Protein AF-A0A267DBQ9-F1 (afdb_monomer_lite)

pLDDT: mean 76.51, std 19.74, range [28.61, 97.06]

Radius of gyration: 118.8 Å; chains: 1; bounding box: 242×92×389 Å

Structure (mmCIF, N/CA/C/O backbone):
data_AF-A0A267DBQ9-F1
#
_entry.id   AF-A0A267DBQ9-F1
#
loop_
_atom_site.group_PDB
_atom_site.id
_atom_site.type_symbol
_atom_site.label_atom_id
_atom_site.label_alt_id
_atom_site.label_comp_id
_atom_site.label_asym_id
_atom_site.label_entity_id
_atom_site.label_seq_id
_atom_site.pdbx_PDB_ins_code
_atom_site.Cartn_x
_atom_site.Cartn_y
_atom_site.Cartn_z
_atom_site.occupancy
_atom_site.B_iso_or_equiv
_atom_site.auth_seq_id
_atom_site.auth_comp_id
_atom_site.auth_asym_id
_atom_site.auth_atom_id
_atom_site.pdbx_PDB_model_num
ATOM 1 N N . MET A 1 1 ? -141.528 5.797 236.709 1.00 57.53 1 MET A N 1
ATOM 2 C CA . MET A 1 1 ? -142.039 4.499 236.206 1.00 57.53 1 MET A CA 1
ATOM 3 C C . MET A 1 1 ? -142.588 4.536 234.776 1.00 57.53 1 MET A C 1
ATOM 5 O O . MET A 1 1 ? -142.511 3.507 234.133 1.00 57.53 1 MET A O 1
ATOM 9 N N . LYS A 1 2 ? -143.104 5.645 234.220 1.00 54.97 2 LYS A N 1
ATOM 10 C CA . LYS A 1 2 ? -143.681 5.618 232.854 1.00 54.97 2 LYS A CA 1
ATOM 11 C C . LYS A 1 2 ? -142.693 5.655 231.678 1.00 54.97 2 LYS A C 1
ATOM 13 O O . LYS A 1 2 ? -143.078 5.277 230.583 1.00 54.97 2 LYS A O 1
ATOM 18 N N . GLU A 1 3 ? -141.443 6.057 231.870 1.00 59.28 3 GLU A N 1
ATOM 19 C CA . GLU A 1 3 ? -140.505 6.233 230.744 1.00 59.28 3 GLU A CA 1
ATOM 20 C C . GLU A 1 3 ? -140.078 4.927 230.056 1.00 59.28 3 GLU A C 1
ATOM 22 O O . GLU A 1 3 ? -139.636 4.956 228.915 1.00 59.28 3 GLU A O 1
ATOM 27 N N . LEU A 1 4 ? -140.246 3.772 230.702 1.00 57.62 4 LEU A N 1
ATOM 28 C CA . LEU A 1 4 ? -139.711 2.512 230.180 1.00 57.62 4 LEU A CA 1
ATOM 29 C C . LEU A 1 4 ? -140.568 1.863 229.083 1.00 57.62 4 LEU A C 1
ATOM 31 O O . LEU A 1 4 ? -140.014 1.186 228.228 1.00 57.62 4 LEU A O 1
ATOM 35 N N . GLN A 1 5 ? -141.884 2.097 229.045 1.00 57.41 5 GLN A N 1
ATOM 36 C CA . GLN A 1 5 ? -142.749 1.442 228.050 1.00 57.41 5 GLN A CA 1
ATOM 37 C C . GLN A 1 5 ? -142.647 2.046 226.644 1.00 57.41 5 GLN A C 1
ATOM 39 O O . GLN A 1 5 ? -142.834 1.339 225.662 1.00 57.41 5 GLN A O 1
ATOM 44 N N . VAL A 1 6 ? -142.331 3.335 226.516 1.00 58.56 6 VAL A N 1
ATOM 45 C CA . VAL A 1 6 ? -142.331 3.993 225.196 1.00 58.56 6 VAL A CA 1
ATOM 46 C C . VAL A 1 6 ? -141.109 3.602 224.356 1.00 58.56 6 VAL A C 1
ATOM 48 O O . VAL A 1 6 ? -141.208 3.479 223.138 1.00 58.56 6 VAL A O 1
ATOM 51 N N . ALA A 1 7 ? -139.959 3.354 224.984 1.00 59.91 7 ALA A N 1
ATOM 52 C CA . ALA A 1 7 ? -138.754 2.932 224.268 1.00 59.91 7 ALA A CA 1
ATOM 53 C C . ALA A 1 7 ? -138.913 1.551 223.600 1.00 59.91 7 ALA A C 1
ATOM 55 O O . ALA A 1 7 ? -138.268 1.262 222.592 1.00 59.91 7 ALA A O 1
ATOM 56 N N . GLU A 1 8 ? -139.788 0.705 224.144 1.00 60.53 8 GLU A N 1
ATOM 57 C CA . GLU A 1 8 ? -139.985 -0.662 223.668 1.00 60.53 8 GLU A CA 1
ATOM 58 C C . GLU A 1 8 ? -140.754 -0.699 222.337 1.00 60.53 8 GLU A C 1
ATOM 60 O O . GLU A 1 8 ? -140.392 -1.442 221.423 1.00 60.53 8 GLU A O 1
ATOM 65 N N . GLU A 1 9 ? -141.732 0.193 222.168 1.00 58.56 9 GLU A N 1
ATOM 66 C CA . GLU A 1 9 ? -142.486 0.333 220.916 1.00 58.56 9 GLU A CA 1
ATOM 67 C C . GLU A 1 9 ? -141.600 0.806 219.751 1.00 58.56 9 GLU A C 1
ATOM 69 O O . GLU A 1 9 ? -141.704 0.298 218.629 1.00 58.56 9 GLU A O 1
ATOM 74 N N . GLN A 1 10 ? -140.673 1.733 220.018 1.00 70.50 10 GLN A N 1
ATOM 75 C CA . GLN A 1 10 ? -139.721 2.216 219.011 1.00 70.50 10 GLN A CA 1
ATOM 76 C C . GLN A 1 10 ? -138.743 1.119 218.573 1.00 70.50 10 GLN A C 1
ATOM 78 O O . GLN A 1 10 ? -138.445 0.981 217.386 1.00 70.50 10 GLN A O 1
ATOM 83 N N . ALA A 1 11 ? -138.271 0.287 219.505 1.00 64.81 11 ALA A N 1
ATOM 84 C CA . ALA A 1 11 ? -137.364 -0.809 219.175 1.00 64.81 11 ALA A CA 1
ATOM 85 C C . ALA A 1 11 ? -138.026 -1.842 218.246 1.00 64.81 11 ALA A C 1
ATOM 87 O O . ALA A 1 11 ? -137.381 -2.354 217.328 1.00 64.81 11 ALA A O 1
ATOM 88 N N . GLN A 1 12 ? -139.319 -2.119 218.439 1.00 64.25 12 GLN A N 1
ATOM 89 C CA . GLN A 1 12 ? -140.065 -3.045 217.584 1.00 64.25 12 GLN A CA 1
ATOM 90 C C . GLN A 1 12 ? -140.290 -2.503 216.173 1.00 64.25 12 GLN A C 1
ATOM 92 O O . GLN A 1 12 ? -140.106 -3.237 215.199 1.00 64.25 12 GLN A O 1
ATOM 97 N N . THR A 1 13 ? -140.617 -1.217 216.038 1.00 59.56 13 THR A N 1
ATOM 98 C CA . THR A 1 13 ? -140.774 -0.598 214.713 1.00 59.56 13 THR A CA 1
ATOM 99 C C . THR A 1 13 ? -139.458 -0.593 213.944 1.00 59.56 13 THR A C 1
ATOM 101 O O . THR A 1 13 ? -139.423 -1.028 212.792 1.00 59.56 13 THR A O 1
ATOM 104 N N . HIS A 1 14 ? -138.357 -0.205 214.592 1.00 74.69 14 HIS A N 1
ATOM 105 C CA . HIS A 1 14 ? -137.032 -0.219 213.970 1.00 74.69 14 HIS A CA 1
ATOM 106 C C . HIS A 1 14 ? -136.618 -1.625 213.528 1.00 74.69 14 HIS A C 1
ATOM 108 O O . HIS A 1 14 ? -136.044 -1.788 212.454 1.00 74.69 14 HIS A O 1
ATOM 114 N N . LYS A 1 15 ? -136.958 -2.653 214.311 1.00 77.94 15 LYS A N 1
ATOM 115 C CA . LYS A 1 15 ? -136.643 -4.039 213.958 1.00 77.94 15 LYS A CA 1
ATOM 116 C C . LYS A 1 15 ? -137.366 -4.487 212.688 1.00 77.94 15 LYS A C 1
ATOM 118 O O . LYS A 1 15 ? -136.727 -5.014 211.787 1.00 77.94 15 LYS A O 1
ATOM 123 N N . SER A 1 16 ? -138.657 -4.173 212.569 1.00 68.44 16 SER A N 1
ATOM 124 C CA . SER A 1 16 ? -139.424 -4.496 211.358 1.00 68.44 16 SER A CA 1
ATOM 125 C C . SER A 1 16 ? -138.904 -3.784 210.100 1.00 68.44 16 SER A C 1
ATOM 127 O O . SER A 1 16 ? -138.890 -4.366 209.017 1.00 68.44 16 SER A O 1
ATOM 129 N N . GLN A 1 17 ? -138.430 -2.539 210.227 1.00 69.44 17 GLN A N 1
ATOM 130 C CA . GLN A 1 17 ? -137.853 -1.808 209.096 1.00 69.44 17 GLN A CA 1
ATOM 131 C C . GLN A 1 17 ? -136.492 -2.363 208.675 1.00 69.44 17 GLN A C 1
ATOM 133 O O . GLN A 1 17 ? -136.206 -2.414 207.480 1.00 69.44 17 GLN A O 1
ATOM 138 N N . ILE A 1 18 ? -135.668 -2.801 209.632 1.00 79.56 18 ILE A N 1
ATOM 139 C CA . ILE A 1 18 ? -134.393 -3.459 209.334 1.00 79.56 18 ILE A CA 1
ATOM 140 C C . ILE A 1 18 ? -134.651 -4.739 208.543 1.00 79.56 18 ILE A C 1
ATOM 142 O O . ILE A 1 18 ? -134.034 -4.920 207.497 1.00 79.56 18 ILE A O 1
ATOM 146 N N . ASP A 1 19 ? -135.604 -5.570 208.964 1.00 76.19 19 ASP A N 1
ATOM 147 C CA . ASP A 1 19 ? -135.928 -6.812 208.254 1.00 76.19 19 ASP A CA 1
ATOM 148 C C . ASP A 1 19 ? -136.371 -6.526 206.804 1.00 76.19 19 ASP A C 1
ATOM 150 O O . ASP A 1 19 ? -135.860 -7.140 205.866 1.00 76.19 19 ASP A O 1
ATOM 154 N N . SER A 1 20 ? -137.209 -5.501 206.592 1.00 71.56 20 SER A N 1
ATOM 155 C CA . SER A 1 20 ? -137.623 -5.069 205.246 1.00 71.56 20 SER A CA 1
ATOM 156 C C . SER A 1 20 ? -136.460 -4.583 204.371 1.00 71.56 20 SER A C 1
ATOM 158 O O . SER A 1 20 ? -136.419 -4.901 203.181 1.00 71.56 20 SER A O 1
ATOM 160 N N . LEU A 1 21 ? -135.524 -3.807 204.924 1.00 74.69 21 LEU A N 1
ATOM 161 C CA . LEU A 1 21 ? -134.349 -3.341 204.181 1.00 74.69 21 LEU A CA 1
ATOM 162 C C . LEU A 1 21 ? -133.388 -4.489 203.868 1.00 74.69 21 LEU A C 1
ATOM 164 O O . LEU A 1 21 ? -132.766 -4.492 202.809 1.00 74.69 21 LEU A O 1
ATOM 168 N N . THR A 1 22 ? -133.301 -5.472 204.762 1.00 75.44 22 THR A N 1
ATOM 169 C CA . THR A 1 22 ? -132.439 -6.645 204.588 1.00 75.44 22 THR A CA 1
ATOM 170 C C . THR A 1 22 ? -132.928 -7.506 203.421 1.00 75.44 22 THR A C 1
ATOM 172 O O . THR A 1 22 ? -132.127 -7.945 202.599 1.00 75.44 22 THR A O 1
ATOM 175 N N . GLU A 1 23 ? -134.245 -7.680 203.283 1.00 75.38 23 GLU A N 1
ATOM 176 C CA . GLU A 1 23 ? -134.836 -8.443 202.178 1.00 75.38 23 GLU A CA 1
ATOM 177 C C . GLU A 1 23 ? -134.691 -7.726 200.820 1.00 75.38 23 GLU A C 1
ATOM 179 O O . GLU A 1 23 ? -134.378 -8.357 199.809 1.00 75.38 23 GLU A O 1
ATOM 184 N N . GLN A 1 24 ? -134.815 -6.392 200.783 1.00 69.12 24 GLN A N 1
ATOM 185 C CA . GLN A 1 24 ? -134.558 -5.609 199.564 1.00 69.12 24 GLN A CA 1
ATOM 186 C C . GLN A 1 24 ? -133.078 -5.603 199.154 1.00 69.12 24 GLN A C 1
ATOM 188 O O . GLN A 1 24 ? -132.777 -5.638 197.958 1.00 69.12 24 GLN A O 1
ATOM 193 N N . LEU A 1 25 ? -132.157 -5.586 200.124 1.00 74.62 25 LEU A N 1
ATOM 194 C CA . LEU A 1 25 ? -130.719 -5.726 199.878 1.00 74.62 25 LEU A CA 1
ATOM 195 C C . LEU A 1 25 ? -130.398 -7.090 199.270 1.00 74.62 25 LEU A C 1
ATOM 197 O O . LEU A 1 25 ? -129.724 -7.137 198.246 1.00 74.62 25 LEU A O 1
ATOM 201 N N . ALA A 1 26 ? -130.968 -8.168 199.811 1.00 74.31 26 ALA A N 1
ATOM 202 C CA . ALA A 1 26 ? -130.782 -9.513 199.271 1.00 74.31 26 ALA A CA 1
ATOM 203 C C . ALA A 1 26 ? -131.295 -9.637 197.821 1.00 74.31 26 ALA A C 1
ATOM 205 O O . ALA A 1 26 ? -130.625 -10.224 196.970 1.00 74.31 26 ALA A O 1
ATOM 206 N N . GLY A 1 27 ? -132.447 -9.031 197.502 1.00 69.75 27 GLY A N 1
ATOM 207 C CA . GLY A 1 27 ? -132.967 -8.983 196.130 1.00 69.75 27 GLY A CA 1
ATOM 208 C C . GLY A 1 27 ? -132.071 -8.193 195.164 1.00 69.75 27 GLY A C 1
ATOM 209 O O . GLY A 1 27 ? -131.842 -8.622 194.033 1.00 69.75 27 GLY A O 1
ATOM 210 N N . LYS A 1 28 ? -131.508 -7.063 195.612 1.00 72.25 28 LYS A N 1
ATOM 211 C CA . LYS A 1 28 ? -130.581 -6.241 194.814 1.00 72.25 28 LYS A CA 1
ATOM 212 C C . LYS A 1 28 ? -129.201 -6.876 194.653 1.00 72.25 28 LYS A C 1
ATOM 214 O O . LYS A 1 28 ? -128.594 -6.725 193.596 1.00 72.25 28 LYS A O 1
ATOM 219 N N . GLU A 1 29 ? -128.722 -7.607 195.653 1.00 75.38 29 GLU A N 1
ATOM 220 C CA . GLU A 1 29 ? -127.486 -8.394 195.580 1.00 75.38 29 GLU A CA 1
ATOM 221 C C . GLU A 1 29 ? -127.619 -9.559 194.587 1.00 75.38 29 GLU A C 1
ATOM 223 O O . GLU A 1 29 ? -126.695 -9.816 193.810 1.00 75.38 29 GLU A O 1
ATOM 228 N N . ALA A 1 30 ? -128.785 -10.211 194.526 1.00 72.38 30 ALA A N 1
ATOM 229 C CA . ALA A 1 30 ? -129.071 -11.245 193.530 1.00 72.38 30 ALA A CA 1
ATOM 230 C C . ALA A 1 30 ? -129.107 -10.691 192.085 1.00 72.38 30 ALA A C 1
ATOM 232 O O . ALA A 1 30 ? -128.537 -11.298 191.180 1.00 72.38 30 ALA A O 1
ATOM 233 N N . GLU A 1 31 ? -129.700 -9.511 191.852 1.00 71.06 31 GLU A N 1
ATOM 234 C CA . GLU A 1 31 ? -129.639 -8.841 190.536 1.00 71.06 31 GLU A CA 1
ATOM 235 C C . GLU A 1 31 ? -128.207 -8.404 190.166 1.00 71.06 31 GLU A C 1
ATOM 237 O O . GLU A 1 31 ? -127.789 -8.570 189.019 1.00 71.06 31 GLU A O 1
ATOM 242 N N . MET A 1 32 ? -127.433 -7.881 191.127 1.00 75.62 32 MET A N 1
ATOM 243 C CA . MET A 1 32 ? -126.033 -7.475 190.920 1.00 75.62 32 MET A CA 1
ATOM 244 C C . MET A 1 32 ? -125.135 -8.655 190.544 1.00 75.62 32 MET A C 1
ATOM 246 O O . MET A 1 32 ? -124.289 -8.530 189.662 1.00 75.62 32 MET A O 1
ATOM 250 N N . THR A 1 33 ? -125.325 -9.804 191.190 1.00 76.06 33 THR A N 1
ATOM 251 C CA . THR A 1 33 ? -124.516 -11.001 190.923 1.00 76.06 33 THR A CA 1
ATOM 252 C C . THR A 1 33 ? -124.822 -11.613 189.554 1.00 76.06 33 THR A C 1
ATOM 254 O O . THR A 1 33 ? -123.889 -12.008 188.855 1.00 76.06 33 THR A O 1
ATOM 257 N N . ALA A 1 34 ? -126.085 -11.618 189.114 1.00 71.94 34 ALA A N 1
ATOM 258 C CA . ALA A 1 34 ? -126.455 -12.081 187.773 1.00 71.94 34 ALA A CA 1
ATOM 259 C C . ALA A 1 34 ? -125.890 -11.181 186.652 1.00 71.94 34 ALA A C 1
ATOM 261 O O . ALA A 1 34 ? -125.377 -11.682 185.651 1.00 71.94 34 ALA A O 1
ATOM 262 N N . LEU A 1 35 ? -125.920 -9.854 186.834 1.00 73.75 35 LEU A N 1
ATOM 263 C CA . LEU A 1 35 ? -125.319 -8.897 185.895 1.00 73.75 35 LEU A CA 1
ATOM 264 C C . LEU A 1 35 ? -123.788 -9.008 185.850 1.00 73.75 35 LEU A C 1
ATOM 266 O O . LEU A 1 35 ? -123.208 -9.004 184.767 1.00 73.75 35 LEU A O 1
ATOM 270 N N . GLN A 1 36 ? -123.134 -9.199 186.999 1.00 75.06 36 GLN A N 1
ATOM 271 C CA . GLN A 1 36 ? -121.682 -9.399 187.052 1.00 75.06 36 GLN A CA 1
ATOM 272 C C . GLN A 1 36 ? -121.231 -10.669 186.320 1.00 75.06 36 GLN A C 1
ATOM 274 O O . GLN A 1 36 ? -120.185 -10.650 185.671 1.00 75.06 36 GLN A O 1
ATOM 279 N N . GLN A 1 37 ? -122.006 -11.758 186.395 1.00 73.94 37 GLN A N 1
ATOM 280 C CA . GLN A 1 37 ? -121.713 -12.997 185.663 1.00 73.94 37 GLN A CA 1
ATOM 281 C C . GLN A 1 37 ? -121.872 -12.821 184.145 1.00 73.94 37 GLN A C 1
ATOM 283 O O . GLN A 1 37 ? -120.991 -13.221 183.388 1.00 73.94 37 GLN A O 1
ATOM 288 N N . SER A 1 38 ? -122.934 -12.144 183.694 1.00 76.62 38 SER A N 1
ATOM 289 C CA . SER A 1 38 ? -123.132 -11.836 182.269 1.00 76.62 38 SER A CA 1
ATOM 290 C C . SER A 1 38 ? -122.019 -10.942 181.698 1.00 76.62 38 SER A C 1
ATOM 292 O O . SER A 1 38 ? -121.533 -11.187 180.593 1.00 76.62 38 SER A O 1
ATOM 294 N N . ASP A 1 39 ? -121.589 -9.917 182.439 1.00 75.94 39 ASP A N 1
ATOM 295 C CA . ASP A 1 39 ? -120.528 -9.007 181.987 1.00 75.94 39 ASP A CA 1
ATOM 296 C C . ASP A 1 39 ? -119.152 -9.690 181.962 1.00 75.94 39 ASP A C 1
ATOM 298 O O . ASP A 1 39 ? -118.354 -9.447 181.054 1.00 75.94 39 ASP A O 1
ATOM 302 N N . THR A 1 40 ? -118.869 -10.592 182.908 1.00 77.94 40 THR A N 1
ATOM 303 C CA . THR A 1 40 ? -117.599 -11.341 182.914 1.00 77.94 40 THR A CA 1
ATOM 304 C C . THR A 1 40 ? -117.488 -12.324 181.747 1.00 77.94 40 THR A C 1
ATOM 306 O O . THR A 1 40 ? -116.413 -12.434 181.152 1.00 77.94 40 THR A O 1
ATOM 309 N N . GLU A 1 41 ? -118.580 -12.982 181.349 1.00 77.19 41 GLU A N 1
ATOM 310 C CA . GLU A 1 41 ? -118.588 -13.850 180.163 1.00 77.19 41 GLU A CA 1
ATOM 311 C C . GLU A 1 41 ? -118.384 -13.061 178.856 1.00 77.19 41 GLU A C 1
ATOM 313 O O . GLU A 1 41 ? -117.602 -13.482 177.996 1.00 77.19 41 GLU A O 1
ATOM 318 N N . ALA A 1 42 ? -119.011 -11.887 178.714 1.00 77.25 42 ALA A N 1
ATOM 319 C CA . ALA A 1 42 ? -118.839 -11.026 177.539 1.00 77.25 42 ALA A CA 1
ATOM 320 C C . ALA A 1 42 ? -117.405 -10.474 177.415 1.00 77.25 42 ALA A C 1
ATOM 322 O O . ALA A 1 42 ? -116.839 -10.446 176.317 1.00 77.25 42 ALA A O 1
ATOM 323 N N . VAL A 1 43 ? -116.788 -10.080 178.536 1.00 78.31 43 VAL A N 1
ATOM 324 C CA . VAL A 1 43 ? -115.390 -9.619 178.565 1.00 78.31 43 VAL A CA 1
ATOM 325 C C . VAL A 1 43 ? -114.436 -10.742 178.161 1.00 78.31 43 VAL A C 1
ATOM 327 O O . VAL A 1 43 ? -113.559 -10.517 177.328 1.00 78.31 43 VAL A O 1
ATOM 330 N N . SER A 1 44 ? -114.645 -11.965 178.655 1.00 78.81 44 SER A N 1
ATOM 331 C CA . SER A 1 44 ? -113.797 -13.110 178.304 1.00 78.81 44 SER A CA 1
ATOM 332 C C . SER A 1 44 ? -113.812 -13.419 176.799 1.00 78.81 44 SER A C 1
ATOM 334 O O . SER A 1 44 ? -112.756 -13.630 176.198 1.00 78.81 44 SER A O 1
ATOM 336 N N . GLN A 1 45 ? -114.985 -13.375 176.156 1.00 79.88 45 GLN A N 1
ATOM 337 C CA . GLN A 1 45 ? -115.096 -13.595 174.708 1.00 79.88 45 GLN A CA 1
ATOM 338 C C . GLN A 1 45 ? -114.410 -12.485 173.896 1.00 79.88 45 GLN A C 1
ATOM 340 O O . GLN A 1 45 ? -113.740 -12.767 172.897 1.00 79.88 45 GLN A O 1
ATOM 345 N N . LEU A 1 46 ? -114.527 -11.224 174.328 1.00 79.38 46 LEU A N 1
ATOM 346 C CA . LEU A 1 46 ? -113.843 -10.099 173.686 1.00 79.38 46 LEU A CA 1
ATOM 347 C C . LEU A 1 46 ? -112.322 -10.185 173.846 1.00 79.38 46 LEU A C 1
ATOM 349 O O . LEU A 1 46 ? -111.600 -9.963 172.875 1.00 79.38 46 LEU A O 1
ATOM 353 N N . GLU A 1 47 ? -111.820 -10.559 175.022 1.00 80.44 47 GLU A N 1
ATOM 354 C CA . GLU A 1 47 ? -110.386 -10.757 175.252 1.00 80.44 47 GLU A CA 1
ATOM 355 C C . GLU A 1 47 ? -109.819 -11.887 174.387 1.00 80.44 47 GLU A C 1
ATOM 357 O O . GLU A 1 47 ? -108.757 -11.730 173.775 1.00 80.44 47 GLU A O 1
ATOM 362 N N . GLN A 1 48 ? -110.547 -13.000 174.260 1.00 80.25 48 GLN A N 1
ATOM 363 C CA . GLN A 1 48 ? -110.147 -14.106 173.394 1.00 80.25 48 GLN A CA 1
ATOM 364 C C . GLN A 1 48 ? -110.097 -13.663 171.923 1.00 80.25 48 GLN A C 1
ATOM 366 O O . GLN A 1 48 ? -109.112 -13.930 171.226 1.00 80.25 48 GLN A O 1
ATOM 371 N N . ARG A 1 49 ? -111.090 -12.882 171.473 1.00 82.81 49 ARG A N 1
ATOM 372 C CA . ARG A 1 49 ? -111.134 -12.333 170.111 1.00 82.81 49 ARG A CA 1
ATOM 373 C C . ARG A 1 49 ? -110.023 -11.314 169.836 1.00 82.81 49 ARG A C 1
ATOM 375 O O . ARG A 1 49 ? -109.429 -11.332 168.758 1.00 82.81 49 ARG A O 1
ATOM 382 N N . ILE A 1 50 ? -109.698 -10.458 170.805 1.00 81.62 50 ILE A N 1
ATOM 383 C CA . ILE A 1 50 ? -108.566 -9.519 170.730 1.00 81.62 50 ILE A CA 1
ATOM 384 C C . ILE A 1 50 ? -107.234 -10.284 170.670 1.00 81.62 50 ILE A C 1
ATOM 386 O O . ILE A 1 50 ? -106.319 -9.885 169.946 1.00 81.62 50 ILE A O 1
ATOM 390 N N . GLY A 1 51 ? -107.118 -11.397 171.399 1.00 79.38 51 GLY A N 1
ATOM 391 C CA . GLY A 1 51 ? -105.948 -12.273 171.368 1.00 79.38 51 GLY A CA 1
ATOM 392 C C . GLY A 1 51 ? -105.722 -12.933 170.004 1.00 79.38 51 GLY A C 1
ATOM 393 O O . GLY A 1 51 ? -104.587 -12.971 169.525 1.00 79.38 51 GLY A O 1
ATOM 394 N N . GLU A 1 52 ? -106.786 -13.417 169.361 1.00 81.12 52 GLU A N 1
ATOM 395 C CA . GLU A 1 52 ? -106.737 -13.982 168.004 1.00 81.12 52 GLU A CA 1
ATOM 396 C C . GLU A 1 52 ? -106.346 -12.930 166.961 1.00 81.12 52 GLU A C 1
ATOM 398 O O . GLU A 1 52 ? -105.375 -13.126 166.227 1.00 81.12 52 GLU A O 1
ATOM 403 N N . LEU A 1 53 ? -107.016 -11.773 166.961 1.00 80.50 53 LEU A N 1
ATOM 404 C CA . LEU A 1 53 ? -106.723 -10.686 166.021 1.00 80.50 53 LEU A CA 1
ATOM 405 C C . LEU A 1 53 ? -105.287 -10.162 166.167 1.00 80.50 53 LEU A C 1
ATOM 407 O O . LEU A 1 53 ? -104.629 -9.878 165.169 1.00 80.50 53 LEU A O 1
ATOM 411 N N . ASN A 1 54 ? -104.748 -10.090 167.387 1.00 79.12 54 ASN A N 1
ATOM 412 C CA . ASN A 1 54 ? -103.350 -9.703 167.596 1.00 79.12 54 ASN A CA 1
ATOM 413 C C . ASN A 1 54 ? -102.349 -10.734 167.056 1.00 79.12 54 ASN A C 1
ATOM 415 O O . ASN A 1 54 ? -101.263 -10.355 166.611 1.00 79.12 54 ASN A O 1
ATOM 419 N N . LYS A 1 55 ? -102.673 -12.032 167.099 1.00 82.19 55 LYS A N 1
ATOM 420 C CA . LYS A 1 55 ? -101.822 -13.070 166.495 1.00 82.19 55 LYS A CA 1
ATOM 421 C C . LYS A 1 55 ? -101.831 -12.962 164.973 1.00 82.19 55 LYS A C 1
ATOM 423 O O . LYS A 1 55 ? -100.761 -13.005 164.367 1.00 82.19 55 LYS A O 1
ATOM 428 N N . GLU A 1 56 ? -103.001 -12.761 164.373 1.00 84.31 56 GLU A N 1
ATOM 429 C CA . GLU A 1 56 ? -103.126 -12.548 162.928 1.00 84.31 56 GLU A CA 1
ATOM 430 C C . GLU A 1 56 ? -102.364 -11.295 162.484 1.00 84.31 56 GLU A C 1
ATOM 432 O O . GLU A 1 56 ? -101.556 -11.371 161.559 1.00 84.31 56 GLU A O 1
ATOM 437 N N . LEU A 1 57 ? -102.525 -10.176 163.197 1.00 83.06 57 LEU A N 1
ATOM 438 C CA . LEU A 1 57 ? -101.873 -8.904 162.875 1.00 83.06 57 LEU A CA 1
ATOM 439 C C . LEU A 1 57 ? -100.342 -8.984 162.979 1.00 83.06 57 LEU A C 1
ATOM 441 O O . LEU A 1 57 ? -99.645 -8.454 162.116 1.00 83.06 57 LEU A O 1
ATOM 445 N N . LYS A 1 58 ? -99.807 -9.717 163.966 1.00 81.12 58 LYS A N 1
ATOM 446 C CA . LYS A 1 58 ? -98.366 -10.018 164.049 1.00 81.12 58 LYS A CA 1
ATOM 447 C C . LYS A 1 58 ? -97.883 -10.901 162.899 1.00 81.12 58 LYS A C 1
ATOM 449 O O . LYS A 1 58 ? -96.782 -10.689 162.401 1.00 81.12 58 LYS A O 1
ATOM 454 N N . SER A 1 59 ? -98.686 -11.873 162.461 1.00 84.62 59 SER A N 1
ATOM 455 C CA . SER A 1 59 ? -98.320 -12.708 161.309 1.00 84.62 59 SER A CA 1
ATOM 456 C C . SER A 1 59 ? -98.299 -11.898 160.007 1.00 84.62 59 SER A C 1
ATOM 458 O O . SER A 1 59 ? -97.349 -12.010 159.233 1.00 84.62 59 SER A O 1
ATOM 460 N N . TYR A 1 60 ? -99.279 -11.007 159.811 1.00 83.94 60 TYR A N 1
ATOM 461 C CA . TYR A 1 60 ? -99.345 -10.130 158.644 1.00 83.94 60 TYR A CA 1
ATOM 462 C C . TYR A 1 60 ? -98.239 -9.072 158.650 1.00 83.94 60 TYR A C 1
ATOM 464 O O . TYR A 1 60 ? -97.674 -8.799 157.592 1.00 83.94 60 TYR A O 1
ATOM 472 N N . SER A 1 61 ? -97.869 -8.510 159.810 1.00 85.06 61 SER A N 1
ATOM 473 C CA . SER A 1 61 ? -96.742 -7.567 159.874 1.00 85.06 61 SER A CA 1
ATOM 474 C C . SER A 1 61 ? -95.424 -8.260 159.518 1.00 85.06 61 SER A C 1
ATOM 476 O O . SER A 1 61 ? -94.681 -7.748 158.683 1.00 85.06 61 SER A O 1
ATOM 478 N N . ALA A 1 62 ? -95.181 -9.467 160.042 1.00 82.75 62 ALA A N 1
ATOM 479 C CA . ALA A 1 62 ? -93.998 -10.256 159.701 1.00 82.75 62 ALA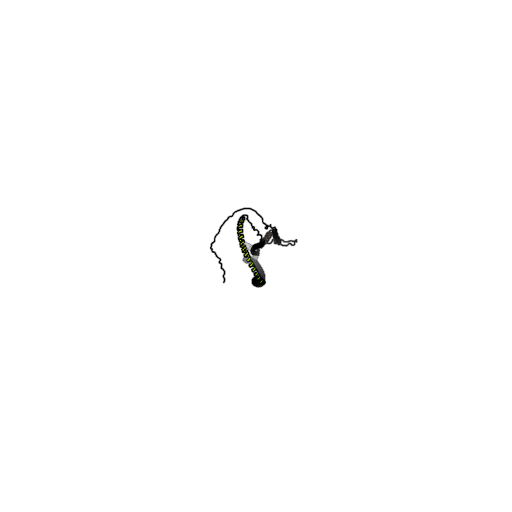 A CA 1
ATOM 480 C C . ALA A 1 62 ? -93.960 -10.635 158.207 1.00 82.75 62 ALA A C 1
ATOM 482 O O . ALA A 1 62 ? -92.906 -10.585 157.569 1.00 82.75 62 ALA A O 1
ATOM 483 N N . GLN A 1 63 ? -95.111 -10.968 157.613 1.00 88.06 63 GLN A N 1
ATOM 484 C CA . GLN A 1 63 ? -95.206 -11.246 156.178 1.00 88.06 63 GLN A CA 1
ATOM 485 C C . GLN A 1 63 ? -94.944 -9.992 155.329 1.00 88.06 63 GLN A C 1
ATOM 487 O O . GLN A 1 63 ? -94.241 -10.072 154.321 1.00 88.06 63 GLN A O 1
ATOM 492 N N . SER A 1 64 ? -95.454 -8.829 155.743 1.00 82.56 64 SER A N 1
ATOM 493 C CA . SER A 1 64 ? -95.205 -7.550 155.069 1.00 82.56 64 SER A CA 1
ATOM 494 C C . SER A 1 64 ? -93.728 -7.156 155.127 1.00 82.56 64 SER A C 1
ATOM 496 O O . SER A 1 64 ? -93.166 -6.723 154.121 1.00 82.56 64 SER A O 1
ATOM 498 N N . GLU A 1 65 ? -93.063 -7.351 156.266 1.00 84.62 65 GLU A N 1
ATOM 499 C CA . GLU A 1 65 ? -91.619 -7.123 156.410 1.00 84.62 65 GLU A CA 1
ATOM 500 C C . GLU A 1 65 ? -90.803 -8.092 155.538 1.00 84.62 65 GLU A C 1
ATOM 502 O O . GLU A 1 65 ? -89.870 -7.678 154.842 1.00 84.62 65 GLU A O 1
ATOM 507 N N . SER A 1 66 ? -91.200 -9.369 155.476 1.00 87.19 66 SER A N 1
ATOM 508 C CA . SER A 1 66 ? -90.575 -10.351 154.582 1.00 87.19 66 SER A CA 1
ATOM 509 C C . SER A 1 66 ? -90.731 -9.970 153.108 1.00 87.19 66 SER A C 1
ATOM 511 O O . SER A 1 66 ? -89.767 -10.066 152.353 1.00 87.19 66 SER A O 1
ATOM 513 N N . LEU A 1 67 ? -91.912 -9.527 152.673 1.00 86.38 67 LEU A N 1
ATOM 514 C CA . LEU A 1 67 ? -92.127 -9.092 151.288 1.00 86.38 67 LEU A CA 1
ATOM 515 C C . LEU A 1 67 ? -91.351 -7.810 150.970 1.00 86.38 67 LEU A C 1
ATOM 517 O O . LEU A 1 67 ? -90.772 -7.695 149.893 1.00 86.38 67 LEU A O 1
ATOM 521 N N . THR A 1 68 ? -91.272 -6.881 151.922 1.00 87.19 68 THR A N 1
ATOM 522 C CA . THR A 1 68 ? -90.513 -5.633 151.760 1.00 87.19 68 THR A CA 1
ATOM 523 C C . THR A 1 68 ? -89.013 -5.909 151.620 1.00 87.19 68 THR A C 1
ATOM 525 O O . THR A 1 68 ? -88.361 -5.332 150.752 1.00 87.19 68 THR A O 1
ATOM 528 N N . SER A 1 69 ? -88.460 -6.841 152.405 1.00 86.25 69 SER A N 1
ATOM 529 C CA . SER A 1 69 ? -87.053 -7.246 152.261 1.00 86.25 69 SER A CA 1
ATOM 530 C C . SER A 1 69 ? -86.777 -7.972 150.938 1.00 86.25 69 SER A C 1
ATOM 532 O O . SER A 1 69 ? -85.755 -7.714 150.303 1.00 86.25 69 SER A O 1
ATOM 534 N N . GLN A 1 70 ? -87.702 -8.817 150.464 1.00 88.00 70 GLN A N 1
ATOM 535 C CA . GLN A 1 70 ? -87.587 -9.465 149.153 1.00 88.00 70 GLN A CA 1
ATOM 536 C C . GLN A 1 70 ? -87.650 -8.461 147.996 1.00 88.00 70 GLN A C 1
ATOM 538 O O . GLN A 1 70 ? -86.871 -8.587 147.052 1.00 88.00 70 GLN A O 1
ATOM 543 N N . LEU A 1 71 ? -88.525 -7.452 148.071 1.00 87.00 71 LEU A N 1
ATOM 544 C CA . LEU A 1 71 ? -88.582 -6.376 147.078 1.00 87.00 71 LEU A CA 1
ATOM 545 C C . LEU A 1 71 ? -87.287 -5.567 147.062 1.00 87.00 71 LEU A C 1
ATOM 547 O O . LEU A 1 71 ? -86.728 -5.371 145.992 1.00 87.00 71 LEU A O 1
ATOM 551 N N . ALA A 1 72 ? -86.739 -5.209 148.225 1.00 88.88 72 ALA A N 1
ATOM 552 C CA . ALA A 1 72 ? -85.460 -4.501 148.296 1.00 88.88 72 ALA A CA 1
ATOM 553 C C . ALA A 1 72 ? -84.304 -5.306 147.670 1.00 88.88 72 ALA A C 1
ATOM 555 O O . ALA A 1 72 ? -83.471 -4.748 146.956 1.00 88.88 72 ALA A O 1
ATOM 556 N N . VAL A 1 73 ? -84.265 -6.627 147.888 1.00 89.56 73 VAL A N 1
ATOM 557 C CA . VAL A 1 73 ? -83.274 -7.516 147.254 1.00 89.56 73 VAL A CA 1
ATOM 558 C C . VAL A 1 73 ? -83.479 -7.570 145.737 1.00 89.56 73 VAL A C 1
ATOM 560 O O . VAL A 1 73 ? -82.507 -7.493 144.987 1.00 89.56 73 VAL A O 1
ATOM 563 N N . LYS A 1 74 ? -84.728 -7.669 145.267 1.00 88.75 74 LYS A N 1
ATOM 564 C CA . LYS A 1 74 ? -85.047 -7.693 143.832 1.00 88.75 74 LYS A CA 1
ATOM 565 C C . LYS A 1 74 ? -84.767 -6.359 143.146 1.00 88.75 74 LYS A C 1
ATOM 567 O O . LYS A 1 74 ? -84.265 -6.363 142.028 1.00 88.75 74 LYS A O 1
ATOM 572 N N . ASP A 1 75 ? -85.006 -5.238 143.812 1.00 90.50 75 ASP A N 1
ATOM 573 C CA . ASP A 1 75 ? -84.667 -3.911 143.302 1.00 90.50 75 ASP A CA 1
ATOM 574 C C . ASP A 1 75 ? -83.150 -3.723 143.208 1.00 90.50 75 ASP A C 1
ATOM 576 O O . ASP A 1 75 ? -82.655 -3.200 142.207 1.00 90.50 75 ASP A O 1
ATOM 580 N N . ALA A 1 76 ? -82.392 -4.223 144.190 1.00 88.00 76 ALA A N 1
ATOM 581 C CA . ALA A 1 76 ? -80.932 -4.252 144.122 1.00 88.00 76 ALA A CA 1
ATOM 582 C C . ALA A 1 76 ? -80.421 -5.147 142.974 1.00 88.00 76 ALA A C 1
ATOM 584 O O . ALA A 1 76 ? -79.473 -4.778 142.281 1.00 88.00 76 ALA A O 1
ATOM 585 N N . GLU A 1 77 ? -81.065 -6.292 142.727 1.00 90.50 77 GLU A N 1
ATOM 586 C CA . GLU A 1 77 ? -80.751 -7.191 141.606 1.00 90.50 77 GLU A CA 1
ATOM 587 C C . GLU A 1 77 ? -81.094 -6.561 140.242 1.00 90.50 77 GLU A C 1
ATOM 589 O O . GLU A 1 77 ? -80.309 -6.633 139.300 1.00 90.50 77 GLU A O 1
ATOM 594 N N . ILE A 1 78 ? -82.229 -5.869 140.121 1.00 87.94 78 ILE A N 1
ATOM 595 C CA . ILE A 1 78 ? -82.596 -5.133 138.901 1.00 87.94 78 ILE A CA 1
ATOM 596 C C . ILE A 1 78 ? -81.623 -3.975 138.660 1.00 87.94 78 ILE A C 1
ATOM 598 O O . ILE A 1 78 ? -81.230 -3.735 137.516 1.00 87.94 78 ILE A O 1
ATOM 602 N N . ALA A 1 79 ? -81.220 -3.260 139.713 1.00 87.81 79 ALA A N 1
ATOM 603 C CA . ALA A 1 79 ? -80.240 -2.187 139.613 1.00 87.81 79 ALA A CA 1
ATOM 604 C C . ALA A 1 79 ? -78.875 -2.713 139.144 1.00 87.81 79 ALA A C 1
ATOM 606 O O . ALA A 1 79 ? -78.297 -2.138 138.220 1.00 87.81 79 ALA A O 1
ATOM 607 N N . SER A 1 80 ? -78.397 -3.832 139.699 1.00 87.56 80 SER A N 1
ATOM 608 C CA . SER A 1 80 ? -77.126 -4.440 139.286 1.00 87.56 80 SER A CA 1
ATOM 609 C C . SER A 1 80 ? -77.182 -4.984 137.855 1.00 87.56 80 SER A C 1
ATOM 611 O O . SER A 1 80 ? -76.255 -4.757 137.078 1.00 87.56 80 SER A O 1
ATOM 613 N N . LEU A 1 81 ? -78.291 -5.612 137.450 1.00 87.31 81 LEU A N 1
ATOM 614 C CA . LEU A 1 81 ? -78.487 -6.075 136.076 1.00 87.31 81 LEU A CA 1
ATOM 615 C C . LEU A 1 81 ? -78.529 -4.908 135.091 1.00 87.31 81 LEU A C 1
ATOM 617 O O . LEU A 1 81 ? -77.861 -4.970 134.063 1.00 87.31 81 LEU A O 1
ATOM 621 N N . ARG A 1 82 ? -79.245 -3.822 135.407 1.00 87.06 82 ARG A N 1
ATOM 622 C CA . ARG A 1 82 ? -79.261 -2.603 134.581 1.00 87.06 82 ARG A CA 1
ATOM 623 C C . ARG A 1 82 ? -77.882 -1.971 134.471 1.00 87.06 82 ARG A C 1
ATOM 625 O O . ARG A 1 82 ? -77.508 -1.562 133.377 1.00 87.06 82 ARG A O 1
ATOM 632 N N . GLN A 1 83 ? -77.133 -1.924 135.570 1.00 85.69 83 GLN A N 1
ATOM 633 C CA . GLN A 1 83 ? -75.759 -1.439 135.562 1.00 85.69 83 GLN A CA 1
ATOM 634 C C . GLN A 1 83 ? -74.877 -2.323 134.673 1.00 85.69 83 GLN A C 1
ATOM 636 O O . GLN A 1 83 ? -74.241 -1.801 133.770 1.00 85.69 83 GLN A O 1
ATOM 641 N N . SER A 1 84 ? -74.943 -3.651 134.809 1.00 84.06 84 SER A N 1
ATOM 642 C CA . SER A 1 84 ? -74.194 -4.578 133.947 1.00 84.06 84 SER A CA 1
ATOM 643 C C . SER A 1 84 ? -74.585 -4.477 132.465 1.00 84.06 84 SER A C 1
ATOM 645 O O . SER A 1 84 ? -73.736 -4.591 131.584 1.00 84.06 84 SER A O 1
ATOM 647 N N . LEU A 1 85 ? -75.862 -4.223 132.165 1.00 81.38 85 LEU A N 1
ATOM 648 C CA . LEU A 1 85 ? -76.353 -3.999 130.805 1.00 81.38 85 LEU A CA 1
ATOM 649 C C . LEU A 1 85 ? -75.821 -2.688 130.238 1.00 81.38 85 LEU A C 1
ATOM 651 O O . LEU A 1 85 ? -75.421 -2.654 129.081 1.00 81.38 85 LEU A O 1
ATOM 655 N N . ASN A 1 86 ? -75.790 -1.628 131.042 1.00 82.62 86 ASN A N 1
ATOM 656 C CA . ASN A 1 86 ? -75.269 -0.332 130.632 1.00 82.62 86 ASN A CA 1
ATOM 657 C C . ASN A 1 86 ? -73.743 -0.368 130.440 1.00 82.62 86 ASN A C 1
ATOM 659 O O . ASN A 1 86 ? -73.239 0.108 129.422 1.00 82.62 86 ASN A O 1
ATOM 663 N N . ASP A 1 87 ? -73.032 -1.016 131.365 1.00 81.25 87 ASP A N 1
ATOM 664 C CA . ASP A 1 87 ? -71.583 -1.221 131.316 1.00 81.25 87 ASP A CA 1
ATOM 665 C C . ASP A 1 87 ? -71.172 -2.098 130.123 1.00 81.25 87 ASP A C 1
ATOM 667 O O . ASP A 1 87 ? -70.089 -1.905 129.582 1.00 81.25 87 ASP A O 1
ATOM 671 N N . ASN A 1 88 ? -72.041 -3.006 129.656 1.00 80.44 88 ASN A N 1
ATOM 672 C CA . ASN A 1 88 ? -71.819 -3.811 128.448 1.00 80.44 88 ASN A CA 1
ATOM 673 C C . ASN A 1 88 ? -72.340 -3.150 127.155 1.00 80.44 88 ASN A C 1
ATOM 675 O O . ASN A 1 88 ? -71.793 -3.3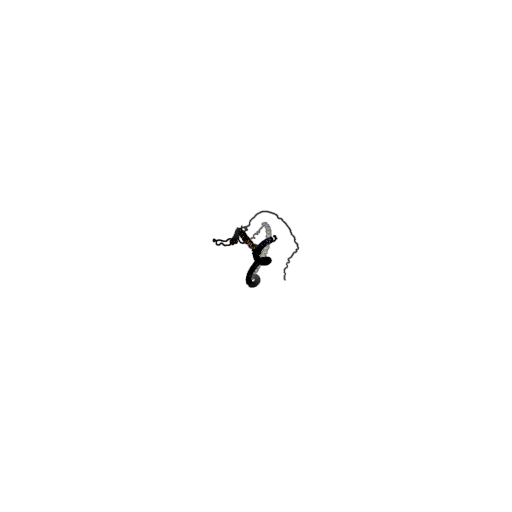92 126.079 1.00 80.44 88 ASN A O 1
ATOM 679 N N . ALA A 1 89 ? -73.367 -2.297 127.223 1.00 81.12 89 ALA A N 1
ATOM 680 C CA . ALA A 1 89 ? -73.941 -1.625 126.054 1.00 81.12 89 ALA A CA 1
ATOM 681 C C . ALA A 1 89 ? -72.987 -0.582 125.459 1.00 81.12 89 ALA A C 1
ATOM 683 O O . ALA A 1 89 ? -72.861 -0.494 124.238 1.00 81.12 89 ALA A O 1
ATOM 684 N N . ALA A 1 90 ? -72.280 0.175 126.303 1.00 78.31 90 ALA A N 1
ATOM 685 C CA . ALA A 1 90 ? -71.295 1.157 125.855 1.00 78.31 90 ALA A CA 1
ATOM 686 C C . ALA A 1 90 ? -70.118 0.533 125.063 1.00 78.31 90 ALA A C 1
ATOM 688 O O . ALA A 1 90 ? -69.873 0.979 123.937 1.00 78.31 90 ALA A O 1
ATOM 689 N N . PRO A 1 91 ? -69.414 -0.511 125.553 1.00 80.88 91 PRO A N 1
ATOM 690 C CA . PRO A 1 91 ? -68.357 -1.169 124.789 1.00 80.88 91 PRO A CA 1
ATOM 691 C C . PRO A 1 91 ? -68.897 -1.947 123.583 1.00 80.88 91 PRO A C 1
ATOM 693 O O . PRO A 1 91 ? -68.232 -1.967 122.552 1.00 80.88 91 PRO A O 1
ATOM 696 N N . ALA A 1 92 ? -70.103 -2.527 123.646 1.00 81.44 92 ALA A N 1
ATOM 697 C CA . ALA A 1 92 ? -70.715 -3.181 122.486 1.00 81.44 92 ALA A CA 1
ATOM 698 C C . ALA A 1 92 ? -71.044 -2.183 121.358 1.00 81.44 92 ALA A C 1
ATOM 700 O O . ALA A 1 92 ? -70.767 -2.456 120.190 1.00 81.44 92 ALA A O 1
ATOM 701 N N . ALA A 1 93 ? -71.576 -1.003 121.694 1.00 81.50 93 ALA A N 1
ATOM 702 C CA . ALA A 1 93 ? -71.829 0.065 120.728 1.00 81.50 93 ALA A CA 1
ATOM 703 C C . ALA A 1 93 ? -70.524 0.642 120.154 1.00 81.50 93 ALA A C 1
ATOM 705 O O . ALA A 1 93 ? -70.436 0.888 118.950 1.00 81.50 93 ALA A O 1
ATOM 706 N N . ALA A 1 94 ? -69.493 0.805 120.991 1.00 82.62 94 ALA A N 1
ATOM 707 C CA . ALA A 1 94 ? -68.166 1.224 120.546 1.00 82.62 94 ALA A CA 1
ATOM 708 C C . ALA A 1 94 ? -67.532 0.196 119.590 1.00 82.62 94 ALA A C 1
ATOM 710 O O . ALA A 1 94 ? -67.056 0.579 118.523 1.00 82.62 94 ALA A O 1
ATOM 711 N N . ALA A 1 95 ? -67.613 -1.100 119.908 1.00 84.81 95 ALA A N 1
ATOM 712 C CA . ALA A 1 95 ? -67.126 -2.179 119.050 1.00 84.81 95 ALA A CA 1
ATOM 713 C C . ALA A 1 95 ? -67.890 -2.255 117.715 1.00 84.81 95 ALA A C 1
ATOM 715 O O . ALA A 1 95 ? -67.277 -2.442 116.667 1.00 84.81 95 ALA A O 1
ATOM 716 N N . ALA A 1 96 ? -69.212 -2.054 117.715 1.00 84.69 96 ALA A N 1
ATOM 717 C CA . ALA A 1 96 ? -70.012 -2.013 116.487 1.00 84.69 96 ALA A CA 1
ATOM 718 C C . ALA A 1 96 ? -69.666 -0.800 115.600 1.00 84.69 96 ALA A C 1
ATOM 720 O O . ALA A 1 96 ? -69.581 -0.920 114.373 1.00 84.69 96 ALA A O 1
ATOM 721 N N . ALA A 1 97 ? -69.420 0.365 116.208 1.00 86.25 97 ALA A N 1
ATOM 722 C CA . ALA A 1 97 ? -68.963 1.554 115.494 1.00 86.25 97 ALA A CA 1
ATOM 723 C C . ALA A 1 97 ? -67.547 1.366 114.922 1.00 86.25 97 ALA A C 1
ATOM 725 O O . ALA A 1 97 ? -67.280 1.772 113.790 1.00 86.25 97 ALA A O 1
ATOM 726 N N . GLU A 1 98 ? -66.652 0.714 115.667 1.00 88.38 98 GLU A N 1
ATOM 727 C CA . GLU A 1 98 ? -65.303 0.376 115.210 1.00 88.38 98 GLU A CA 1
ATOM 728 C C . GLU A 1 98 ? -65.332 -0.636 114.055 1.00 88.38 98 GLU A C 1
ATOM 730 O O . GLU A 1 98 ? -64.686 -0.410 113.033 1.00 88.38 98 GLU A O 1
ATOM 735 N N . GLN A 1 99 ? -66.158 -1.685 114.142 1.00 90.00 99 GLN A N 1
ATOM 736 C CA . GLN A 1 99 ? -66.372 -2.636 113.045 1.00 90.00 99 GLN A CA 1
ATOM 737 C C . GLN A 1 99 ? -66.942 -1.959 111.795 1.00 90.00 99 GLN A C 1
ATOM 739 O O . GLN A 1 99 ? -66.478 -2.237 110.693 1.00 90.00 99 GLN A O 1
ATOM 744 N N . SER A 1 100 ? -67.895 -1.036 111.951 1.00 91.06 100 SER A N 1
ATOM 745 C CA . SER A 1 100 ? -68.466 -0.284 110.825 1.00 91.06 100 SER A CA 1
ATOM 746 C C . SER A 1 100 ? -67.426 0.621 110.158 1.00 91.06 100 SER A C 1
ATOM 748 O O . SER A 1 100 ? -67.362 0.695 108.932 1.00 91.06 100 SER A O 1
ATOM 750 N N . ARG A 1 101 ? -66.555 1.268 110.947 1.00 91.69 101 ARG A N 1
ATOM 751 C CA . ARG A 1 101 ? -65.422 2.049 110.421 1.00 91.69 101 ARG A CA 1
ATOM 752 C C . ARG A 1 101 ? -64.404 1.168 109.701 1.00 91.69 101 ARG A C 1
ATOM 754 O O . ARG A 1 101 ? -63.924 1.551 108.639 1.00 91.69 101 ARG A O 1
ATOM 761 N N . LEU A 1 102 ? -64.093 -0.007 110.249 1.00 93.12 102 LEU A N 1
ATOM 762 C CA . LEU A 1 102 ? -63.165 -0.961 109.642 1.00 93.12 102 LEU A CA 1
ATOM 763 C C . LEU A 1 102 ? -63.732 -1.527 108.331 1.00 93.12 102 LEU A C 1
ATOM 765 O O . LEU A 1 102 ? -63.000 -1.628 107.349 1.00 93.12 102 LEU A O 1
ATOM 769 N N . LEU A 1 103 ? -65.031 -1.838 108.281 1.00 91.88 103 LEU A N 1
ATOM 770 C CA . LEU A 1 103 ? -65.719 -2.248 107.053 1.00 91.88 103 LEU A CA 1
ATOM 771 C C . LEU A 1 103 ? -65.668 -1.149 105.989 1.00 91.88 103 LEU A C 1
ATOM 773 O O . LEU A 1 103 ? -65.228 -1.430 104.880 1.00 91.88 103 LEU A O 1
ATOM 777 N N . ALA A 1 104 ? -65.997 0.097 106.338 1.00 92.75 104 ALA A N 1
ATOM 778 C CA . ALA A 1 104 ? -65.904 1.223 105.406 1.00 92.75 104 ALA A CA 1
ATOM 779 C C . ALA A 1 104 ? -64.466 1.439 104.890 1.00 92.75 104 ALA A C 1
ATOM 781 O O . ALA A 1 104 ? -64.259 1.668 103.699 1.00 92.75 104 ALA A O 1
ATOM 782 N N . ALA A 1 105 ? -63.457 1.306 105.758 1.00 93.06 105 ALA A N 1
ATOM 783 C CA . ALA A 1 105 ? -62.053 1.383 105.355 1.00 93.06 105 ALA A CA 1
ATOM 784 C C . ALA A 1 105 ? -61.656 0.231 104.411 1.00 93.06 105 ALA A C 1
ATOM 786 O O . ALA A 1 105 ? -60.965 0.452 103.418 1.00 93.06 105 ALA A O 1
ATOM 787 N N . ARG A 1 106 ? -62.130 -0.997 104.669 1.00 93.00 106 ARG A N 1
ATOM 788 C CA . ARG A 1 106 ? -61.923 -2.145 103.770 1.00 93.00 106 ARG A CA 1
ATOM 789 C C . ARG A 1 106 ? -62.626 -1.962 102.429 1.00 93.00 106 ARG A C 1
ATOM 791 O O . ARG A 1 106 ? -62.054 -2.321 101.408 1.00 93.00 106 ARG A O 1
ATOM 798 N N . GLU A 1 107 ? -63.830 -1.401 102.408 1.00 93.94 107 GLU A N 1
ATOM 799 C CA . GLU A 1 107 ? -64.559 -1.099 101.172 1.00 93.94 107 GLU A CA 1
ATOM 800 C C . GLU A 1 107 ? -63.821 -0.060 100.321 1.00 93.94 107 GLU A C 1
ATOM 802 O O . GLU A 1 107 ? -63.668 -0.259 99.115 1.00 93.94 107 GLU A O 1
ATOM 807 N N . GLN A 1 108 ? -63.286 0.998 100.941 1.00 94.69 108 GLN A N 1
ATOM 808 C CA . GLN A 1 108 ? -62.426 1.969 100.256 1.00 94.69 108 GLN A CA 1
ATOM 809 C C . GLN A 1 108 ? -61.167 1.304 99.690 1.00 94.69 108 GLN A C 1
ATOM 811 O O . GLN A 1 108 ? -60.848 1.499 98.519 1.00 94.69 108 GLN A O 1
ATOM 816 N N . GLN A 1 109 ? -60.509 0.444 100.471 1.00 95.31 109 GLN A N 1
ATOM 817 C CA . GLN A 1 109 ? -59.334 -0.292 100.010 1.00 95.31 109 GLN A CA 1
ATOM 818 C C . GLN A 1 109 ? -59.663 -1.241 98.843 1.00 95.31 109 GLN A C 1
ATOM 820 O O . GLN A 1 109 ? -58.882 -1.353 97.903 1.00 95.31 109 GLN A O 1
ATOM 825 N N . ILE A 1 110 ? -60.824 -1.904 98.856 1.00 94.31 110 ILE A N 1
ATOM 826 C CA . ILE A 1 110 ? -61.283 -2.749 97.741 1.00 94.31 110 ILE A CA 1
ATOM 827 C C . ILE A 1 110 ? -61.516 -1.907 96.482 1.00 94.31 110 ILE A C 1
ATOM 829 O O . ILE A 1 110 ? -61.151 -2.340 95.390 1.00 94.31 110 ILE A O 1
ATOM 833 N N . LEU A 1 111 ? -62.104 -0.714 96.615 1.00 95.00 111 LEU A N 1
ATOM 834 C CA . LEU A 1 111 ? -62.307 0.195 95.486 1.00 95.00 111 LEU A CA 1
ATOM 835 C C . LEU A 1 111 ? -60.974 0.666 94.899 1.00 95.00 111 LEU A C 1
ATOM 837 O O . LEU A 1 111 ? -60.804 0.593 93.685 1.00 95.00 111 LEU A O 1
ATOM 841 N N . GLU A 1 112 ? -60.019 1.073 95.736 1.00 95.38 112 GLU A N 1
ATOM 842 C CA . GLU A 1 112 ? -58.670 1.455 95.297 1.00 95.38 112 GLU A CA 1
ATOM 843 C C . GLU A 1 112 ? -57.926 0.296 94.624 1.00 95.38 112 GLU A C 1
ATOM 845 O O . GLU A 1 112 ? -57.318 0.470 93.570 1.00 95.38 112 GLU A O 1
ATOM 850 N N . LEU A 1 113 ? -58.008 -0.914 95.178 1.00 95.00 113 LEU A N 1
ATOM 851 C CA . LEU A 1 113 ? -57.409 -2.094 94.552 1.00 95.00 113 LEU A CA 1
ATOM 852 C C . LEU A 1 113 ? -58.072 -2.418 93.211 1.00 95.00 113 LEU A C 1
ATOM 854 O O . LEU A 1 113 ? -57.392 -2.822 92.272 1.00 95.00 113 LEU A O 1
ATOM 858 N N . LYS A 1 114 ? -59.385 -2.212 93.082 1.00 95.31 114 LYS A N 1
ATOM 859 C CA . LYS A 1 114 ? -60.112 -2.461 91.835 1.00 95.31 114 LYS A CA 1
ATOM 860 C C . LYS A 1 114 ? -59.784 -1.431 90.755 1.00 95.31 114 LYS A C 1
ATOM 862 O O . LYS A 1 114 ? -59.658 -1.807 89.592 1.00 95.31 114 LYS A O 1
ATOM 867 N N . THR A 1 115 ? -59.614 -0.158 91.114 1.00 94.75 115 THR A N 1
ATOM 868 C CA . THR A 1 115 ? -59.162 0.869 90.162 1.00 94.75 115 THR A CA 1
ATOM 869 C C . THR A 1 115 ? -57.718 0.630 89.731 1.00 94.75 115 THR A C 1
ATOM 871 O O . THR A 1 115 ? -57.419 0.761 88.547 1.00 94.75 115 THR A O 1
ATOM 874 N N . GLN A 1 116 ? -56.844 0.195 90.644 1.00 95.56 116 GLN A N 1
ATOM 875 C CA . GLN A 1 116 ? -55.489 -0.247 90.299 1.00 95.56 116 GLN A CA 1
ATOM 876 C C . GLN A 1 116 ? -55.501 -1.481 89.392 1.00 95.56 116 GLN A C 1
ATOM 878 O O . GLN A 1 116 ? -54.731 -1.554 88.442 1.00 95.56 116 GLN A O 1
ATOM 883 N N . GLN A 1 117 ? -56.389 -2.445 89.637 1.00 94.00 117 GLN A N 1
ATOM 884 C CA . GLN A 1 117 ? -56.508 -3.625 88.784 1.00 94.00 117 GLN A CA 1
ATOM 885 C C . GLN A 1 117 ? -56.963 -3.258 87.366 1.00 94.00 117 GLN A C 1
ATOM 887 O O . GLN A 1 117 ? -56.430 -3.802 86.405 1.00 94.00 117 GLN A O 1
ATOM 892 N N . LEU A 1 118 ? -57.903 -2.318 87.225 1.00 94.62 118 LEU A N 1
ATOM 893 C CA . LEU A 1 118 ? -58.341 -1.819 85.919 1.00 94.62 118 LEU A CA 1
ATOM 894 C C . LEU A 1 118 ? -57.224 -1.069 85.187 1.00 94.62 118 LEU A C 1
ATOM 896 O O . LEU A 1 118 ? -56.991 -1.343 84.016 1.00 94.62 118 LEU A O 1
ATOM 900 N N . SER A 1 119 ? -56.486 -0.188 85.869 1.00 94.44 119 SER A N 1
ATOM 901 C CA . SER A 1 119 ? -55.376 0.535 85.232 1.00 94.44 119 SER A CA 1
ATOM 902 C C . SER A 1 119 ? -54.219 -0.390 84.846 1.00 94.44 119 SER A C 1
ATOM 904 O O . SER A 1 119 ? -53.581 -0.190 83.813 1.00 94.44 119 SER A O 1
ATOM 906 N N . LEU A 1 120 ? -53.968 -1.444 85.630 1.00 94.19 120 LEU A N 1
ATOM 907 C CA . LEU A 1 120 ? -53.028 -2.501 85.260 1.00 94.19 120 LEU A CA 1
ATOM 908 C C . LEU A 1 120 ? -53.526 -3.302 84.054 1.00 94.19 120 LEU A C 1
ATOM 910 O O . LEU A 1 120 ? -52.734 -3.547 83.152 1.00 94.19 120 LEU A O 1
ATOM 914 N N . GLN A 1 121 ? -54.815 -3.647 83.986 1.00 95.25 121 GLN A N 1
ATOM 915 C CA . GLN A 1 121 ? -55.397 -4.328 82.822 1.00 95.25 121 GLN A CA 1
ATOM 916 C C . GLN A 1 121 ? -55.324 -3.478 81.550 1.00 95.25 121 GLN A C 1
ATOM 918 O O . GLN A 1 121 ? -54.986 -3.998 80.490 1.00 95.25 121 GLN A O 1
ATOM 923 N N . GLU A 1 122 ? -55.598 -2.177 81.641 1.00 94.94 122 GLU A N 1
ATOM 924 C CA . GLU A 1 122 ? -55.438 -1.245 80.520 1.00 94.94 122 GLU A CA 1
ATOM 925 C C . GLU A 1 122 ? -53.975 -1.178 80.073 1.00 94.94 122 GLU A C 1
ATOM 927 O O . GLU A 1 122 ? -53.684 -1.283 78.883 1.00 94.94 122 GLU A O 1
ATOM 932 N N . ARG A 1 123 ? -53.033 -1.109 81.019 1.00 95.31 123 ARG A N 1
ATOM 933 C CA . ARG A 1 123 ? -51.601 -1.093 80.703 1.00 95.31 123 ARG A CA 1
ATOM 934 C C . ARG A 1 123 ? -51.106 -2.419 80.122 1.00 95.31 123 ARG A C 1
ATOM 936 O O . ARG A 1 123 ? -50.254 -2.408 79.239 1.00 95.31 123 ARG A O 1
ATOM 943 N N . GLU A 1 124 ? -51.631 -3.555 80.573 1.00 93.50 124 GLU A N 1
ATOM 944 C CA . GLU A 1 124 ? -51.377 -4.868 79.966 1.00 93.50 124 GLU A CA 1
ATOM 945 C C . GLU A 1 124 ? -51.945 -4.941 78.540 1.00 93.50 124 GLU A C 1
ATOM 947 O O . GLU A 1 124 ? -51.266 -5.429 77.633 1.00 93.50 124 GLU A O 1
ATOM 952 N N . ALA A 1 125 ? -53.144 -4.403 78.304 1.00 93.50 125 ALA A N 1
ATOM 953 C CA . ALA A 1 125 ? -53.737 -4.311 76.970 1.00 93.50 125 ALA A CA 1
ATOM 954 C C . ALA A 1 125 ? -52.914 -3.405 76.032 1.00 93.50 125 ALA A C 1
ATOM 956 O O . ALA A 1 125 ? -52.678 -3.752 74.877 1.00 93.50 125 ALA A O 1
ATOM 957 N N . GLU A 1 126 ? -52.401 -2.276 76.524 1.00 95.50 126 GLU A N 1
ATOM 958 C CA . GLU A 1 126 ? -51.506 -1.402 75.757 1.00 95.50 126 GLU A CA 1
ATOM 959 C C . GLU A 1 126 ? -50.166 -2.075 75.445 1.00 95.50 126 GLU A C 1
ATOM 961 O O . GLU A 1 126 ? -49.691 -2.009 74.311 1.00 95.50 126 GLU A O 1
ATOM 966 N N . LEU A 1 127 ? -49.555 -2.748 76.426 1.00 94.56 127 LEU A N 1
ATOM 967 C CA . LEU A 1 127 ? -48.288 -3.458 76.234 1.00 94.56 127 LEU A CA 1
ATOM 968 C C . LEU A 1 127 ? -48.436 -4.629 75.258 1.00 94.56 127 LEU A C 1
ATOM 970 O O . LEU A 1 127 ? -47.550 -4.849 74.433 1.00 94.56 127 LEU A O 1
ATOM 974 N N . THR A 1 128 ? -49.550 -5.360 75.319 1.00 94.06 128 THR A N 1
ATOM 975 C CA . THR A 1 128 ? -49.844 -6.434 74.359 1.00 94.06 128 THR A CA 1
ATOM 976 C C . THR A 1 128 ? -50.079 -5.876 72.957 1.00 94.06 128 THR A C 1
ATOM 978 O O . THR A 1 128 ? -49.465 -6.371 72.014 1.00 94.06 128 THR A O 1
ATOM 981 N N . ALA A 1 129 ? -50.837 -4.785 72.811 1.00 94.75 129 ALA A N 1
ATOM 982 C CA . ALA A 1 129 ? -51.017 -4.111 71.525 1.00 94.75 129 ALA A CA 1
ATOM 983 C C . ALA A 1 129 ? -49.690 -3.579 70.946 1.00 94.75 129 ALA A C 1
ATOM 985 O O . ALA A 1 129 ? -49.424 -3.741 69.755 1.00 94.75 129 ALA A O 1
ATOM 986 N N . GLN A 1 130 ? -48.821 -2.993 71.777 1.00 95.50 130 GLN A N 1
ATOM 987 C CA . GLN A 1 130 ? -47.485 -2.556 71.355 1.00 95.50 130 GLN A CA 1
ATOM 988 C C . GLN A 1 130 ? -46.605 -3.736 70.927 1.00 95.50 130 GLN A C 1
ATOM 990 O O . GLN A 1 130 ? -45.929 -3.654 69.900 1.00 95.50 130 GLN A O 1
ATOM 995 N N . ALA A 1 131 ? -46.626 -4.845 71.670 1.00 92.69 131 ALA A N 1
ATOM 996 C CA . ALA A 1 131 ? -45.887 -6.051 71.306 1.00 92.69 131 ALA A CA 1
ATOM 997 C C . ALA A 1 131 ? -46.382 -6.640 69.973 1.00 92.69 131 ALA A C 1
ATOM 999 O O . ALA A 1 131 ? -45.569 -7.043 69.140 1.00 92.69 131 ALA A O 1
ATOM 1000 N N . GLU A 1 132 ? -47.694 -6.647 69.731 1.00 94.69 132 GLU A N 1
ATOM 1001 C CA . GLU A 1 132 ? -48.283 -7.084 68.461 1.00 94.69 132 GLU A CA 1
ATOM 1002 C C . GLU A 1 132 ? -47.901 -6.167 67.293 1.00 94.69 132 GLU A C 1
ATOM 1004 O O . GLU A 1 132 ? -47.528 -6.665 66.228 1.00 94.69 132 GLU A O 1
ATOM 1009 N N . GLN A 1 133 ? -47.922 -4.844 67.488 1.00 95.50 133 GLN A N 1
ATOM 1010 C CA . GLN A 1 133 ? -47.469 -3.878 66.481 1.00 95.50 133 GLN A CA 1
ATOM 1011 C C . GLN A 1 133 ? -45.994 -4.087 66.127 1.00 95.50 133 GLN A C 1
ATOM 1013 O O . GLN A 1 133 ? -45.660 -4.215 64.949 1.00 95.50 133 GLN A O 1
ATOM 1018 N N . GLN A 1 134 ? -45.120 -4.222 67.129 1.00 94.38 134 GLN A N 1
ATOM 1019 C CA . GLN A 1 134 ? -43.702 -4.513 66.904 1.00 94.38 134 GLN A CA 1
ATOM 1020 C C . GLN A 1 134 ? -43.506 -5.841 66.163 1.00 94.38 134 GLN A C 1
ATOM 1022 O O . GLN A 1 134 ? -42.699 -5.922 65.236 1.00 94.38 134 GLN A O 1
ATOM 1027 N N . GLN A 1 135 ? -44.268 -6.882 66.515 1.00 94.12 135 GLN A N 1
ATOM 1028 C CA . GLN A 1 135 ? -44.229 -8.155 65.793 1.00 94.12 135 GLN A CA 1
ATOM 1029 C C . GLN A 1 135 ? -44.696 -8.020 64.340 1.00 94.12 135 GLN A C 1
ATOM 1031 O O . GLN A 1 135 ? -44.107 -8.648 63.459 1.00 94.12 135 GLN A O 1
ATOM 1036 N N . GLN A 1 136 ? -45.729 -7.223 64.061 1.00 95.38 136 GLN A N 1
ATOM 1037 C CA . GLN A 1 136 ? -46.186 -6.967 62.694 1.00 95.38 136 GLN A CA 1
ATOM 1038 C C . GLN A 1 136 ? -45.145 -6.190 61.883 1.00 95.38 136 GLN A C 1
ATOM 1040 O O . GLN A 1 136 ? -44.859 -6.569 60.747 1.00 95.38 136 GLN A O 1
ATOM 1045 N N . GLU A 1 137 ? -44.521 -5.162 62.458 1.00 96.06 137 GLU A N 1
ATOM 1046 C CA . GLU A 1 137 ? -43.441 -4.417 61.803 1.00 96.06 137 GLU A CA 1
ATOM 1047 C C . GLU A 1 137 ? -42.243 -5.316 61.487 1.00 96.06 137 GLU A C 1
ATOM 1049 O O . GLU A 1 137 ? -41.771 -5.329 60.349 1.00 96.06 137 GLU A O 1
ATOM 1054 N N . LEU A 1 138 ? -41.800 -6.134 62.446 1.00 96.25 138 LEU A N 1
ATOM 1055 C CA . LEU A 1 138 ? -40.738 -7.125 62.243 1.00 96.25 138 LEU A CA 1
ATOM 1056 C C . LEU A 1 138 ? -41.100 -8.135 61.146 1.00 96.25 138 LEU A C 1
ATOM 1058 O O . LEU A 1 138 ? -40.257 -8.457 60.307 1.00 96.25 138 LEU A O 1
ATOM 1062 N N . ARG A 1 139 ? -42.353 -8.608 61.100 1.00 96.81 139 ARG A N 1
ATOM 1063 C CA . ARG A 1 139 ? -42.834 -9.489 60.020 1.00 96.81 139 ARG A CA 1
ATOM 1064 C C . ARG A 1 139 ? -42.786 -8.797 58.660 1.00 96.81 139 ARG A C 1
ATOM 1066 O O . ARG A 1 139 ? -42.307 -9.402 57.704 1.00 96.81 139 ARG A O 1
ATOM 1073 N N . ASN A 1 140 ? -43.218 -7.541 58.574 1.00 95.94 140 ASN A N 1
ATOM 1074 C CA . ASN A 1 140 ? -43.193 -6.765 57.333 1.00 95.94 140 ASN A CA 1
ATOM 1075 C C . ASN A 1 140 ? -41.755 -6.505 56.858 1.00 95.94 140 ASN A C 1
ATOM 1077 O O . ASN A 1 140 ? -41.451 -6.658 55.671 1.00 95.94 140 ASN A O 1
ATOM 1081 N N . GLN A 1 141 ? -40.847 -6.172 57.780 1.00 96.19 141 GLN A N 1
ATOM 1082 C CA . GLN A 1 141 ? -39.421 -6.018 57.488 1.00 96.19 141 GLN A CA 1
ATOM 1083 C C . GLN A 1 141 ? -38.808 -7.334 57.000 1.00 96.19 141 GLN A C 1
ATOM 1085 O O . GLN A 1 141 ? -38.124 -7.348 55.976 1.00 96.19 141 GLN A O 1
ATOM 1090 N N . TYR A 1 142 ? -39.101 -8.450 57.673 1.00 96.31 142 TYR A N 1
ATOM 1091 C CA . TYR A 1 142 ? -38.635 -9.773 57.265 1.00 96.31 142 TYR A CA 1
ATOM 1092 C C . TYR A 1 142 ? -39.157 -10.154 55.874 1.00 96.31 142 TYR A C 1
ATOM 1094 O O . TYR A 1 142 ? -38.386 -10.589 55.022 1.00 96.31 142 TYR A O 1
ATOM 1102 N N . GLN A 1 143 ? -40.443 -9.927 55.598 1.00 96.75 143 GLN A N 1
ATOM 1103 C CA . GLN A 1 143 ? -41.039 -10.214 54.295 1.00 96.75 143 GLN A CA 1
ATOM 1104 C C . GLN A 1 143 ? -40.410 -9.369 53.179 1.00 96.75 143 GLN A C 1
ATOM 1106 O O . GLN A 1 143 ? -40.097 -9.897 52.110 1.00 96.75 143 GLN A O 1
ATOM 1111 N N . THR A 1 144 ? -40.156 -8.086 53.441 1.00 96.12 144 THR A N 1
ATOM 1112 C CA . THR A 1 144 ? -39.466 -7.188 52.501 1.00 96.12 144 THR A CA 1
ATOM 1113 C C . THR A 1 144 ? -38.034 -7.660 52.241 1.00 96.12 144 THR A C 1
ATOM 1115 O O . THR A 1 144 ? -37.583 -7.699 51.096 1.00 96.12 144 THR A O 1
ATOM 1118 N N . LEU A 1 145 ? -37.319 -8.084 53.287 1.00 96.75 145 LEU A N 1
ATOM 1119 C CA . LEU A 1 145 ? -35.963 -8.611 53.163 1.00 96.75 145 LEU A CA 1
ATOM 1120 C C . LEU A 1 145 ? -35.928 -9.902 52.332 1.00 96.75 145 LEU A C 1
ATOM 1122 O O . LEU A 1 145 ? -35.072 -10.042 51.461 1.00 96.75 145 LEU A O 1
ATOM 1126 N N . VAL A 1 146 ? -36.878 -10.816 52.547 1.00 97.06 146 VAL A N 1
ATOM 1127 C CA . VAL A 1 146 ? -37.015 -12.053 51.761 1.00 97.06 146 VAL A CA 1
ATOM 1128 C C . VAL A 1 146 ? -37.315 -11.747 50.292 1.00 97.06 146 VAL A C 1
ATOM 1130 O O . VAL A 1 146 ? -36.717 -12.362 49.406 1.00 97.06 146 VAL A O 1
ATOM 1133 N N . GLN A 1 147 ? -38.189 -10.778 50.006 1.00 96.38 147 GLN A N 1
ATOM 1134 C CA . GLN A 1 147 ? -38.460 -10.341 48.632 1.00 96.38 147 GLN A CA 1
ATOM 1135 C C . GLN A 1 147 ? -37.201 -9.773 47.968 1.00 96.38 147 GLN A C 1
ATOM 1137 O O . GLN A 1 147 ? -36.839 -10.212 46.877 1.00 96.38 147 GLN A O 1
ATOM 1142 N N . ASN A 1 148 ? -36.482 -8.876 48.648 1.00 96.62 148 ASN A N 1
ATOM 1143 C CA . ASN A 1 148 ? -35.230 -8.306 48.145 1.00 96.62 148 ASN A CA 1
ATOM 1144 C C . ASN A 1 148 ? -34.169 -9.384 47.895 1.00 96.62 148 ASN A C 1
ATOM 1146 O O . ASN A 1 148 ? -33.520 -9.378 46.850 1.00 96.62 148 ASN A O 1
ATOM 1150 N N . TYR A 1 149 ? -34.027 -10.342 48.814 1.00 96.69 149 TYR A N 1
ATOM 1151 C CA . TYR A 1 149 ? -33.119 -11.475 48.649 1.00 96.69 149 TYR A CA 1
ATOM 1152 C C . TYR A 1 149 ? -33.501 -12.337 47.438 1.00 96.69 149 TYR A C 1
ATOM 1154 O O . TYR A 1 149 ? -32.638 -12.707 46.645 1.00 96.69 149 TYR A O 1
ATOM 1162 N N . THR A 1 150 ? -34.794 -12.600 47.242 1.00 96.00 150 THR A N 1
ATOM 1163 C CA . THR A 1 150 ? -35.297 -13.380 46.100 1.00 96.00 150 THR A CA 1
ATOM 1164 C C . THR A 1 150 ? -35.016 -12.673 44.774 1.00 96.00 150 THR A C 1
ATOM 1166 O O . THR A 1 150 ? -34.526 -13.298 43.833 1.00 96.00 150 THR A O 1
ATOM 1169 N N . VAL A 1 151 ? -35.261 -11.361 44.700 1.00 96.75 151 VAL A N 1
ATOM 1170 C CA . VAL A 1 151 ? -34.952 -10.550 43.513 1.00 96.75 151 VAL A CA 1
ATOM 1171 C C . VAL A 1 151 ? -33.446 -10.531 43.246 1.00 96.75 151 VAL A C 1
ATOM 1173 O O . VAL A 1 151 ? -33.026 -10.765 42.114 1.00 96.75 151 VAL A O 1
ATOM 1176 N N . ALA A 1 152 ? -32.617 -10.329 44.272 1.00 93.88 152 ALA A N 1
ATOM 1177 C CA . ALA A 1 152 ? -31.161 -10.356 44.136 1.00 93.88 152 ALA A CA 1
ATOM 1178 C C . ALA A 1 152 ? -30.646 -11.732 43.677 1.00 93.88 152 ALA A C 1
ATOM 1180 O O . ALA A 1 152 ? -29.717 -11.813 42.868 1.00 93.88 152 ALA A O 1
ATOM 1181 N N . TYR A 1 153 ? -31.260 -12.821 44.147 1.00 96.00 153 TYR A N 1
ATOM 1182 C CA . TYR A 1 153 ? -30.942 -14.180 43.715 1.00 96.00 153 TYR A CA 1
ATOM 1183 C C . TYR A 1 153 ? -31.292 -14.398 42.235 1.00 96.00 153 TYR A C 1
ATOM 1185 O O . TYR A 1 153 ? -30.470 -14.902 41.469 1.00 96.00 153 TYR A O 1
ATOM 1193 N N . GLN A 1 154 ? -32.471 -13.945 41.800 1.00 96.06 154 GLN A N 1
ATOM 1194 C CA . GLN A 1 154 ? -32.883 -13.998 40.393 1.00 96.06 154 GLN A CA 1
ATOM 1195 C C . GLN A 1 154 ? -31.961 -13.166 39.492 1.00 96.06 154 GLN A C 1
ATOM 1197 O O . GLN A 1 154 ? -31.535 -13.643 38.440 1.00 96.06 154 GLN A O 1
ATOM 1202 N N . GLN A 1 155 ? -31.598 -11.953 39.919 1.00 95.75 155 GLN A N 1
ATOM 1203 C CA . GLN A 1 155 ? -30.651 -11.096 39.201 1.00 95.75 155 GLN A CA 1
ATOM 1204 C C . GLN A 1 155 ? -29.273 -11.755 39.080 1.00 95.75 155 GLN A C 1
ATOM 1206 O O . GLN A 1 155 ? -28.684 -11.747 38.002 1.00 95.75 155 GLN A O 1
ATOM 1211 N N . ASN A 1 156 ? -28.775 -12.391 40.144 1.00 94.25 156 ASN A N 1
ATOM 1212 C CA . ASN A 1 156 ? -27.530 -13.159 40.087 1.00 94.25 156 ASN A CA 1
ATOM 1213 C C . ASN A 1 156 ? -27.616 -14.334 39.104 1.00 94.25 156 ASN A C 1
ATOM 1215 O O . ASN A 1 156 ? -26.660 -14.586 38.370 1.00 94.25 156 ASN A O 1
ATOM 1219 N N . GLY A 1 157 ? -28.756 -15.025 39.044 1.00 94.62 157 GLY A N 1
ATOM 1220 C CA . GLY A 1 157 ? -29.007 -16.062 38.041 1.00 94.62 157 GLY A CA 1
ATOM 1221 C C . GLY A 1 157 ? -28.921 -15.523 36.609 1.00 94.62 157 GLY A C 1
ATOM 1222 O O . GLY A 1 157 ? -28.216 -16.092 35.778 1.00 94.62 157 GLY A O 1
ATOM 1223 N N . GLN A 1 158 ? -29.561 -14.383 36.338 1.00 95.19 158 GLN A N 1
ATOM 1224 C CA . GLN A 1 158 ? -29.520 -13.725 35.026 1.00 95.19 158 GLN A CA 1
ATOM 1225 C C . GLN A 1 158 ? -28.113 -13.239 34.655 1.00 95.19 158 GLN A C 1
ATOM 1227 O O . GLN A 1 158 ? -27.692 -13.379 33.508 1.00 95.19 158 GLN A O 1
ATOM 1232 N N . LEU A 1 159 ? -27.363 -12.686 35.613 1.00 94.69 159 LEU A N 1
ATOM 1233 C CA . LEU A 1 159 ? -25.979 -12.266 35.388 1.00 94.69 159 LEU A CA 1
ATOM 1234 C C . LEU A 1 159 ? -25.078 -13.457 35.057 1.00 94.69 159 LEU A C 1
ATOM 1236 O O . LEU A 1 159 ? -24.268 -13.354 34.141 1.00 94.69 159 LEU A O 1
ATOM 1240 N N . ARG A 1 160 ? -25.248 -14.598 35.736 1.00 95.62 160 ARG A N 1
ATOM 1241 C CA . ARG A 1 160 ? -24.516 -15.834 35.412 1.00 95.62 160 ARG A CA 1
ATOM 1242 C C . ARG A 1 160 ? -24.841 -16.350 34.014 1.00 95.62 160 ARG A C 1
ATOM 1244 O O . ARG A 1 160 ? -23.929 -16.754 33.302 1.00 95.62 160 ARG A O 1
ATOM 1251 N N . GLN A 1 161 ? -26.108 -16.300 33.604 1.00 95.31 161 GLN A N 1
ATOM 1252 C CA . GLN A 1 161 ? -26.509 -16.663 32.241 1.00 95.31 161 GLN A CA 1
ATOM 1253 C C . GLN A 1 161 ? -25.870 -15.732 31.207 1.00 95.31 161 GLN A C 1
ATOM 1255 O O . GLN A 1 161 ? -25.245 -16.210 30.269 1.00 95.31 161 GLN A O 1
ATOM 1260 N N . ARG A 1 162 ? -25.925 -14.410 31.419 1.00 95.31 162 ARG A N 1
ATOM 1261 C CA . ARG A 1 162 ? -25.269 -13.437 30.532 1.00 95.31 162 ARG A CA 1
ATOM 1262 C C . ARG A 1 162 ? -23.755 -13.610 30.476 1.00 95.31 162 ARG A C 1
ATOM 1264 O O . ARG A 1 162 ? -23.184 -13.475 29.402 1.00 95.31 162 ARG A O 1
ATOM 1271 N N . LEU A 1 163 ? -23.108 -13.894 31.607 1.00 93.31 163 LEU A N 1
ATOM 1272 C CA . LEU A 1 163 ? -21.678 -14.199 31.644 1.00 93.31 163 LEU A CA 1
ATOM 1273 C C . LEU A 1 163 ? -21.371 -15.450 30.825 1.00 93.31 163 LEU A C 1
ATOM 1275 O O . LEU A 1 163 ? -20.494 -15.391 29.976 1.00 93.31 163 LEU A O 1
ATOM 1279 N N . SER A 1 164 ? -22.142 -16.525 30.992 1.00 93.50 164 SER A N 1
ATOM 1280 C CA . SER A 1 164 ? -21.987 -17.746 30.196 1.00 93.50 164 SER A CA 1
ATOM 1281 C C . SER A 1 164 ? -22.216 -17.507 28.698 1.00 93.50 164 SER A C 1
ATOM 1283 O O . SER A 1 164 ? -21.436 -17.985 27.880 1.00 93.50 164 SER A O 1
ATOM 1285 N N . GLU A 1 165 ? -23.232 -16.729 28.317 1.00 93.62 165 GLU A N 1
ATOM 1286 C CA . GLU A 1 165 ? -23.472 -16.351 26.918 1.00 93.62 165 GLU A CA 1
ATOM 1287 C C . GLU A 1 165 ? -22.325 -15.509 26.348 1.00 93.62 165 GLU A C 1
ATOM 1289 O O . GLU A 1 165 ? -21.927 -15.698 25.199 1.00 93.62 165 GLU A O 1
ATOM 1294 N N . LEU A 1 166 ? -21.784 -14.574 27.134 1.00 87.69 166 LEU A N 1
ATOM 1295 C CA . LEU A 1 166 ? -20.637 -13.761 26.738 1.00 87.69 166 LEU A CA 1
ATOM 1296 C C . LEU A 1 166 ? -19.363 -14.597 26.633 1.00 87.69 166 LEU A C 1
ATOM 1298 O O . LEU A 1 166 ? -18.630 -14.425 25.667 1.00 87.69 166 LEU A O 1
ATOM 1302 N N . GLU A 1 167 ? -19.118 -15.522 27.559 1.00 87.81 167 GLU A N 1
ATOM 1303 C CA . GLU A 1 167 ? -18.010 -16.480 27.500 1.00 87.81 167 GLU A CA 1
ATOM 1304 C C . GLU A 1 167 ? -18.123 -17.375 26.266 1.00 87.81 167 GLU A C 1
ATOM 1306 O O . GLU A 1 167 ? -17.142 -17.566 25.552 1.00 87.81 167 GLU A O 1
ATOM 1311 N N . GLN A 1 168 ? -19.324 -17.864 25.953 1.00 87.69 168 GLN A N 1
ATOM 1312 C CA . GLN A 1 168 ? -19.559 -18.676 24.764 1.00 87.69 168 GLN A CA 1
ATOM 1313 C C . GLN A 1 168 ? -19.391 -17.854 23.480 1.00 87.69 168 GLN A C 1
ATOM 1315 O O . GLN A 1 168 ? -18.797 -18.337 22.520 1.00 87.69 168 GLN A O 1
ATOM 1320 N N . ARG A 1 169 ? -19.842 -16.593 23.456 1.00 85.50 169 ARG A N 1
ATOM 1321 C CA . ARG A 1 169 ? -19.573 -15.665 22.344 1.00 85.50 169 ARG A CA 1
ATOM 1322 C C . ARG A 1 169 ? -18.089 -15.346 22.214 1.00 85.50 169 ARG A C 1
ATOM 1324 O O . ARG A 1 169 ? -17.605 -15.269 21.094 1.00 85.50 169 ARG A O 1
ATOM 1331 N N . LEU A 1 170 ? -17.363 -15.200 23.320 1.00 79.69 170 LEU A N 1
ATOM 1332 C CA . LEU A 1 170 ? -15.917 -14.983 23.324 1.00 79.69 170 LEU A CA 1
ATOM 1333 C C . LEU A 1 170 ? -15.178 -16.223 22.801 1.00 79.69 170 LEU A C 1
ATOM 1335 O O . LEU A 1 170 ? -14.256 -16.093 22.005 1.00 79.69 170 LEU A O 1
ATOM 1339 N N . GLN A 1 171 ? -15.618 -17.427 23.177 1.00 79.94 171 GLN A N 1
ATOM 1340 C CA . GLN A 1 171 ? -15.110 -18.686 22.624 1.00 79.94 171 GLN A CA 1
ATOM 1341 C C . GLN A 1 171 ? -15.446 -18.836 21.135 1.00 79.94 171 GLN A C 1
ATOM 1343 O O . GLN A 1 171 ? -14.587 -19.234 20.357 1.00 79.94 171 GLN A O 1
ATOM 1348 N N . GLN A 1 172 ? -16.642 -18.453 20.690 1.00 76.31 172 GLN A N 1
ATOM 1349 C CA . GLN A 1 172 ? -16.972 -18.411 19.259 1.00 76.31 172 GLN A CA 1
ATOM 1350 C C . GLN A 1 172 ? -16.134 -17.357 18.514 1.00 76.31 172 GLN A C 1
ATOM 1352 O O . GLN A 1 172 ? -15.698 -17.589 17.392 1.00 76.31 172 GLN A O 1
ATOM 1357 N N . GLN A 1 173 ? -15.839 -16.222 19.152 1.00 68.50 173 GLN A N 1
ATOM 1358 C CA . GLN A 1 173 ? -14.920 -15.204 18.633 1.00 68.50 173 GLN A CA 1
ATOM 1359 C C . GLN A 1 173 ? -13.448 -15.639 18.699 1.00 68.50 173 GLN A C 1
ATOM 1361 O O . GLN A 1 173 ? -12.627 -15.083 17.973 1.00 68.50 173 GLN A O 1
ATOM 1366 N N . SER A 1 174 ? -13.098 -16.666 19.485 1.00 58.56 174 SER A N 1
ATOM 1367 C CA . SER A 1 174 ? -11.754 -17.263 19.515 1.00 58.56 174 SER A CA 1
ATOM 1368 C C . SER A 1 174 ? -11.371 -18.020 18.232 1.00 58.56 174 SER A C 1
ATOM 1370 O O . SER A 1 174 ? -10.236 -18.478 18.111 1.00 58.56 174 SER A O 1
ATOM 1372 N N . GLY A 1 175 ? -12.217 -17.959 17.193 1.00 59.94 175 GLY A N 1
ATOM 1373 C CA . GLY A 1 175 ? -11.787 -17.995 15.788 1.00 59.94 175 GLY A CA 1
ATOM 1374 C C . GLY A 1 175 ? -10.666 -16.994 15.438 1.00 59.94 175 GLY A C 1
ATOM 1375 O O . GLY A 1 175 ? -10.174 -16.993 14.319 1.00 59.94 175 GLY A O 1
ATOM 1376 N N . LEU A 1 176 ? -10.188 -16.179 16.388 1.00 61.25 176 LEU A N 1
ATOM 1377 C CA . LEU A 1 176 ? -8.842 -15.597 16.392 1.00 61.25 176 LEU A CA 1
ATOM 1378 C C . LEU A 1 176 ? -7.732 -16.605 16.050 1.00 61.25 176 LEU A C 1
ATOM 1380 O O . LEU A 1 176 ? -6.770 -16.197 15.413 1.00 61.25 176 LEU A O 1
ATOM 1384 N N . ALA A 1 177 ? -7.850 -17.887 16.418 1.00 65.81 177 ALA A N 1
ATOM 1385 C CA . ALA A 1 177 ? -6.900 -18.917 15.983 1.00 65.81 177 ALA A CA 1
ATOM 1386 C C . ALA A 1 177 ? -6.991 -19.169 14.466 1.00 65.81 177 ALA A C 1
ATOM 1388 O O . ALA A 1 177 ? -5.978 -19.132 13.778 1.00 65.81 177 ALA A O 1
ATOM 1389 N N . GLU A 1 178 ? -8.203 -19.302 13.921 1.00 71.62 178 GLU A N 1
ATOM 1390 C CA . GLU A 1 178 ? -8.431 -19.456 12.476 1.00 71.62 178 GLU A CA 1
ATOM 1391 C C . GLU A 1 178 ? -8.051 -18.186 11.693 1.00 71.62 178 GLU A C 1
ATOM 1393 O O . GLU A 1 178 ? -7.512 -18.255 10.590 1.00 71.62 178 GLU A O 1
ATOM 1398 N N . LEU A 1 179 ? -8.285 -17.000 12.263 1.00 72.44 179 LEU A N 1
ATOM 1399 C CA . LEU A 1 179 ? -7.847 -15.717 11.709 1.00 72.44 179 LEU A CA 1
ATOM 1400 C C . LEU A 1 179 ? -6.324 -15.556 11.790 1.00 72.44 179 LEU A C 1
ATOM 1402 O O . LEU A 1 179 ? -5.736 -14.992 10.868 1.00 72.44 179 LEU A O 1
ATOM 1406 N N . ALA A 1 180 ? -5.679 -16.058 12.847 1.00 76.00 180 ALA A N 1
ATOM 1407 C CA . ALA A 1 180 ? -4.227 -16.083 12.974 1.00 76.00 180 ALA A CA 1
ATOM 1408 C C . ALA A 1 180 ? -3.614 -17.016 11.925 1.00 76.00 180 ALA A C 1
ATOM 1410 O O . ALA A 1 180 ? -2.777 -16.555 11.151 1.00 76.00 180 ALA A O 1
ATOM 1411 N N . GLU A 1 181 ? -4.105 -18.252 11.801 1.00 79.69 181 GLU A N 1
ATOM 1412 C CA . GLU A 1 181 ? -3.695 -19.204 10.759 1.00 79.69 181 GLU A CA 1
ATOM 1413 C C . GLU A 1 181 ? -3.927 -18.640 9.354 1.00 79.69 181 GLU A C 1
ATOM 1415 O O . GLU A 1 181 ? -3.048 -18.701 8.493 1.00 79.69 181 GLU A O 1
ATOM 1420 N N . ARG A 1 182 ? -5.071 -17.988 9.118 1.00 82.56 182 ARG A N 1
ATOM 1421 C CA . ARG A 1 182 ? -5.353 -17.326 7.839 1.00 82.56 182 ARG A CA 1
ATOM 1422 C C . ARG A 1 182 ? -4.438 -16.129 7.586 1.00 82.56 182 ARG A C 1
ATOM 1424 O O . ARG A 1 182 ? -4.063 -15.886 6.442 1.00 82.56 182 ARG A O 1
ATOM 1431 N N . SER A 1 183 ? -4.043 -15.393 8.624 1.00 78.81 183 SER A N 1
ATOM 1432 C CA . SER A 1 183 ? -3.067 -14.304 8.507 1.00 78.81 183 SER A CA 1
ATOM 1433 C C . SER A 1 183 ? -1.646 -14.813 8.242 1.00 78.81 183 SER A C 1
ATOM 1435 O O . SER A 1 183 ? -0.879 -14.141 7.550 1.00 78.81 183 SER A O 1
ATOM 1437 N N . GLU A 1 184 ? -1.295 -15.994 8.753 1.00 83.50 184 GLU A N 1
ATOM 1438 C CA . GLU A 1 184 ? -0.022 -16.657 8.471 1.00 83.50 184 GLU A CA 1
ATOM 1439 C C . GLU A 1 184 ? 0.008 -17.235 7.058 1.00 83.50 184 GLU A C 1
ATOM 1441 O O . GLU A 1 184 ? 0.987 -17.014 6.349 1.00 83.50 184 GLU A O 1
ATOM 1446 N N . LEU A 1 185 ? -1.084 -17.854 6.596 1.00 89.25 185 LEU A N 1
ATOM 1447 C CA . LEU A 1 185 ? -1.245 -18.277 5.202 1.00 89.25 185 LEU A CA 1
ATOM 1448 C C . LEU A 1 185 ? -1.147 -17.089 4.240 1.00 89.25 185 LEU A C 1
ATOM 1450 O O . LEU A 1 185 ? -0.361 -17.134 3.301 1.00 89.25 185 LEU A O 1
ATOM 1454 N N . LEU A 1 186 ? -1.844 -15.981 4.514 1.00 89.06 186 LEU A N 1
ATOM 1455 C CA . LEU A 1 186 ? -1.741 -14.762 3.702 1.00 89.06 186 LEU A CA 1
ATOM 1456 C C . LEU A 1 186 ? -0.329 -14.153 3.735 1.00 89.06 186 LEU A C 1
ATOM 1458 O O . LEU A 1 186 ? 0.142 -13.617 2.729 1.00 89.06 186 LEU A O 1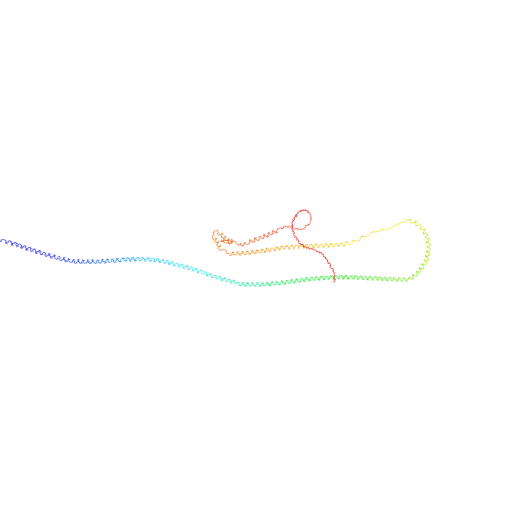
ATOM 1462 N N . ARG A 1 187 ? 0.384 -14.238 4.868 1.00 90.69 187 ARG A N 1
ATOM 1463 C CA . ARG A 1 187 ? 1.801 -13.841 4.941 1.00 90.69 187 ARG A CA 1
ATOM 1464 C C . ARG A 1 187 ? 2.691 -14.765 4.116 1.00 90.69 187 ARG A C 1
ATOM 1466 O O . ARG A 1 187 ? 3.580 -14.259 3.433 1.00 90.69 187 ARG A O 1
ATOM 1473 N N . ALA A 1 188 ? 2.460 -16.074 4.164 1.00 90.69 188 ALA A N 1
ATOM 1474 C CA . ALA A 1 188 ? 3.205 -17.062 3.394 1.00 90.69 188 ALA A CA 1
ATOM 1475 C C . ALA A 1 188 ? 2.967 -16.887 1.886 1.00 90.69 188 ALA A C 1
ATOM 1477 O O . ALA A 1 188 ? 3.931 -16.808 1.128 1.00 90.69 188 ALA A O 1
ATOM 1478 N N . GLU A 1 189 ? 1.718 -16.707 1.456 1.00 92.31 189 GLU A N 1
ATOM 1479 C CA . GLU A 1 189 ? 1.358 -16.400 0.066 1.00 92.31 189 GLU A CA 1
ATOM 1480 C C . GLU A 1 189 ? 1.965 -15.069 -0.393 1.00 92.31 189 GLU A C 1
ATOM 1482 O O . GLU A 1 189 ? 2.538 -14.982 -1.478 1.00 92.31 189 GLU A O 1
ATOM 1487 N N . SER A 1 190 ? 1.927 -14.026 0.445 1.00 84.44 190 SER A N 1
ATOM 1488 C CA . SER A 1 190 ? 2.583 -12.749 0.138 1.00 84.44 190 SER A CA 1
ATOM 1489 C C . SER A 1 190 ? 4.104 -12.896 0.020 1.00 84.44 190 SER A C 1
ATOM 1491 O O . SER A 1 190 ? 4.722 -12.259 -0.835 1.00 84.44 190 SER A O 1
ATOM 1493 N N . ALA A 1 191 ? 4.725 -13.737 0.849 1.00 91.50 191 ALA A N 1
ATOM 1494 C CA . ALA A 1 191 ? 6.151 -14.032 0.765 1.00 91.50 191 ALA A CA 1
ATOM 1495 C C . ALA A 1 191 ? 6.501 -14.800 -0.520 1.00 91.50 191 ALA A C 1
ATOM 1497 O O . ALA A 1 191 ? 7.480 -14.445 -1.175 1.00 91.50 191 ALA A O 1
ATOM 1498 N N . GLN A 1 192 ? 5.678 -15.775 -0.919 1.00 92.44 192 GLN A N 1
ATOM 1499 C CA . GLN A 1 192 ? 5.824 -16.511 -2.180 1.00 92.44 192 GLN A CA 1
ATOM 1500 C C . GLN A 1 192 ? 5.628 -15.604 -3.402 1.00 92.44 192 GLN A C 1
ATOM 1502 O O . GLN A 1 192 ? 6.428 -15.629 -4.332 1.00 92.44 192 GLN A O 1
ATOM 1507 N N . LEU A 1 193 ? 4.622 -14.726 -3.394 1.00 91.31 193 LEU A N 1
ATOM 1508 C CA . LEU A 1 193 ? 4.442 -13.738 -4.461 1.00 91.31 193 LEU A CA 1
ATOM 1509 C C . LEU A 1 193 ? 5.643 -12.791 -4.555 1.00 91.31 193 LEU A C 1
ATOM 1511 O O . LEU A 1 193 ? 6.090 -12.469 -5.652 1.00 91.31 193 LEU A O 1
ATOM 1515 N N . LYS A 1 194 ? 6.218 -12.375 -3.420 1.00 92.00 194 LYS A N 1
ATOM 1516 C CA . LYS A 1 194 ? 7.435 -11.549 -3.404 1.00 92.00 194 LYS A CA 1
ATOM 1517 C C . LYS A 1 194 ? 8.661 -12.291 -3.937 1.00 92.00 194 LYS A C 1
ATOM 1519 O O . LYS A 1 194 ? 9.479 -11.653 -4.597 1.00 92.00 194 LYS A O 1
ATOM 1524 N N . SER A 1 195 ? 8.824 -13.588 -3.663 1.00 93.31 195 SER A N 1
ATOM 1525 C CA . SER A 1 195 ? 9.938 -14.361 -4.228 1.00 93.31 195 SER A CA 1
ATOM 1526 C C . SER A 1 195 ? 9.782 -14.531 -5.736 1.00 93.31 195 SER A C 1
ATOM 1528 O O . SER A 1 195 ? 10.721 -14.222 -6.461 1.00 93.31 195 SER A O 1
ATOM 1530 N N . LEU A 1 196 ? 8.581 -14.873 -6.212 1.00 94.31 196 LEU A N 1
ATOM 1531 C CA . LEU A 1 196 ? 8.287 -14.973 -7.645 1.00 94.31 196 LEU A CA 1
ATOM 1532 C C . LEU A 1 196 ? 8.480 -13.633 -8.369 1.00 94.31 196 LEU A C 1
ATOM 1534 O O . LEU A 1 196 ? 9.013 -13.600 -9.473 1.00 94.31 196 LEU A O 1
ATOM 1538 N N . MET A 1 197 ? 8.106 -12.511 -7.746 1.00 92.19 197 MET A N 1
ATOM 1539 C CA . MET A 1 197 ? 8.367 -11.181 -8.306 1.00 92.19 197 MET A CA 1
ATOM 1540 C C . MET A 1 197 ? 9.864 -10.879 -8.399 1.00 92.19 197 MET A C 1
ATOM 1542 O O . MET A 1 197 ? 10.308 -10.365 -9.421 1.00 92.19 197 MET A O 1
ATOM 1546 N N . ARG A 1 198 ? 10.658 -11.234 -7.379 1.00 93.81 198 ARG A N 1
ATOM 1547 C CA . ARG A 1 198 ? 12.121 -11.074 -7.419 1.00 93.81 198 ARG A CA 1
ATOM 1548 C C . ARG A 1 198 ? 12.773 -11.961 -8.473 1.00 93.81 198 ARG A C 1
ATOM 1550 O O . ARG A 1 198 ? 13.685 -11.503 -9.150 1.00 93.81 198 ARG A O 1
ATOM 1557 N N . GLU A 1 199 ? 12.313 -13.198 -8.623 1.00 94.31 199 GLU A N 1
ATOM 1558 C CA . GLU A 1 199 ? 12.773 -14.109 -9.676 1.00 94.31 199 GLU A CA 1
ATOM 1559 C C . GLU A 1 199 ? 12.425 -13.552 -11.059 1.00 94.31 199 GLU A C 1
ATOM 1561 O O . GLU A 1 199 ? 13.310 -13.415 -11.898 1.00 94.31 199 GLU A O 1
ATOM 1566 N N . ALA A 1 200 ? 11.187 -13.094 -11.269 1.00 92.75 200 ALA A N 1
ATOM 1567 C CA . ALA A 1 200 ? 10.769 -12.467 -12.521 1.00 92.75 200 ALA A CA 1
ATOM 1568 C C . ALA A 1 200 ? 11.538 -11.164 -12.821 1.00 92.75 200 ALA A C 1
ATOM 1570 O O . ALA A 1 200 ? 11.837 -10.862 -13.978 1.00 92.75 200 ALA A O 1
ATOM 1571 N N . GLU A 1 201 ? 11.867 -10.367 -11.803 1.00 91.81 201 GLU A N 1
ATOM 1572 C CA . GLU A 1 201 ? 12.717 -9.180 -11.942 1.00 91.81 201 GLU A CA 1
ATOM 1573 C C . GLU A 1 201 ? 14.166 -9.550 -12.274 1.00 91.81 201 GLU A C 1
ATOM 1575 O O . GLU A 1 201 ? 14.762 -8.916 -13.148 1.00 91.81 201 GLU A O 1
ATOM 1580 N N . ALA A 1 202 ? 14.716 -10.591 -11.645 1.00 92.94 202 ALA A N 1
ATOM 1581 C CA . ALA A 1 202 ? 16.050 -11.106 -11.935 1.00 92.94 202 ALA A CA 1
ATOM 1582 C C . ALA A 1 202 ? 16.139 -11.678 -13.359 1.00 92.94 202 ALA A C 1
ATOM 1584 O O . ALA A 1 202 ? 17.087 -11.373 -14.083 1.00 92.94 202 ALA A O 1
ATOM 1585 N N . GLU A 1 203 ? 15.128 -12.424 -13.806 1.00 92.75 203 GLU A N 1
ATOM 1586 C CA . GLU A 1 203 ? 15.019 -12.919 -15.180 1.00 92.75 203 GLU A CA 1
ATOM 1587 C C . GLU A 1 203 ? 14.916 -11.770 -16.185 1.00 92.75 203 GLU A C 1
ATOM 1589 O O . GLU A 1 203 ? 15.636 -11.754 -17.182 1.00 92.75 203 GLU A O 1
ATOM 1594 N N . LYS A 1 204 ? 14.082 -10.756 -15.916 1.00 92.75 204 LYS A N 1
ATOM 1595 C CA . LYS A 1 204 ? 14.004 -9.553 -16.762 1.00 92.75 204 LYS A CA 1
ATOM 1596 C C . LYS A 1 204 ? 15.328 -8.796 -16.799 1.00 92.75 204 LYS A C 1
ATOM 1598 O O . LYS A 1 204 ? 15.705 -8.289 -17.854 1.00 92.75 204 LYS A O 1
ATOM 1603 N N . ALA A 1 205 ? 16.039 -8.702 -15.677 1.00 92.19 205 ALA A N 1
ATOM 1604 C CA . ALA A 1 205 ? 17.359 -8.085 -15.626 1.00 92.19 205 ALA A CA 1
ATOM 1605 C C . ALA A 1 205 ? 18.375 -8.878 -16.465 1.00 92.19 205 ALA A C 1
ATOM 1607 O O . ALA A 1 205 ? 19.086 -8.277 -17.267 1.00 92.19 205 ALA A O 1
ATOM 1608 N N . ALA A 1 206 ? 18.379 -10.210 -16.364 1.00 93.50 206 ALA A N 1
ATOM 1609 C CA . ALA A 1 206 ? 19.221 -11.083 -17.181 1.00 93.50 206 ALA A CA 1
ATOM 1610 C C . ALA A 1 206 ? 18.879 -10.999 -18.681 1.00 93.50 206 ALA A C 1
ATOM 1612 O O . ALA A 1 206 ? 19.767 -10.950 -19.529 1.00 93.50 206 ALA A O 1
ATOM 1613 N N . GLN A 1 207 ? 17.596 -10.902 -19.035 1.00 93.25 207 GLN A N 1
ATOM 1614 C CA . GLN A 1 207 ? 17.178 -10.678 -20.422 1.00 93.25 207 GLN A CA 1
ATOM 1615 C C . GLN A 1 207 ? 17.636 -9.308 -20.932 1.00 93.25 207 GLN A C 1
ATOM 1617 O O . GLN A 1 207 ? 18.088 -9.195 -22.069 1.00 93.25 207 GLN A O 1
ATOM 1622 N N . ARG A 1 208 ? 17.567 -8.259 -20.102 1.00 93.50 208 ARG A N 1
ATOM 1623 C CA . ARG A 1 208 ? 18.071 -6.925 -20.461 1.00 93.50 208 ARG A CA 1
ATOM 1624 C C . ARG A 1 208 ? 19.575 -6.934 -20.699 1.00 93.50 208 ARG A C 1
ATOM 1626 O O . ARG A 1 208 ? 20.007 -6.352 -21.689 1.00 93.50 208 ARG A O 1
ATOM 1633 N N . THR A 1 209 ? 20.362 -7.597 -19.853 1.00 93.75 209 THR A N 1
ATOM 1634 C CA . THR A 1 209 ? 21.814 -7.697 -20.066 1.00 93.75 209 THR A CA 1
ATOM 1635 C C . THR A 1 209 ? 22.137 -8.505 -21.319 1.00 93.75 209 THR A C 1
ATOM 1637 O O . THR A 1 209 ? 22.989 -8.088 -22.100 1.00 93.75 209 THR A O 1
ATOM 1640 N N . GLN A 1 210 ? 21.408 -9.591 -21.590 1.00 94.75 210 GLN A N 1
ATOM 1641 C CA . GLN A 1 210 ? 21.570 -10.362 -22.825 1.00 94.75 210 GLN A CA 1
ATOM 1642 C C . GLN A 1 210 ? 21.201 -9.546 -24.076 1.00 94.75 210 GLN A C 1
ATOM 1644 O O . GLN A 1 210 ? 21.907 -9.596 -25.082 1.00 94.75 210 GLN A O 1
ATOM 1649 N N . LEU A 1 211 ? 20.116 -8.766 -24.030 1.00 93.50 211 LEU A N 1
ATOM 1650 C CA . LEU A 1 211 ? 19.733 -7.871 -25.125 1.00 93.50 211 LEU A CA 1
ATOM 1651 C C . LEU A 1 211 ? 20.754 -6.746 -25.324 1.00 93.50 211 LEU A C 1
ATOM 1653 O O . LEU A 1 211 ? 21.058 -6.412 -26.465 1.00 93.50 211 LEU A O 1
ATOM 1657 N N . GLN A 1 212 ? 21.316 -6.196 -24.245 1.00 94.06 212 GLN A N 1
ATOM 1658 C CA . GLN A 1 212 ? 22.403 -5.218 -24.322 1.00 94.06 212 GLN A CA 1
ATOM 1659 C C . GLN A 1 212 ? 23.657 -5.820 -24.961 1.00 94.06 212 GLN A C 1
ATOM 1661 O O . GLN A 1 212 ? 24.235 -5.197 -25.846 1.00 94.06 212 GLN A O 1
ATOM 1666 N N . GLN A 1 213 ? 24.045 -7.042 -24.581 1.00 94.69 213 GLN A N 1
ATOM 1667 C CA . GLN A 1 213 ? 25.164 -7.753 -25.207 1.00 94.69 213 GLN A CA 1
ATOM 1668 C C . GLN A 1 213 ? 24.922 -7.962 -26.705 1.00 94.69 213 GLN A C 1
ATOM 1670 O O . GLN A 1 213 ? 25.761 -7.581 -27.515 1.00 94.69 213 GLN A O 1
ATOM 1675 N N . ARG A 1 214 ? 23.737 -8.452 -27.090 1.00 93.81 214 ARG A N 1
ATOM 1676 C CA . ARG A 1 214 ? 23.366 -8.613 -28.506 1.00 93.81 214 ARG A CA 1
ATOM 1677 C C . ARG A 1 214 ? 23.335 -7.289 -29.266 1.00 93.81 214 ARG A C 1
ATOM 1679 O O . ARG A 1 214 ? 23.719 -7.251 -30.427 1.00 93.81 214 ARG A O 1
ATOM 1686 N N . ALA A 1 215 ? 22.889 -6.201 -28.640 1.00 93.88 215 ALA A N 1
ATOM 1687 C CA . ALA A 1 215 ? 22.903 -4.880 -29.263 1.00 93.88 215 ALA A CA 1
ATOM 1688 C C . ALA A 1 215 ? 24.338 -4.399 -29.536 1.00 93.88 215 ALA A C 1
ATOM 1690 O O . ALA A 1 215 ? 24.604 -3.862 -30.610 1.00 93.88 215 ALA A O 1
ATOM 1691 N N . VAL A 1 216 ? 25.265 -4.643 -28.604 1.00 95.62 216 VAL A N 1
ATOM 1692 C CA . VAL A 1 216 ? 26.696 -4.361 -28.797 1.00 95.62 216 VAL A CA 1
ATOM 1693 C C . VAL A 1 216 ? 27.288 -5.245 -29.899 1.00 95.62 216 VAL A C 1
ATOM 1695 O O . VAL A 1 216 ? 27.992 -4.736 -30.764 1.00 95.62 216 VAL A O 1
ATOM 1698 N N . GLU A 1 217 ? 26.966 -6.541 -29.932 1.00 95.19 217 GLU A N 1
ATOM 1699 C CA . GLU A 1 217 ? 27.395 -7.449 -31.008 1.00 95.19 217 GLU A CA 1
ATOM 1700 C C . GLU A 1 217 ? 26.896 -6.983 -32.382 1.00 95.19 217 GLU A C 1
ATOM 1702 O O . GLU A 1 217 ? 27.672 -6.928 -33.333 1.00 95.19 217 GLU A O 1
ATOM 1707 N N . VAL A 1 218 ? 25.625 -6.584 -32.492 1.00 95.38 218 VAL A N 1
ATOM 1708 C CA . VAL A 1 218 ? 25.061 -6.040 -33.737 1.00 95.38 218 VAL A CA 1
ATOM 1709 C C . VAL A 1 218 ? 25.769 -4.748 -34.144 1.00 95.38 218 VAL A C 1
ATOM 1711 O O . VAL A 1 218 ? 26.073 -4.585 -35.323 1.00 95.38 218 VAL A O 1
ATOM 1714 N N . ALA A 1 219 ? 26.068 -3.851 -33.201 1.00 95.25 219 ALA A N 1
ATOM 1715 C CA . ALA A 1 219 ? 26.809 -2.623 -33.490 1.00 95.25 219 ALA A CA 1
ATOM 1716 C C . ALA A 1 219 ? 28.235 -2.916 -33.993 1.00 95.25 219 ALA A C 1
ATOM 1718 O O . ALA A 1 219 ? 28.684 -2.300 -34.960 1.00 95.25 219 ALA A O 1
ATOM 1719 N N . ASN A 1 220 ? 28.921 -3.895 -33.396 1.00 96.00 220 ASN A N 1
ATOM 1720 C CA . ASN A 1 220 ? 30.245 -4.330 -33.843 1.00 96.00 220 ASN A CA 1
ATOM 1721 C C . ASN A 1 220 ? 30.189 -4.930 -35.255 1.00 96.00 220 ASN A C 1
ATOM 1723 O O . ASN A 1 220 ? 30.958 -4.524 -36.122 1.00 96.00 220 ASN A O 1
ATOM 1727 N N . LEU A 1 221 ? 29.231 -5.825 -35.523 1.00 95.38 221 LEU A N 1
ATOM 1728 C CA . LEU A 1 221 ? 29.037 -6.411 -36.854 1.00 95.38 221 LEU A CA 1
ATOM 1729 C C . LEU A 1 221 ? 28.674 -5.351 -37.905 1.00 95.38 221 LEU A C 1
ATOM 1731 O O . LEU A 1 221 ? 29.115 -5.438 -39.048 1.00 95.38 221 LEU A O 1
ATOM 1735 N N . GLN A 1 222 ? 27.894 -4.330 -37.543 1.00 93.94 222 GLN A N 1
ATOM 1736 C CA . GLN A 1 222 ? 27.609 -3.198 -38.430 1.00 93.94 222 GLN A CA 1
ATOM 1737 C C . GLN A 1 222 ? 28.877 -2.398 -38.753 1.00 93.94 222 GLN A C 1
ATOM 1739 O O . GLN A 1 222 ? 29.107 -2.083 -39.920 1.00 93.94 222 GLN A O 1
ATOM 1744 N N . ALA A 1 223 ? 29.726 -2.132 -37.757 1.00 95.12 223 ALA A N 1
ATOM 1745 C CA . ALA A 1 223 ? 31.007 -1.462 -37.971 1.00 95.12 223 ALA A CA 1
ATOM 1746 C C . ALA A 1 223 ? 31.944 -2.284 -38.877 1.00 95.12 223 ALA A C 1
ATOM 1748 O O . ALA A 1 223 ? 32.562 -1.725 -39.783 1.00 95.12 223 ALA A O 1
ATOM 1749 N N . GLU A 1 224 ? 32.002 -3.607 -38.691 1.00 96.12 224 GLU A N 1
ATOM 1750 C CA . GLU A 1 224 ? 32.752 -4.518 -39.567 1.00 96.12 224 GLU A CA 1
ATOM 1751 C C . GLU A 1 224 ? 32.212 -4.509 -41.004 1.00 96.12 224 GLU A C 1
ATOM 1753 O O . GLU A 1 224 ? 32.987 -4.435 -41.958 1.00 96.12 224 GLU A O 1
ATOM 1758 N N . LEU A 1 225 ? 30.886 -4.531 -41.184 1.00 95.81 225 LEU A N 1
ATOM 1759 C CA . LEU A 1 225 ? 30.263 -4.439 -42.506 1.00 95.81 225 LEU A CA 1
ATOM 1760 C C . LEU A 1 225 ? 30.575 -3.110 -43.201 1.00 95.81 225 LEU A C 1
ATOM 1762 O O . LEU A 1 225 ? 30.826 -3.098 -44.408 1.00 95.81 225 LEU A O 1
ATOM 1766 N N . ASP A 1 226 ? 30.569 -1.998 -42.471 1.00 96.12 226 ASP A N 1
ATOM 1767 C CA . ASP A 1 226 ? 30.894 -0.687 -43.032 1.00 96.12 226 ASP A CA 1
ATOM 1768 C C . ASP A 1 226 ? 32.380 -0.559 -43.380 1.00 96.12 226 ASP A C 1
ATOM 1770 O O . ASP A 1 226 ? 32.720 0.013 -44.419 1.00 96.12 226 ASP A O 1
ATOM 1774 N N . GLU A 1 227 ? 33.269 -1.148 -42.582 1.00 97.06 227 GLU A N 1
ATOM 1775 C CA . GLU A 1 227 ? 34.693 -1.227 -42.904 1.00 97.06 227 GLU A CA 1
ATOM 1776 C C . GLU A 1 227 ? 34.940 -2.095 -44.147 1.00 97.06 227 GLU A C 1
ATOM 1778 O O . GLU A 1 227 ? 35.629 -1.672 -45.078 1.00 97.06 227 GLU A O 1
ATOM 1783 N N . LEU A 1 228 ? 34.289 -3.258 -44.246 1.00 96.44 228 LEU A N 1
ATOM 1784 C CA . LEU A 1 228 ? 34.353 -4.109 -45.438 1.00 96.44 228 LEU A CA 1
ATOM 1785 C C . LEU A 1 228 ? 33.802 -3.403 -46.683 1.00 96.44 228 LEU A C 1
ATOM 1787 O O . LEU A 1 228 ? 34.376 -3.529 -47.765 1.00 96.44 228 LEU A O 1
ATOM 1791 N N . ARG A 1 229 ? 32.723 -2.622 -46.557 1.00 96.69 229 ARG A N 1
ATOM 1792 C CA . ARG A 1 229 ? 32.193 -1.800 -47.659 1.00 96.69 229 ARG A CA 1
ATOM 1793 C C . ARG A 1 229 ? 33.193 -0.745 -48.113 1.00 96.69 229 ARG A C 1
ATOM 1795 O O . ARG A 1 229 ? 33.364 -0.575 -49.320 1.00 96.69 229 ARG A O 1
ATOM 1802 N N . LYS A 1 230 ? 33.875 -0.068 -47.182 1.00 96.06 230 LYS A N 1
ATOM 1803 C CA . LYS A 1 230 ? 34.939 0.892 -47.515 1.00 96.06 230 LYS A CA 1
ATOM 1804 C C . LYS A 1 230 ? 36.098 0.205 -48.228 1.00 96.06 230 LYS A C 1
ATOM 1806 O O . LYS A 1 230 ? 36.528 0.690 -49.271 1.00 96.06 230 LYS A O 1
ATOM 1811 N N . GLN A 1 231 ? 36.558 -0.944 -47.733 1.00 96.31 231 GLN A N 1
ATOM 1812 C CA . GLN A 1 231 ? 37.621 -1.722 -48.379 1.00 96.31 231 GLN A CA 1
ATOM 1813 C C . GLN A 1 231 ? 37.213 -2.195 -49.780 1.00 96.31 231 GLN A C 1
ATOM 1815 O O . GLN A 1 231 ? 38.004 -2.110 -50.721 1.00 96.31 231 GLN A O 1
ATOM 1820 N N . LEU A 1 232 ? 35.966 -2.643 -49.952 1.00 96.00 232 LEU A N 1
ATOM 1821 C CA . LEU A 1 232 ? 35.430 -3.033 -51.254 1.00 96.00 232 LEU A CA 1
ATOM 1822 C C . LEU A 1 232 ? 35.370 -1.840 -52.216 1.00 96.00 232 LEU A C 1
ATOM 1824 O O . LEU A 1 232 ? 35.814 -1.968 -53.355 1.00 96.00 232 LEU A O 1
ATOM 1828 N N . GLN A 1 233 ? 34.882 -0.678 -51.768 1.00 96.38 233 GLN A N 1
ATOM 1829 C CA . GLN A 1 233 ? 34.871 0.552 -52.568 1.00 96.38 233 GLN A CA 1
ATOM 1830 C C . GLN A 1 233 ? 36.284 0.990 -52.960 1.00 96.38 233 GLN A C 1
ATOM 1832 O O . GLN A 1 233 ? 36.518 1.310 -54.124 1.00 96.38 233 GLN A O 1
ATOM 1837 N N . GLN A 1 234 ? 37.238 0.953 -52.027 1.00 95.88 234 GLN A N 1
ATOM 1838 C CA . GLN A 1 234 ? 38.642 1.260 -52.307 1.00 95.88 234 GLN A CA 1
ATOM 1839 C C . GLN A 1 234 ? 39.225 0.298 -53.346 1.00 95.88 234 GLN A C 1
ATOM 1841 O O . GLN A 1 234 ? 39.838 0.745 -54.313 1.00 95.88 234 GLN A O 1
ATOM 1846 N N . ARG A 1 235 ? 38.987 -1.016 -53.218 1.00 95.44 235 ARG A N 1
ATOM 1847 C CA . ARG A 1 235 ? 39.412 -1.994 -54.235 1.00 95.44 235 ARG A CA 1
ATOM 1848 C C . ARG A 1 235 ? 38.732 -1.773 -55.578 1.00 95.44 235 ARG A C 1
ATOM 1850 O O . ARG A 1 235 ? 39.374 -1.921 -56.612 1.00 95.44 235 ARG A O 1
ATOM 1857 N N . GLN A 1 236 ? 37.455 -1.405 -55.586 1.00 95.38 236 GLN A N 1
ATOM 1858 C CA . GLN A 1 236 ? 36.732 -1.101 -56.815 1.00 95.38 236 GLN A CA 1
ATOM 1859 C C . GLN A 1 236 ? 37.315 0.135 -57.515 1.00 95.38 236 GLN A C 1
ATOM 1861 O O . GLN A 1 236 ? 37.524 0.089 -58.725 1.00 95.38 236 GLN A O 1
ATOM 1866 N N . GLN A 1 237 ? 37.650 1.194 -56.770 1.00 95.62 237 GLN A N 1
ATOM 1867 C CA . GLN A 1 237 ? 38.344 2.377 -57.293 1.00 95.62 237 GLN A CA 1
ATOM 1868 C C . GLN A 1 237 ? 39.746 2.033 -57.809 1.00 95.62 237 GLN A C 1
ATOM 1870 O O . GLN A 1 237 ? 40.107 2.441 -58.908 1.00 95.62 237 GLN A O 1
ATOM 1875 N N . GLN A 1 238 ? 40.517 1.226 -57.072 1.00 95.38 238 GLN A N 1
ATOM 1876 C CA . GLN A 1 238 ? 41.825 0.741 -57.527 1.00 95.38 238 GLN A CA 1
ATOM 1877 C C . GLN A 1 238 ? 41.705 -0.061 -58.828 1.00 95.38 238 GLN A C 1
ATOM 1879 O O . GLN A 1 238 ? 42.472 0.158 -59.761 1.00 95.38 238 GLN A O 1
ATOM 1884 N N . HIS A 1 239 ? 40.719 -0.956 -58.933 1.00 94.81 239 HIS A N 1
ATOM 1885 C CA . HIS A 1 239 ? 40.463 -1.699 -60.165 1.00 94.81 239 HIS A CA 1
ATOM 1886 C C . HIS A 1 239 ? 40.013 -0.797 -61.319 1.00 94.81 239 HIS A C 1
ATOM 1888 O O . HIS A 1 239 ? 40.393 -1.057 -62.458 1.00 94.81 239 HIS A O 1
ATOM 1894 N N . GLN A 1 240 ? 39.235 0.257 -61.058 1.00 94.56 240 GLN A N 1
ATOM 1895 C CA . GLN A 1 240 ? 38.882 1.258 -62.071 1.00 94.56 240 GLN A CA 1
ATOM 1896 C C . GLN A 1 240 ? 40.122 2.009 -62.560 1.00 94.56 240 GLN A C 1
ATOM 1898 O O . GLN A 1 240 ? 40.360 2.040 -63.761 1.00 94.56 240 GLN A O 1
ATOM 1903 N N . GLN A 1 241 ? 40.967 2.500 -61.651 1.00 94.25 241 GLN A N 1
ATOM 1904 C CA . GLN A 1 241 ? 42.225 3.168 -61.997 1.00 94.25 241 GLN A CA 1
ATOM 1905 C C . GLN A 1 241 ? 43.166 2.249 -62.786 1.00 94.25 241 GLN A C 1
ATOM 1907 O O . GLN A 1 241 ? 43.743 2.664 -63.785 1.00 94.25 241 GLN A O 1
ATOM 1912 N N . GLN A 1 242 ? 43.291 0.977 -62.391 1.00 94.44 242 GLN A N 1
ATOM 1913 C CA . GLN A 1 242 ? 44.070 -0.015 -63.139 1.00 94.44 242 GLN A CA 1
ATOM 1914 C C . GLN A 1 242 ? 43.480 -0.283 -64.528 1.00 94.44 242 GLN A C 1
ATOM 1916 O O . GLN A 1 242 ? 44.224 -0.432 -65.496 1.00 94.44 242 GLN A O 1
ATOM 1921 N N . ARG A 1 243 ? 42.149 -0.337 -64.658 1.00 94.12 243 ARG A N 1
ATOM 1922 C CA . ARG A 1 243 ? 41.479 -0.469 -65.961 1.00 94.12 243 ARG A CA 1
ATOM 1923 C C . ARG A 1 243 ? 41.706 0.749 -66.848 1.00 94.12 243 ARG A C 1
ATOM 1925 O O . ARG A 1 243 ? 41.960 0.581 -68.031 1.00 94.12 243 ARG A O 1
ATOM 1932 N N . GLU A 1 244 ? 41.657 1.954 -66.296 1.00 92.56 244 GLU A N 1
ATOM 1933 C CA . GLU A 1 244 ? 41.960 3.183 -67.032 1.00 92.56 244 GLU A CA 1
ATOM 1934 C C . GLU A 1 244 ? 43.434 3.245 -67.443 1.00 92.56 244 GLU A C 1
ATOM 1936 O O . GLU A 1 244 ? 43.728 3.568 -68.589 1.00 92.56 244 GLU A O 1
ATOM 1941 N N . ALA A 1 245 ? 44.361 2.868 -66.556 1.00 93.06 245 ALA A N 1
ATOM 1942 C CA . ALA A 1 245 ? 45.786 2.784 -66.870 1.00 93.06 245 ALA A CA 1
ATOM 1943 C C . ALA A 1 245 ? 46.056 1.762 -67.981 1.00 93.06 245 ALA A C 1
ATOM 1945 O O . ALA A 1 245 ? 46.686 2.096 -68.976 1.00 93.06 245 ALA A O 1
ATOM 1946 N N . THR A 1 246 ? 45.501 0.551 -67.875 1.00 93.25 246 THR A N 1
ATOM 1947 C CA . THR A 1 246 ? 45.634 -0.473 -68.926 1.00 93.25 246 THR A CA 1
ATOM 1948 C C . THR A 1 246 ? 44.964 -0.059 -70.236 1.00 93.25 246 THR A C 1
ATOM 1950 O O . THR A 1 246 ? 45.515 -0.332 -71.299 1.00 93.25 246 THR A O 1
ATOM 1953 N N . ALA A 1 247 ? 43.827 0.645 -70.198 1.00 92.19 247 ALA A N 1
ATOM 1954 C CA . ALA A 1 247 ? 43.206 1.220 -71.390 1.00 92.19 247 ALA A CA 1
ATOM 1955 C C . ALA A 1 247 ? 44.097 2.303 -72.024 1.00 92.19 247 ALA A C 1
ATOM 1957 O O . ALA A 1 247 ? 44.308 2.288 -73.236 1.00 92.19 247 ALA A O 1
ATOM 1958 N N . ASN A 1 248 ? 44.685 3.192 -71.222 1.00 93.06 248 ASN A N 1
ATOM 1959 C CA . ASN A 1 248 ? 45.617 4.220 -71.690 1.00 93.06 248 ASN A CA 1
ATOM 1960 C C . ASN A 1 248 ? 46.905 3.615 -72.266 1.00 93.06 248 ASN A C 1
ATOM 1962 O O . ASN A 1 248 ? 47.353 4.050 -73.325 1.00 93.06 248 ASN A O 1
ATOM 1966 N N . ASP A 1 249 ? 47.467 2.594 -71.618 1.00 91.38 249 ASP A N 1
ATOM 1967 C CA . ASP A 1 249 ? 48.636 1.851 -72.098 1.00 91.38 249 ASP A CA 1
ATOM 1968 C C . ASP A 1 249 ? 48.319 1.085 -73.385 1.00 91.38 249 ASP A C 1
ATOM 1970 O O . ASP A 1 249 ? 49.118 1.072 -74.318 1.00 91.38 249 ASP A O 1
ATOM 1974 N N . SER A 1 250 ? 47.126 0.490 -73.486 1.00 93.19 250 SER A N 1
ATOM 1975 C CA . SER A 1 250 ? 46.677 -0.147 -74.726 1.00 93.19 250 SER A CA 1
ATOM 1976 C C . SER A 1 250 ? 46.516 0.877 -75.854 1.00 93.19 250 SER A C 1
ATOM 1978 O O . SER A 1 250 ? 47.026 0.654 -76.948 1.00 93.19 250 SER A O 1
ATOM 1980 N N . GLY A 1 251 ? 45.928 2.046 -75.577 1.00 92.44 251 GLY A N 1
ATOM 1981 C CA . GLY A 1 251 ? 45.765 3.122 -76.552 1.00 92.44 251 GLY A CA 1
ATOM 1982 C C . GLY A 1 251 ? 47.089 3.774 -76.959 1.00 92.44 251 GLY A C 1
ATOM 1983 O O . GLY A 1 251 ? 47.269 4.123 -78.125 1.00 92.44 251 GLY A O 1
ATOM 1984 N N . SER A 1 252 ? 48.048 3.922 -76.039 1.00 91.25 252 SER A N 1
ATOM 1985 C CA . SER A 1 252 ? 49.395 4.408 -76.362 1.00 91.25 252 SER A CA 1
ATOM 1986 C C . SER A 1 252 ? 50.180 3.370 -77.164 1.00 91.25 252 SER A C 1
ATOM 1988 O O . SER A 1 252 ? 50.811 3.728 -78.157 1.00 91.25 252 SER A O 1
ATOM 1990 N N . SER A 1 253 ? 50.064 2.082 -76.821 1.00 91.62 253 SER A N 1
ATOM 1991 C CA . SER A 1 253 ? 50.632 0.982 -77.602 1.00 91.62 253 SER A CA 1
ATOM 1992 C C . SER A 1 253 ? 50.045 0.926 -79.013 1.00 91.62 253 SER A C 1
ATOM 1994 O O . SER A 1 253 ? 50.796 0.779 -79.972 1.00 91.62 253 SER A O 1
ATOM 1996 N N . GLU A 1 254 ? 48.732 1.102 -79.177 1.00 93.12 254 GLU A N 1
ATOM 1997 C CA . GLU A 1 254 ? 48.082 1.176 -80.491 1.00 93.12 254 GLU A CA 1
ATOM 1998 C C . GLU A 1 254 ? 48.558 2.380 -81.312 1.00 93.12 254 GLU A C 1
ATOM 2000 O O . GLU A 1 254 ? 48.877 2.219 -82.489 1.00 93.12 254 GLU A O 1
ATOM 2005 N N . ARG A 1 255 ? 48.687 3.568 -80.705 1.00 93.94 255 ARG A N 1
ATOM 2006 C CA . ARG A 1 255 ? 49.253 4.754 -81.379 1.00 93.94 255 ARG A CA 1
ATOM 2007 C C . ARG A 1 255 ? 50.697 4.523 -81.815 1.00 93.94 255 ARG A C 1
ATOM 2009 O O . ARG A 1 255 ? 51.026 4.769 -82.970 1.00 93.94 255 ARG A O 1
ATOM 2016 N N . LEU A 1 256 ? 51.534 3.985 -80.927 1.00 93.88 256 LEU A N 1
ATOM 2017 C CA . LEU A 1 256 ? 52.918 3.630 -81.242 1.00 93.88 256 LEU A CA 1
ATOM 2018 C C . LEU A 1 256 ? 52.984 2.577 -82.355 1.00 93.88 256 LEU A C 1
ATOM 2020 O O . LEU A 1 256 ? 53.816 2.687 -83.250 1.00 93.88 256 LEU A O 1
ATOM 2024 N N . ARG A 1 257 ? 52.090 1.579 -82.357 1.00 95.12 257 ARG A N 1
ATOM 2025 C CA . ARG A 1 257 ? 51.986 0.598 -83.451 1.00 95.12 257 ARG A CA 1
ATOM 2026 C C . ARG A 1 257 ? 51.639 1.272 -84.777 1.00 95.12 257 ARG A C 1
ATOM 2028 O O . ARG A 1 257 ? 52.300 0.991 -85.771 1.00 95.12 257 ARG A O 1
ATOM 2035 N N . GLN A 1 258 ? 50.673 2.190 -84.792 1.00 95.31 258 GLN A N 1
ATOM 2036 C CA . GLN A 1 258 ? 50.309 2.947 -85.994 1.00 95.31 258 GLN A CA 1
ATOM 2037 C C . GLN A 1 258 ? 51.453 3.842 -86.488 1.00 95.31 258 GLN A C 1
ATOM 2039 O O . GLN A 1 258 ? 51.678 3.940 -87.694 1.00 95.31 258 GLN A O 1
ATOM 2044 N N . GLU A 1 259 ? 52.203 4.476 -85.584 1.00 94.44 259 GLU A N 1
ATOM 2045 C CA . GLU A 1 259 ? 53.397 5.253 -85.928 1.00 94.44 259 GLU A CA 1
ATOM 2046 C C . GLU A 1 259 ? 54.497 4.366 -86.508 1.00 94.44 259 GLU A C 1
ATOM 2048 O O . GLU A 1 259 ? 55.059 4.702 -87.548 1.00 94.44 259 GLU A O 1
ATOM 2053 N N . VAL A 1 260 ? 54.757 3.201 -85.908 1.00 94.62 260 VAL A N 1
ATOM 2054 C CA . VAL A 1 260 ? 55.703 2.214 -86.445 1.00 94.62 260 VAL A CA 1
ATOM 2055 C C . VAL A 1 260 ? 55.266 1.739 -87.829 1.00 94.62 260 VAL A C 1
ATOM 2057 O O . VAL A 1 260 ? 56.092 1.675 -88.733 1.00 94.62 260 VAL A O 1
ATOM 2060 N N . GLU A 1 261 ? 53.985 1.441 -88.043 1.00 94.75 261 GLU A N 1
ATOM 2061 C CA . GLU A 1 261 ? 53.463 1.064 -89.362 1.00 94.75 261 GLU A CA 1
ATOM 2062 C C . GLU A 1 261 ? 53.558 2.203 -90.381 1.00 94.75 261 GLU A C 1
ATOM 2064 O O . GLU A 1 261 ? 53.893 1.963 -91.540 1.00 94.75 261 GLU A O 1
ATOM 2069 N N . ARG A 1 262 ? 53.295 3.448 -89.968 1.00 96.69 262 ARG A N 1
ATOM 2070 C CA . ARG A 1 262 ? 53.467 4.635 -90.814 1.00 96.69 262 ARG A CA 1
ATOM 2071 C C . ARG A 1 262 ? 54.930 4.835 -91.195 1.00 96.69 262 ARG A C 1
ATOM 2073 O O . ARG A 1 262 ? 55.203 5.083 -92.363 1.00 96.69 262 ARG A O 1
ATOM 2080 N N . LEU A 1 263 ? 55.852 4.729 -90.239 1.00 95.12 263 LEU A N 1
ATOM 2081 C CA . LEU A 1 263 ? 57.289 4.855 -90.482 1.00 95.12 263 LEU A CA 1
ATOM 2082 C C . LEU A 1 263 ? 57.806 3.715 -91.358 1.00 95.12 263 LEU A C 1
ATOM 2084 O O . LEU A 1 263 ? 58.589 3.973 -92.261 1.00 95.12 263 LEU A O 1
ATOM 2088 N N . ARG A 1 264 ? 57.329 2.481 -91.154 1.00 95.56 264 ARG A N 1
ATOM 2089 C CA . ARG A 1 264 ? 57.626 1.347 -92.042 1.00 95.56 264 ARG A CA 1
ATOM 2090 C C . ARG A 1 264 ? 57.134 1.600 -93.461 1.00 95.56 264 ARG A C 1
ATOM 2092 O O . ARG A 1 264 ? 57.898 1.387 -94.389 1.00 95.56 264 ARG A O 1
ATOM 2099 N N . ARG A 1 265 ? 55.895 2.079 -93.636 1.00 95.56 265 ARG A N 1
ATOM 2100 C CA . ARG A 1 265 ? 55.369 2.460 -94.958 1.00 95.56 265 ARG A CA 1
ATOM 2101 C C . ARG A 1 265 ? 56.195 3.564 -95.599 1.00 95.56 265 ARG A C 1
ATOM 2103 O O . ARG A 1 265 ? 56.582 3.410 -96.741 1.00 95.56 265 ARG A O 1
ATOM 2110 N N . HIS A 1 266 ? 56.523 4.615 -94.854 1.00 95.19 266 HIS A N 1
ATOM 2111 C CA . HIS A 1 266 ? 57.346 5.698 -95.378 1.00 95.19 266 HIS A CA 1
ATOM 2112 C C . HIS A 1 266 ? 58.759 5.230 -95.748 1.00 95.19 266 HIS A C 1
ATOM 2114 O O . HIS A 1 266 ? 59.268 5.620 -96.787 1.00 95.19 266 HIS A O 1
ATOM 2120 N N . LEU A 1 267 ? 59.387 4.375 -94.933 1.00 95.38 267 LEU A N 1
ATOM 2121 C CA . LEU A 1 267 ? 60.692 3.803 -95.257 1.00 95.38 267 LEU A CA 1
ATOM 2122 C C . LEU A 1 267 ? 60.612 2.927 -96.511 1.00 95.38 267 LEU A C 1
ATOM 2124 O O . LEU A 1 267 ? 61.464 3.072 -97.373 1.00 95.38 267 LEU A O 1
ATOM 2128 N N . MET A 1 268 ? 59.574 2.092 -96.645 1.00 95.31 268 MET A N 1
ATOM 2129 C CA . MET A 1 268 ? 59.335 1.322 -97.872 1.00 95.31 268 MET A CA 1
ATOM 2130 C C . MET A 1 268 ? 59.121 2.242 -99.075 1.00 95.31 268 MET A C 1
ATOM 2132 O O . MET A 1 268 ? 59.767 2.035 -100.085 1.00 95.31 268 MET A O 1
ATOM 2136 N N . GLU A 1 269 ? 58.301 3.290 -98.967 1.00 96.06 269 GLU A N 1
ATOM 2137 C CA . GLU A 1 269 ? 58.097 4.280 -100.039 1.00 96.06 269 GLU A CA 1
ATOM 2138 C C . GLU A 1 269 ? 59.409 4.972 -100.432 1.00 96.06 269 GLU A C 1
ATOM 2140 O O . GLU A 1 269 ? 59.660 5.198 -101.611 1.00 96.06 269 GLU A O 1
ATOM 2145 N N . VAL A 1 270 ? 60.257 5.298 -99.453 1.00 96.00 270 VAL A N 1
ATOM 2146 C CA . VAL A 1 270 ? 61.563 5.927 -99.671 1.00 96.00 270 VAL A CA 1
ATOM 2147 C C . VAL A 1 270 ? 62.550 4.944 -100.307 1.00 96.00 270 VAL A C 1
ATOM 2149 O O . VAL A 1 270 ? 63.255 5.307 -101.243 1.00 96.00 270 VAL A O 1
ATOM 2152 N N . GLU A 1 271 ? 62.604 3.694 -99.849 1.00 95.00 271 GLU A N 1
ATOM 2153 C CA . GLU A 1 271 ? 63.412 2.632 -100.461 1.00 95.00 271 GLU A CA 1
ATOM 2154 C C . GLU A 1 271 ? 62.928 2.308 -101.885 1.00 95.00 271 GLU A C 1
ATOM 2156 O O . GLU A 1 271 ? 63.741 2.180 -102.799 1.00 95.00 271 GLU A O 1
ATOM 2161 N N . GLU A 1 272 ? 61.616 2.249 -102.113 1.00 94.94 272 GLU A N 1
ATOM 2162 C CA . GLU A 1 272 ? 60.994 2.109 -103.434 1.00 94.94 272 G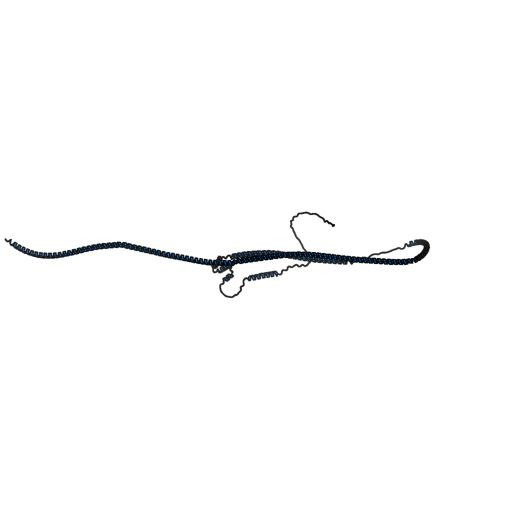LU A CA 1
ATOM 2163 C C . GLU A 1 272 ? 61.329 3.307 -104.333 1.00 94.94 272 GLU A C 1
ATOM 2165 O O . GLU A 1 272 ? 61.708 3.110 -105.486 1.00 94.94 272 GLU A O 1
ATOM 2170 N N . SER A 1 273 ? 61.282 4.545 -103.824 1.00 95.00 273 SER A N 1
ATOM 2171 C CA . SER A 1 273 ? 61.674 5.723 -104.606 1.00 95.00 273 SER A CA 1
ATOM 2172 C C . SER A 1 273 ? 63.170 5.737 -104.909 1.00 95.00 273 SER A C 1
ATOM 2174 O O . SER A 1 273 ? 63.545 5.989 -106.048 1.00 95.00 273 SER A O 1
ATOM 2176 N N . TYR A 1 274 ? 64.033 5.398 -103.944 1.00 94.69 274 TYR A N 1
ATOM 2177 C CA . TYR A 1 274 ? 65.481 5.315 -104.168 1.00 94.69 274 TYR A CA 1
ATOM 2178 C C . TYR A 1 274 ? 65.843 4.206 -105.158 1.00 94.69 274 TYR A C 1
ATOM 2180 O O . TYR A 1 274 ? 66.701 4.407 -106.014 1.00 94.69 274 TYR A O 1
ATOM 2188 N N . THR A 1 275 ? 65.202 3.037 -105.073 1.00 94.00 275 THR A N 1
ATOM 2189 C CA . THR A 1 275 ? 65.425 1.946 -106.035 1.00 94.00 275 THR A CA 1
ATOM 2190 C C . THR A 1 275 ? 64.893 2.303 -107.420 1.00 94.00 275 THR A C 1
ATOM 2192 O O . THR A 1 275 ? 65.578 2.045 -108.408 1.00 94.00 275 THR A O 1
ATOM 2195 N N . ALA A 1 276 ? 63.735 2.961 -107.518 1.00 94.69 276 ALA A N 1
ATOM 2196 C CA . ALA A 1 276 ? 63.211 3.472 -108.781 1.00 94.69 276 ALA A CA 1
ATOM 2197 C C . ALA A 1 276 ? 64.126 4.543 -109.399 1.00 94.69 276 ALA A C 1
ATOM 2199 O O . ALA A 1 276 ? 64.399 4.493 -110.598 1.00 94.69 276 ALA A O 1
ATOM 2200 N N . GLU A 1 277 ? 64.643 5.477 -108.597 1.00 94.12 277 GLU A N 1
ATOM 2201 C CA . GLU A 1 277 ? 65.608 6.491 -109.035 1.00 94.12 277 GLU A CA 1
ATOM 2202 C C . GLU A 1 277 ? 66.936 5.866 -109.474 1.00 94.12 277 GLU A C 1
ATOM 2204 O O . GLU A 1 277 ? 67.482 6.263 -110.504 1.00 94.12 277 GLU A O 1
ATOM 2209 N N . LEU A 1 278 ? 67.441 4.861 -108.749 1.00 94.62 278 LEU A N 1
ATOM 2210 C CA . LEU A 1 278 ? 68.655 4.136 -109.123 1.00 94.62 278 LEU A CA 1
ATOM 2211 C C . LEU A 1 278 ? 68.470 3.393 -110.452 1.00 94.62 278 LEU A C 1
ATOM 2213 O O . LEU A 1 278 ? 69.311 3.528 -111.337 1.00 94.62 278 LEU A O 1
ATOM 2217 N N . LEU A 1 279 ? 67.351 2.683 -110.634 1.00 93.75 279 LEU A N 1
ATOM 2218 C CA . LEU A 1 279 ? 67.011 2.015 -111.896 1.00 93.75 279 LEU A CA 1
ATOM 2219 C C . LEU A 1 279 ? 66.847 3.018 -113.047 1.00 93.75 279 LEU A C 1
ATOM 2221 O O . LEU A 1 279 ? 67.322 2.776 -114.158 1.00 93.75 279 LEU A O 1
ATOM 2225 N N . ALA A 1 280 ? 66.209 4.164 -112.797 1.00 93.50 280 ALA A N 1
ATOM 2226 C CA . ALA A 1 280 ? 66.093 5.235 -113.781 1.00 93.50 280 ALA A CA 1
ATOM 2227 C C . ALA A 1 280 ? 67.477 5.783 -114.167 1.00 93.50 280 ALA A C 1
ATOM 2229 O O . ALA A 1 280 ? 67.770 5.922 -115.357 1.00 93.50 280 ALA A O 1
ATOM 2230 N N . ALA A 1 281 ? 68.358 6.019 -113.191 1.00 92.12 281 ALA A N 1
ATOM 2231 C CA . ALA A 1 281 ? 69.730 6.457 -113.425 1.00 92.12 281 ALA A CA 1
ATOM 2232 C C . ALA A 1 281 ? 70.553 5.408 -114.192 1.00 92.12 281 ALA A C 1
ATOM 2234 O O . ALA A 1 281 ? 71.275 5.768 -115.121 1.00 92.12 281 ALA A O 1
ATOM 2235 N N . GLU A 1 282 ? 70.420 4.122 -113.866 1.00 92.62 282 GLU A N 1
ATOM 2236 C CA . GLU A 1 282 ? 71.047 3.022 -114.606 1.00 92.62 282 GLU A CA 1
ATOM 2237 C C . GLU A 1 282 ? 70.547 2.957 -116.053 1.00 92.62 282 GLU A C 1
ATOM 2239 O O . GLU A 1 282 ? 71.360 2.864 -116.973 1.00 92.62 282 GLU A O 1
ATOM 2244 N N . SER A 1 283 ? 69.236 3.088 -116.281 1.00 93.56 283 SER A N 1
ATOM 2245 C CA . SER A 1 283 ? 68.662 3.107 -117.631 1.00 93.56 283 SER A CA 1
ATOM 2246 C C . SER A 1 283 ? 69.166 4.298 -118.454 1.00 93.56 283 SER A C 1
ATOM 2248 O O . SER A 1 283 ? 69.561 4.123 -119.607 1.00 93.56 283 SER A O 1
ATOM 2250 N N . ALA A 1 284 ? 69.271 5.486 -117.846 1.00 93.12 284 ALA A N 1
ATOM 2251 C CA . ALA A 1 284 ? 69.836 6.675 -118.477 1.00 93.12 284 ALA A CA 1
ATOM 2252 C C . ALA A 1 284 ? 71.339 6.513 -118.756 1.00 93.12 284 ALA A C 1
ATOM 2254 O O . ALA A 1 284 ? 71.819 6.904 -119.821 1.00 93.12 284 ALA A O 1
ATOM 2255 N N . GLN A 1 285 ? 72.097 5.894 -117.843 1.00 91.25 285 GLN A N 1
ATOM 2256 C CA . GLN A 1 285 ? 73.499 5.546 -118.083 1.00 91.25 285 GLN A CA 1
ATOM 2257 C C . GLN A 1 285 ? 73.646 4.536 -119.219 1.00 91.25 285 GLN A C 1
ATOM 2259 O O . GLN A 1 285 ? 74.570 4.657 -120.021 1.00 91.25 285 GLN A O 1
ATOM 2264 N N . GLN A 1 286 ? 72.771 3.537 -119.302 1.00 92.31 286 GLN A N 1
ATOM 2265 C CA . GLN A 1 286 ? 72.794 2.539 -120.364 1.00 92.31 286 GLN A CA 1
ATOM 2266 C C . GLN A 1 286 ? 72.408 3.157 -121.713 1.00 92.31 286 GLN A C 1
ATOM 2268 O O . GLN A 1 286 ? 73.062 2.873 -122.717 1.00 92.31 286 GLN A O 1
ATOM 2273 N N . GLU A 1 287 ? 71.440 4.076 -121.734 1.00 92.12 287 GLU A N 1
ATOM 2274 C CA . GLU A 1 287 ? 71.108 4.872 -122.914 1.00 92.12 287 GLU A CA 1
ATOM 2275 C C . GLU A 1 287 ? 72.300 5.740 -123.344 1.00 92.12 287 GLU A C 1
ATOM 2277 O O . GLU A 1 287 ? 72.699 5.687 -124.506 1.00 92.12 287 GLU A O 1
ATOM 2282 N N . LEU A 1 288 ? 72.943 6.466 -122.422 1.00 90.12 288 LEU A N 1
ATOM 2283 C CA . LEU A 1 288 ? 74.148 7.254 -122.710 1.00 90.12 288 LEU A CA 1
ATOM 2284 C C . LEU A 1 288 ? 75.312 6.387 -123.192 1.00 90.12 288 LEU A C 1
ATOM 2286 O O . LEU A 1 288 ? 75.987 6.774 -124.140 1.00 90.12 288 LEU A O 1
ATOM 2290 N N . LYS A 1 289 ? 75.529 5.209 -122.597 1.00 92.56 289 LYS A N 1
ATOM 2291 C CA . LYS A 1 289 ? 76.524 4.233 -123.068 1.00 92.56 289 LYS A CA 1
ATOM 2292 C C . LYS A 1 289 ? 76.200 3.749 -124.479 1.00 92.56 289 LYS A C 1
ATOM 2294 O O . LYS A 1 289 ? 77.105 3.676 -125.300 1.00 92.56 289 LYS A O 1
ATOM 2299 N N . SER A 1 290 ? 74.933 3.472 -124.794 1.00 90.94 290 SER A N 1
ATOM 2300 C CA . SER A 1 290 ? 74.520 3.081 -126.148 1.00 90.94 290 SER A CA 1
ATOM 2301 C C . SER A 1 290 ? 74.695 4.222 -127.156 1.00 90.94 290 SER A C 1
ATOM 2303 O O . SER A 1 290 ? 75.196 3.996 -128.254 1.00 90.94 290 SER A O 1
ATOM 2305 N N . ARG A 1 291 ? 74.377 5.467 -126.767 1.00 89.69 291 ARG A N 1
ATOM 2306 C CA . ARG A 1 291 ? 74.630 6.667 -127.574 1.00 89.69 291 ARG A CA 1
ATOM 2307 C C . ARG A 1 291 ? 76.125 6.895 -127.769 1.00 89.69 291 ARG A C 1
ATOM 2309 O O . ARG A 1 291 ? 76.524 7.245 -128.869 1.00 89.69 291 ARG A O 1
ATOM 2316 N N . LEU A 1 292 ? 76.950 6.663 -126.748 1.00 86.75 292 LEU A N 1
ATOM 2317 C CA . LEU A 1 292 ? 78.408 6.698 -126.862 1.00 86.75 292 LEU A CA 1
ATOM 2318 C C . LEU A 1 292 ? 78.911 5.626 -127.820 1.00 86.75 292 LEU A C 1
ATOM 2320 O O . LEU A 1 292 ? 79.662 5.968 -128.712 1.00 86.75 292 LEU A O 1
ATOM 2324 N N . GLN A 1 293 ? 78.452 4.379 -127.715 1.00 87.12 293 GLN A N 1
ATOM 2325 C CA . GLN A 1 293 ? 78.826 3.319 -128.659 1.00 87.12 293 GLN A CA 1
ATOM 2326 C C . GLN A 1 293 ? 78.401 3.648 -130.097 1.00 87.12 293 GLN A C 1
ATOM 2328 O O . GLN A 1 293 ? 79.159 3.414 -131.034 1.00 87.12 293 GLN A O 1
ATOM 2333 N N . GLN A 1 294 ? 77.210 4.224 -130.294 1.00 85.38 294 GLN A N 1
ATOM 2334 C CA . GLN A 1 294 ? 76.769 4.711 -131.605 1.00 85.38 294 GLN A CA 1
ATOM 2335 C C . GLN A 1 294 ? 77.647 5.865 -132.099 1.00 85.38 294 GLN A C 1
ATOM 2337 O O . GLN A 1 294 ? 78.063 5.860 -133.256 1.00 85.38 294 GLN A O 1
ATOM 2342 N N . LEU A 1 295 ? 77.965 6.829 -131.230 1.00 79.81 295 LEU A N 1
ATOM 2343 C CA . LEU A 1 295 ? 78.851 7.942 -131.555 1.00 79.81 295 LEU A CA 1
ATOM 2344 C C . LEU A 1 295 ? 80.267 7.461 -131.856 1.00 79.81 295 LEU A C 1
ATOM 2346 O O . LEU A 1 295 ? 80.836 7.921 -132.832 1.00 79.81 295 LEU A O 1
ATOM 2350 N N . GLU A 1 296 ? 80.809 6.510 -131.103 1.00 82.81 296 GLU A N 1
ATOM 2351 C CA . GLU A 1 296 ? 82.098 5.864 -131.349 1.00 82.81 296 GLU A CA 1
ATOM 2352 C C . GLU A 1 296 ? 82.083 5.085 -132.667 1.00 82.81 296 GLU A C 1
ATOM 2354 O O . GLU A 1 296 ? 83.046 5.173 -133.418 1.00 82.81 296 GLU A O 1
ATOM 2359 N N . ALA A 1 297 ? 80.988 4.406 -133.025 1.00 75.25 297 ALA A N 1
ATOM 2360 C CA . ALA A 1 297 ? 80.850 3.769 -134.336 1.00 75.25 297 ALA A CA 1
ATOM 2361 C C . ALA A 1 297 ? 80.805 4.803 -135.478 1.00 75.25 297 ALA A C 1
ATOM 2363 O O . ALA A 1 297 ? 81.467 4.628 -136.502 1.00 75.25 297 ALA A O 1
ATOM 2364 N N . THR A 1 298 ? 80.086 5.919 -135.304 1.00 70.38 298 THR A N 1
ATOM 2365 C CA . THR A 1 298 ? 80.095 7.022 -136.284 1.00 70.38 298 THR A CA 1
ATOM 2366 C C . THR A 1 298 ? 81.421 7.788 -136.299 1.00 70.38 298 THR A C 1
ATOM 2368 O O . THR A 1 298 ? 81.863 8.219 -137.357 1.00 70.38 298 THR A O 1
ATOM 2371 N N . ALA A 1 299 ? 82.124 7.903 -135.175 1.00 63.31 299 ALA A N 1
ATOM 2372 C CA . ALA A 1 299 ? 83.457 8.487 -135.094 1.00 63.31 299 ALA A CA 1
ATOM 2373 C C . ALA A 1 299 ? 84.512 7.536 -135.679 1.00 63.31 299 ALA A C 1
ATOM 2375 O O . ALA A 1 299 ? 85.461 7.996 -136.297 1.00 63.31 299 ALA A O 1
ATOM 2376 N N . GLY A 1 300 ? 84.302 6.221 -135.614 1.00 61.59 300 GLY A N 1
ATOM 2377 C CA . GLY A 1 300 ? 85.053 5.235 -136.392 1.00 61.59 300 GLY A CA 1
ATOM 2378 C C . GLY A 1 300 ? 84.872 5.414 -137.905 1.00 61.59 300 GLY A C 1
ATOM 2379 O O . GLY A 1 300 ? 85.754 5.049 -138.672 1.00 61.59 300 GLY A O 1
ATOM 2380 N N . SER A 1 301 ? 83.783 6.054 -138.354 1.00 61.12 301 SER A N 1
ATOM 2381 C CA . SER A 1 301 ? 83.635 6.506 -139.748 1.00 61.12 301 SER A CA 1
ATOM 2382 C C . SER A 1 301 ? 84.300 7.865 -140.036 1.00 61.12 301 SER A C 1
ATOM 2384 O O . SER A 1 301 ? 84.408 8.259 -141.195 1.00 61.12 301 SER A O 1
ATOM 2386 N N . ALA A 1 302 ? 84.816 8.570 -139.019 1.00 60.12 302 ALA A N 1
ATOM 2387 C CA . ALA A 1 302 ? 85.492 9.861 -139.173 1.00 60.12 302 ALA A CA 1
ATOM 2388 C C . ALA A 1 302 ? 86.866 9.770 -139.865 1.00 60.12 302 ALA A C 1
ATOM 2390 O O . ALA A 1 302 ? 87.391 10.808 -140.278 1.00 60.12 302 ALA A O 1
ATOM 2391 N N . ASP A 1 303 ? 87.405 8.576 -140.125 1.00 60.34 303 ASP A N 1
ATOM 2392 C CA . ASP A 1 303 ? 88.551 8.399 -141.032 1.00 60.34 303 ASP A CA 1
ATOM 2393 C C . ASP A 1 303 ? 88.261 8.946 -142.451 1.00 60.34 303 ASP A C 1
ATOM 2395 O O . ASP A 1 303 ? 89.174 9.409 -143.141 1.00 60.34 303 ASP A O 1
ATOM 2399 N N . SER A 1 304 ? 86.988 9.031 -142.872 1.00 61.25 304 SER A N 1
ATOM 2400 C CA . SER A 1 304 ? 86.607 9.706 -144.124 1.00 61.25 304 SER A CA 1
ATOM 2401 C C . SER A 1 304 ? 86.670 11.240 -144.036 1.00 61.25 304 SER A C 1
ATOM 2403 O O . SER A 1 304 ? 86.865 11.914 -145.050 1.00 61.25 304 SER A O 1
ATOM 2405 N N . THR A 1 305 ? 86.544 11.817 -142.834 1.00 62.41 305 THR A N 1
ATOM 2406 C CA . THR A 1 305 ? 86.643 13.272 -142.615 1.00 62.41 305 THR A CA 1
ATOM 2407 C C . THR A 1 305 ? 88.089 13.758 -142.583 1.00 62.41 305 THR A C 1
ATOM 2409 O O . THR A 1 305 ? 88.355 14.866 -143.042 1.00 62.41 305 THR A O 1
ATOM 2412 N N . GLY A 1 306 ? 89.051 12.921 -142.174 1.00 68.81 306 GLY A N 1
ATOM 2413 C CA . GLY A 1 306 ? 90.481 13.232 -142.305 1.00 68.81 306 GLY A CA 1
ATOM 2414 C C . GLY A 1 306 ? 90.896 13.490 -143.762 1.00 68.81 306 GLY A C 1
ATOM 2415 O O . GLY A 1 306 ? 91.635 14.435 -144.049 1.00 68.81 306 GLY A O 1
ATOM 2416 N N . GLN A 1 307 ? 90.335 12.726 -144.707 1.00 66.56 307 GLN A N 1
ATOM 2417 C CA . GLN A 1 307 ? 90.554 12.924 -146.147 1.00 66.56 307 GLN A CA 1
ATOM 2418 C C . GLN A 1 307 ? 89.906 14.227 -146.665 1.00 66.56 307 GLN A C 1
ATOM 2420 O O . GLN A 1 307 ? 90.494 14.950 -147.477 1.00 66.56 307 GLN A O 1
ATOM 2425 N N . GLN A 1 308 ? 88.722 14.583 -146.157 1.00 67.69 308 GLN A N 1
ATOM 2426 C CA . GLN A 1 308 ? 88.031 15.831 -146.509 1.00 67.69 308 GLN A CA 1
ATOM 2427 C C . GLN A 1 308 ? 88.707 17.077 -145.907 1.00 67.69 308 GLN A C 1
ATOM 2429 O O . GLN A 1 308 ? 88.838 18.088 -146.600 1.00 67.69 308 GLN A O 1
ATOM 2434 N N . VAL A 1 309 ? 89.212 17.007 -144.669 1.00 73.69 309 VAL A N 1
ATOM 2435 C CA . VAL A 1 309 ? 89.972 18.095 -144.024 1.00 73.69 309 VAL A CA 1
ATOM 2436 C C . VAL A 1 309 ? 91.263 18.384 -144.785 1.00 73.69 309 VAL A C 1
ATOM 2438 O O . VAL A 1 309 ? 91.569 19.551 -145.015 1.00 73.69 309 VAL A O 1
ATOM 2441 N N . HIS A 1 310 ? 91.981 17.364 -145.262 1.00 75.81 310 HIS A N 1
ATOM 2442 C CA . HIS A 1 310 ? 93.190 17.579 -146.062 1.00 75.81 310 HIS A CA 1
ATOM 2443 C C . HIS A 1 310 ? 92.898 18.323 -147.380 1.00 75.81 310 HIS A C 1
ATOM 2445 O O . HIS A 1 310 ? 93.633 19.232 -147.771 1.00 75.81 310 HIS A O 1
ATOM 2451 N N . THR A 1 311 ? 91.768 18.011 -148.023 1.00 78.00 311 THR A N 1
ATOM 2452 C CA . THR A 1 311 ? 91.342 18.673 -149.266 1.00 78.00 311 THR A CA 1
ATOM 2453 C C . THR A 1 311 ? 90.912 20.122 -149.008 1.00 78.00 311 THR A C 1
ATOM 2455 O O . THR A 1 311 ? 91.295 21.032 -149.745 1.00 78.00 311 THR A O 1
ATOM 2458 N N . LEU A 1 312 ? 90.175 20.372 -147.920 1.00 78.25 312 LEU A N 1
ATOM 2459 C CA . LEU A 1 312 ? 89.799 21.725 -147.499 1.00 78.25 312 LEU A CA 1
ATOM 2460 C C . LEU A 1 312 ? 91.009 22.557 -147.053 1.00 78.25 312 LEU A C 1
ATOM 2462 O O . LEU A 1 312 ? 91.033 23.765 -147.282 1.00 78.25 312 LEU A O 1
ATOM 2466 N N . GLN A 1 313 ? 92.032 21.935 -146.465 1.00 81.75 313 GLN A N 1
ATOM 2467 C CA . GLN A 1 313 ? 93.252 22.622 -146.045 1.00 81.75 313 GLN A CA 1
ATOM 2468 C C . GLN A 1 313 ? 94.071 23.115 -147.248 1.00 81.75 313 GLN A C 1
ATOM 2470 O O . GLN A 1 313 ? 94.560 24.243 -147.207 1.00 81.75 313 GLN A O 1
ATOM 2475 N N . MET A 1 314 ? 94.118 22.339 -148.339 1.00 77.56 314 MET A N 1
ATOM 2476 C CA . MET A 1 314 ? 94.695 22.761 -149.625 1.00 77.56 314 MET A CA 1
ATOM 2477 C C . MET A 1 314 ? 93.929 23.928 -150.275 1.00 77.56 314 MET A C 1
ATOM 2479 O O . MET A 1 314 ? 94.543 24.862 -150.794 1.00 77.56 314 MET A O 1
ATOM 2483 N N . TYR A 1 315 ? 92.591 23.922 -150.219 1.00 81.88 315 TYR A N 1
ATOM 2484 C CA . TYR A 1 315 ? 91.783 25.045 -150.717 1.00 81.88 315 TYR A CA 1
ATOM 2485 C C . TYR A 1 315 ? 91.950 26.306 -149.859 1.00 81.88 315 TYR A C 1
ATOM 2487 O O . TYR A 1 315 ? 92.099 27.403 -150.393 1.00 81.88 315 TYR A O 1
ATOM 2495 N N . LEU A 1 316 ? 91.978 26.171 -148.529 1.00 82.19 316 LEU A N 1
ATOM 2496 C CA . LEU A 1 316 ? 92.171 27.306 -147.624 1.00 82.19 316 LEU A CA 1
ATOM 2497 C C . LEU A 1 316 ? 93.551 27.950 -147.765 1.00 82.19 316 LEU A C 1
ATOM 2499 O O . LEU A 1 316 ? 93.643 29.168 -147.622 1.00 82.19 316 LEU A O 1
ATOM 2503 N N . SER A 1 317 ? 94.616 27.187 -148.038 1.00 83.00 317 SER A N 1
ATOM 2504 C CA . SER A 1 317 ? 95.927 27.788 -148.317 1.00 83.00 317 SER A CA 1
ATOM 2505 C C . SER A 1 317 ? 95.909 28.601 -149.610 1.00 83.00 317 SER A C 1
ATOM 2507 O O . SER A 1 317 ? 96.350 29.746 -149.596 1.00 83.00 317 SER A O 1
ATOM 2509 N N . ALA A 1 318 ? 95.302 28.082 -150.683 1.00 83.06 318 ALA A N 1
ATOM 2510 C CA . ALA A 1 318 ? 95.175 28.820 -151.941 1.00 83.06 318 ALA A CA 1
ATOM 2511 C C . ALA A 1 318 ? 94.355 30.118 -151.777 1.00 83.06 318 ALA A C 1
ATOM 2513 O O . ALA A 1 318 ? 94.770 31.181 -152.238 1.00 83.06 318 ALA A O 1
ATOM 2514 N N . VAL A 1 319 ? 93.238 30.060 -151.038 1.00 82.75 319 VAL A N 1
ATOM 2515 C CA . VAL A 1 319 ? 92.402 31.239 -150.743 1.00 82.75 319 VAL A CA 1
ATOM 2516 C C . VAL A 1 319 ? 93.125 32.239 -149.837 1.00 82.75 319 VAL A C 1
ATOM 2518 O O . VAL A 1 319 ? 92.941 33.445 -149.989 1.00 82.75 319 VAL A O 1
ATOM 2521 N N . ARG A 1 320 ? 93.961 31.783 -148.893 1.00 84.00 320 ARG A N 1
ATOM 2522 C CA . ARG A 1 320 ? 94.778 32.688 -148.065 1.00 84.00 320 ARG A CA 1
ATOM 2523 C C . ARG A 1 320 ? 95.794 33.452 -148.909 1.00 84.00 320 ARG A C 1
ATOM 2525 O O . ARG A 1 320 ? 95.897 34.662 -148.729 1.00 84.00 320 ARG A O 1
ATOM 2532 N N . ASP A 1 321 ? 96.455 32.793 -149.857 1.00 83.69 321 ASP A N 1
ATOM 2533 C CA . ASP A 1 321 ? 97.416 33.448 -150.753 1.00 83.69 321 ASP A CA 1
ATOM 2534 C C . ASP A 1 321 ? 96.735 34.471 -151.685 1.00 83.69 321 ASP A C 1
ATOM 2536 O O . ASP A 1 321 ? 97.267 35.561 -151.919 1.00 83.69 321 ASP A O 1
ATOM 2540 N N . GLU A 1 322 ? 95.530 34.171 -152.187 1.00 83.88 322 GLU A N 1
ATOM 2541 C CA . GLU A 1 322 ? 94.716 35.134 -152.948 1.00 83.88 322 GLU A CA 1
ATOM 2542 C C . GLU A 1 322 ? 94.234 36.304 -152.086 1.00 83.88 322 GLU A C 1
ATOM 2544 O O . GLU A 1 322 ? 94.355 37.464 -152.494 1.00 83.88 322 GLU A O 1
ATOM 2549 N N . ARG A 1 323 ? 93.744 36.027 -150.872 1.00 82.94 323 ARG A N 1
ATOM 2550 C CA . ARG A 1 323 ? 93.338 37.053 -149.905 1.00 82.94 323 ARG A CA 1
ATOM 2551 C C . ARG A 1 323 ? 94.500 37.977 -149.578 1.00 82.94 323 ARG A C 1
ATOM 2553 O O . ARG A 1 323 ? 94.296 39.182 -149.500 1.00 82.94 323 ARG A O 1
ATOM 2560 N N . ASP A 1 324 ? 95.703 37.453 -149.383 1.00 86.75 324 ASP A N 1
ATOM 2561 C CA . ASP A 1 324 ? 96.849 38.273 -148.993 1.00 86.75 324 ASP A CA 1
ATOM 2562 C C . ASP A 1 324 ? 97.307 39.184 -150.147 1.00 86.75 324 ASP A C 1
ATOM 2564 O O . ASP A 1 324 ? 97.630 40.353 -149.908 1.00 86.75 324 ASP A O 1
ATOM 2568 N N . ARG A 1 325 ? 97.197 38.732 -151.408 1.00 86.25 325 ARG A N 1
ATOM 2569 C CA . ARG A 1 325 ? 97.333 39.615 -152.586 1.00 86.25 325 ARG A CA 1
ATOM 2570 C C . ARG A 1 325 ? 96.233 40.677 -152.649 1.00 86.25 325 ARG A C 1
ATOM 2572 O O . ARG A 1 325 ? 96.542 41.846 -152.879 1.00 86.25 325 ARG A O 1
ATOM 2579 N N . ALA A 1 326 ? 94.975 40.306 -152.408 1.00 81.25 326 ALA A N 1
ATOM 2580 C CA . ALA A 1 326 ? 93.852 41.245 -152.413 1.00 81.25 326 ALA A CA 1
ATOM 2581 C C . ALA A 1 326 ? 93.955 42.273 -151.273 1.00 81.25 326 ALA A C 1
ATOM 2583 O O . ALA A 1 326 ? 93.719 43.458 -151.482 1.00 81.25 326 ALA A O 1
ATOM 2584 N N . LEU A 1 327 ? 94.381 41.867 -150.074 1.00 85.19 327 LEU A N 1
ATOM 2585 C CA . LEU A 1 327 ? 94.601 42.767 -148.941 1.00 85.19 327 LEU A CA 1
ATOM 2586 C C . LEU A 1 327 ? 95.738 43.755 -149.207 1.00 85.19 327 LEU A C 1
ATOM 2588 O O . LEU A 1 327 ? 95.655 44.898 -148.757 1.00 85.19 327 LEU A O 1
ATOM 2592 N N . ALA A 1 328 ? 96.780 43.359 -149.941 1.00 81.50 328 ALA A N 1
ATOM 2593 C CA . ALA A 1 328 ? 97.813 44.296 -150.376 1.00 81.50 328 ALA A CA 1
ATOM 2594 C C . ALA A 1 328 ? 97.240 45.376 -151.318 1.00 81.50 328 ALA A C 1
ATOM 2596 O O . ALA A 1 328 ? 97.552 46.554 -151.137 1.00 81.50 328 ALA A O 1
ATOM 2597 N N . GLN A 1 329 ? 96.342 45.002 -152.239 1.00 84.00 329 GLN A N 1
ATOM 2598 C CA . GLN A 1 329 ? 95.628 45.934 -153.128 1.00 84.00 329 GLN A CA 1
ATOM 2599 C C . GLN A 1 329 ? 94.612 46.813 -152.373 1.00 84.00 329 GLN A C 1
ATOM 2601 O O . GLN A 1 329 ? 94.535 48.017 -152.596 1.00 84.00 329 GLN A O 1
ATOM 2606 N N . VAL A 1 330 ? 93.864 46.258 -151.414 1.00 82.69 330 VAL A N 1
ATOM 2607 C CA . VAL A 1 330 ? 92.938 47.038 -150.572 1.00 82.69 330 VAL A CA 1
ATOM 2608 C C . VAL A 1 330 ? 93.704 48.049 -149.727 1.00 82.69 330 VAL A C 1
ATOM 2610 O O . VAL A 1 330 ? 93.259 49.180 -149.583 1.00 82.69 330 VAL A O 1
ATOM 2613 N N . LYS A 1 331 ? 94.876 47.694 -149.192 1.00 83.94 331 LYS A N 1
ATOM 2614 C CA . LYS A 1 331 ? 95.707 48.638 -148.429 1.00 83.94 331 LYS A CA 1
ATOM 2615 C C . LYS A 1 331 ? 96.269 49.773 -149.286 1.00 83.94 331 LYS A C 1
ATOM 2617 O O . LYS A 1 331 ? 96.550 50.832 -148.727 1.00 83.94 331 LYS A O 1
ATOM 2622 N N . SER A 1 332 ? 96.463 49.593 -150.595 1.00 82.94 332 SER A N 1
ATOM 2623 C CA . SER A 1 332 ? 96.819 50.716 -151.471 1.00 82.94 332 SER A CA 1
ATOM 2624 C C . SER A 1 332 ? 95.604 51.607 -151.736 1.00 82.94 332 SER A C 1
ATOM 2626 O O . SER A 1 332 ? 95.685 52.804 -151.485 1.00 82.94 332 SER A O 1
ATOM 2628 N N . LEU A 1 333 ? 94.453 51.022 -152.092 1.00 81.19 333 LEU A N 1
ATOM 2629 C CA . LEU A 1 333 ? 93.208 51.767 -152.339 1.00 81.19 333 LEU A CA 1
ATOM 2630 C C . LEU A 1 333 ? 92.665 52.480 -151.088 1.00 81.19 333 LEU A C 1
ATOM 2632 O O . LEU A 1 333 ? 92.129 53.578 -151.176 1.00 81.19 333 LEU A O 1
ATOM 2636 N N . ALA A 1 334 ? 92.812 51.892 -149.899 1.00 80.56 334 ALA A N 1
ATOM 2637 C CA . ALA A 1 334 ? 92.376 52.509 -148.648 1.00 80.56 334 ALA A CA 1
ATOM 2638 C C . ALA A 1 334 ? 93.171 53.780 -148.323 1.00 80.56 334 ALA A C 1
ATOM 2640 O O . ALA A 1 334 ? 92.604 54.720 -147.774 1.00 80.56 334 ALA A O 1
ATOM 2641 N N . ARG A 1 335 ? 94.459 53.841 -148.694 1.00 82.12 335 ARG A N 1
ATOM 2642 C CA . ARG A 1 335 ? 95.246 55.075 -148.557 1.00 82.12 335 ARG A CA 1
ATOM 2643 C C . ARG A 1 335 ? 94.706 56.172 -149.479 1.00 82.12 335 ARG A C 1
ATOM 2645 O O . ARG A 1 335 ? 94.544 57.297 -149.026 1.00 82.12 335 ARG A O 1
ATOM 2652 N N . GLU A 1 336 ? 94.326 55.822 -150.707 1.00 81.75 336 GLU A N 1
ATOM 2653 C CA . GLU A 1 336 ? 93.689 56.754 -151.653 1.00 81.75 336 GLU A CA 1
ATOM 2654 C C . GLU A 1 336 ? 92.297 57.225 -151.170 1.00 81.75 336 GLU A C 1
ATOM 2656 O O . GLU A 1 336 ? 91.937 58.400 -151.307 1.00 81.75 336 GLU A O 1
ATOM 2661 N N . LEU A 1 337 ? 91.512 56.332 -150.549 1.00 82.12 337 LEU A N 1
ATOM 2662 C CA . LEU A 1 337 ? 90.199 56.666 -149.991 1.00 82.12 337 LEU A CA 1
ATOM 2663 C C . LEU A 1 337 ? 90.300 57.556 -148.747 1.00 82.12 337 LEU A C 1
ATOM 2665 O O . LEU A 1 337 ? 89.480 58.456 -148.596 1.00 82.12 337 LEU A O 1
ATOM 2669 N N . ASP A 1 338 ? 91.264 57.335 -147.852 1.00 80.56 338 ASP A N 1
ATOM 2670 C CA . ASP A 1 338 ? 91.419 58.172 -146.654 1.00 80.56 338 ASP A CA 1
ATOM 2671 C C . ASP A 1 338 ? 91.818 59.608 -147.005 1.00 80.56 338 ASP A C 1
ATOM 2673 O O . ASP A 1 338 ? 91.314 60.554 -146.393 1.00 80.56 338 ASP A O 1
ATOM 2677 N N . ASP A 1 339 ? 92.631 59.797 -148.042 1.00 77.56 339 ASP A N 1
ATOM 2678 C CA . ASP A 1 339 ? 92.927 61.132 -148.567 1.00 77.56 339 ASP A CA 1
ATOM 2679 C C . ASP A 1 339 ? 91.661 61.803 -149.139 1.00 77.56 339 ASP A C 1
ATOM 2681 O O . ASP A 1 339 ? 91.427 62.995 -148.916 1.00 77.56 339 ASP A O 1
ATOM 2685 N N . SER A 1 340 ? 90.766 61.022 -149.755 1.00 78.19 340 SER A N 1
ATOM 2686 C CA . SER A 1 340 ? 89.448 61.489 -150.217 1.00 78.19 340 SER A CA 1
ATOM 2687 C C . SER A 1 340 ? 88.432 61.706 -149.078 1.00 78.19 340 SER A C 1
ATOM 2689 O O . SER A 1 340 ? 87.588 62.595 -149.144 1.00 78.19 340 SER A O 1
ATOM 2691 N N . ARG A 1 341 ? 88.486 60.937 -147.985 1.00 80.25 341 ARG A N 1
ATOM 2692 C CA . ARG A 1 341 ? 87.606 61.124 -146.814 1.00 80.25 341 ARG A CA 1
ATOM 2693 C C . ARG A 1 341 ? 87.987 62.347 -146.004 1.00 80.25 341 ARG A C 1
ATOM 2695 O O . ARG A 1 341 ? 87.102 63.043 -145.513 1.00 80.25 341 ARG A O 1
ATOM 2702 N N . ARG A 1 342 ? 89.282 62.638 -145.879 1.00 79.25 342 ARG A N 1
ATOM 2703 C CA . ARG A 1 342 ? 89.750 63.869 -145.229 1.00 79.25 342 ARG A CA 1
ATOM 2704 C C . ARG A 1 342 ? 89.241 65.112 -145.958 1.00 79.25 342 ARG A C 1
ATOM 2706 O O . ARG A 1 342 ? 88.898 66.089 -145.296 1.00 79.25 342 ARG A O 1
ATOM 2713 N N . SER A 1 343 ? 89.103 65.065 -147.286 1.00 70.88 343 SER A N 1
ATOM 2714 C CA . SER A 1 343 ? 88.491 66.165 -148.041 1.00 70.88 343 SER A CA 1
ATOM 2715 C C . SER A 1 343 ? 86.965 66.253 -147.843 1.00 70.88 343 SER A C 1
ATOM 2717 O O . SER A 1 343 ? 86.439 67.359 -147.735 1.00 70.88 343 SER A O 1
ATOM 2719 N N . ALA A 1 344 ? 86.259 65.124 -147.683 1.00 71.00 344 ALA A N 1
ATOM 2720 C CA . ALA A 1 344 ? 84.810 65.087 -147.429 1.00 71.00 344 ALA A CA 1
ATOM 2721 C C . ALA A 1 344 ? 84.400 65.453 -145.983 1.00 71.00 344 ALA A C 1
ATOM 2723 O O . ALA A 1 344 ? 83.387 66.121 -145.778 1.00 71.00 344 ALA A O 1
ATOM 2724 N N . ALA A 1 345 ? 85.184 65.080 -144.965 1.00 74.19 345 ALA A N 1
ATOM 2725 C CA . ALA A 1 345 ? 84.891 65.391 -143.559 1.00 74.19 345 ALA A CA 1
ATOM 2726 C C . ALA A 1 345 ? 84.925 66.904 -143.257 1.00 74.19 345 ALA A C 1
ATOM 2728 O O . ALA A 1 345 ? 84.152 67.383 -142.427 1.00 74.19 345 ALA A O 1
ATOM 2729 N N . ASN A 1 346 ? 85.735 67.676 -143.992 1.00 60.34 346 ASN A N 1
ATOM 2730 C CA . ASN A 1 346 ? 85.703 69.142 -143.937 1.00 60.34 346 ASN A CA 1
ATOM 2731 C C . ASN A 1 346 ? 84.359 69.732 -144.405 1.00 60.34 346 ASN A C 1
ATOM 2733 O O . ASN A 1 346 ? 83.972 70.804 -143.945 1.00 60.34 346 ASN A O 1
ATOM 2737 N N . LEU A 1 347 ? 83.625 69.044 -145.286 1.00 69.94 347 LEU A N 1
ATOM 2738 C CA . LEU A 1 347 ? 82.334 69.511 -145.802 1.00 69.94 347 LEU A CA 1
ATOM 2739 C C . LEU A 1 347 ? 81.150 69.134 -144.894 1.00 69.94 347 LEU A C 1
ATOM 2741 O O . LEU A 1 347 ? 80.126 69.812 -144.918 1.00 69.94 347 LEU A O 1
ATOM 2745 N N . GLN A 1 348 ? 81.274 68.100 -144.057 1.00 63.88 348 GLN A N 1
ATOM 2746 C CA . GLN A 1 348 ? 80.142 67.556 -143.294 1.00 63.88 348 GLN A CA 1
ATOM 2747 C C . GLN A 1 348 ? 79.936 68.193 -141.908 1.00 63.88 348 GLN A C 1
ATOM 2749 O O . GLN A 1 348 ? 78.806 68.256 -141.433 1.00 63.88 348 GLN A O 1
ATOM 2754 N N . MET A 1 349 ? 80.971 68.776 -141.295 1.00 61.09 349 MET A N 1
ATOM 2755 C CA . MET A 1 349 ? 80.835 69.568 -140.055 1.00 61.09 349 MET A CA 1
ATOM 2756 C C . MET A 1 349 ? 79.910 70.795 -140.233 1.00 61.09 349 MET A C 1
ATOM 2758 O O . MET A 1 349 ? 79.345 71.315 -139.274 1.00 61.09 349 MET A O 1
ATOM 2762 N N . VAL A 1 350 ? 79.704 71.242 -141.477 1.00 60.34 350 VAL A N 1
ATOM 2763 C CA . VAL A 1 350 ? 78.760 72.313 -141.841 1.00 60.34 350 VAL A CA 1
ATOM 2764 C C . VAL A 1 350 ? 77.295 71.856 -141.722 1.00 60.34 350 VAL A C 1
ATOM 2766 O O . VAL A 1 350 ? 76.417 72.683 -141.478 1.00 60.34 350 VAL A O 1
ATOM 2769 N N . LEU A 1 351 ? 77.021 70.551 -141.836 1.00 57.50 351 LEU A N 1
ATOM 2770 C CA . LEU A 1 351 ? 75.669 69.976 -141.778 1.00 57.50 351 LEU A CA 1
ATOM 2771 C C . LEU A 1 351 ? 75.224 69.602 -140.356 1.00 57.50 351 LEU A C 1
ATOM 2773 O O . LEU A 1 351 ? 74.026 69.502 -140.100 1.00 57.50 351 LEU A O 1
ATOM 2777 N N . ASP A 1 352 ? 76.166 69.515 -139.415 1.00 57.75 352 ASP A N 1
ATOM 2778 C CA . ASP A 1 352 ? 75.943 69.254 -137.984 1.00 57.75 352 ASP A CA 1
ATOM 2779 C C . ASP A 1 352 ? 75.181 70.386 -137.254 1.00 57.75 352 ASP A C 1
ATOM 2781 O O . ASP A 1 352 ? 74.901 70.310 -136.062 1.00 57.75 352 ASP A O 1
ATOM 2785 N N . LYS A 1 353 ? 74.812 71.470 -137.947 1.00 56.22 353 LYS A N 1
ATOM 2786 C CA . LYS A 1 353 ? 74.125 72.617 -137.333 1.00 56.22 353 LYS A CA 1
ATOM 2787 C C . LYS A 1 353 ? 72.604 72.576 -137.378 1.00 56.22 353 LYS A C 1
ATOM 2789 O O . LYS A 1 353 ? 71.999 73.469 -136.790 1.00 56.22 353 LYS A O 1
ATOM 2794 N N . PHE A 1 354 ? 71.971 71.614 -138.054 1.00 45.81 354 PHE A N 1
ATOM 2795 C CA . PHE A 1 354 ? 70.550 71.788 -138.355 1.00 45.81 354 PHE A CA 1
ATOM 2796 C C . PHE A 1 354 ? 69.531 71.151 -137.399 1.00 45.81 354 PHE A C 1
ATOM 2798 O O . PHE A 1 354 ? 68.588 71.865 -137.071 1.00 45.81 354 PHE A O 1
ATOM 2805 N N . GLN A 1 355 ? 69.587 69.888 -136.954 1.00 45.00 355 GLN A N 1
ATOM 2806 C CA . GLN A 1 355 ? 68.344 69.268 -136.432 1.00 45.00 355 GLN A CA 1
ATOM 2807 C C . GLN A 1 355 ? 68.547 68.219 -135.312 1.00 45.00 355 GLN A C 1
ATOM 2809 O O . GLN A 1 355 ? 69.083 67.140 -135.525 1.00 45.00 355 GLN A O 1
ATOM 2814 N N . ASN A 1 356 ? 68.065 68.578 -134.117 1.00 47.06 356 ASN A N 1
ATOM 2815 C CA . ASN A 1 356 ? 67.935 67.846 -132.836 1.00 47.06 356 ASN A CA 1
ATOM 2816 C C . ASN A 1 356 ? 66.404 67.512 -132.639 1.00 47.06 356 ASN A C 1
ATOM 2818 O O . ASN A 1 356 ? 65.625 67.971 -133.474 1.00 47.06 356 ASN A O 1
ATOM 2822 N N . PRO A 1 357 ? 65.840 67.048 -131.492 1.00 56.53 357 PRO A N 1
ATOM 2823 C CA . PRO A 1 357 ? 65.984 65.820 -130.662 1.00 56.53 357 PRO A CA 1
ATOM 2824 C C . PRO A 1 357 ? 64.622 65.180 -130.149 1.00 56.53 357 PRO A C 1
ATOM 2826 O O . PRO A 1 357 ? 63.583 65.821 -130.202 1.00 56.53 357 PRO A O 1
ATOM 2829 N N . GLY A 1 358 ? 64.632 63.973 -129.526 1.00 44.16 358 GLY A N 1
ATOM 2830 C CA . GLY A 1 358 ? 64.013 63.678 -128.186 1.00 44.16 358 GLY A CA 1
ATOM 2831 C C . GLY A 1 358 ? 62.611 63.011 -127.924 1.00 44.16 358 GLY A C 1
ATOM 2832 O O . GLY A 1 358 ? 61.598 63.461 -128.442 1.00 44.16 358 GLY A O 1
ATOM 2833 N N . ALA A 1 359 ? 62.593 62.097 -126.908 1.00 39.25 359 ALA A N 1
ATOM 2834 C CA . ALA A 1 359 ? 61.544 61.691 -125.902 1.00 39.25 359 ALA A CA 1
ATOM 2835 C C . ALA A 1 359 ? 60.593 60.477 -126.195 1.00 39.25 359 ALA A C 1
ATOM 2837 O O . ALA A 1 359 ? 60.270 60.238 -127.347 1.00 39.25 359 ALA A O 1
ATOM 2838 N N . ALA A 1 360 ? 60.076 59.634 -125.266 1.00 38.75 360 ALA A N 1
ATOM 2839 C CA . ALA A 1 360 ? 59.893 59.628 -123.794 1.00 38.75 360 ALA A CA 1
ATOM 2840 C C . ALA A 1 360 ? 59.533 58.201 -123.252 1.00 38.75 360 ALA A C 1
ATOM 2842 O O . ALA A 1 360 ? 59.122 57.349 -124.035 1.00 38.75 360 ALA A O 1
ATOM 2843 N N . ALA A 1 361 ? 59.557 57.965 -121.924 1.00 35.06 361 ALA A N 1
ATOM 2844 C CA . ALA A 1 361 ? 58.797 56.884 -121.257 1.00 35.06 361 ALA A CA 1
ATOM 2845 C C . ALA A 1 361 ? 58.558 57.147 -119.751 1.00 35.06 361 ALA A C 1
ATOM 2847 O O . ALA A 1 361 ? 59.515 57.458 -119.040 1.00 35.06 361 ALA A O 1
ATOM 2848 N N . SER A 1 362 ? 57.318 56.924 -119.269 1.00 36.78 362 SER A N 1
ATOM 2849 C CA . SER A 1 362 ? 56.938 56.029 -118.135 1.00 36.78 362 SER A CA 1
ATOM 2850 C C . SER A 1 362 ? 55.739 56.519 -117.294 1.00 36.78 362 SER A C 1
ATOM 2852 O O . SER A 1 362 ? 55.739 57.637 -116.788 1.00 36.78 362 SER A O 1
ATOM 2854 N N . SER A 1 363 ? 54.771 55.619 -117.060 1.00 35.34 363 SER A N 1
ATOM 2855 C CA . SER A 1 363 ? 53.671 55.714 -116.080 1.00 35.34 363 SER A CA 1
ATOM 2856 C C . SER A 1 363 ? 53.445 54.349 -115.411 1.00 35.34 363 SER A C 1
ATOM 2858 O O . SER A 1 363 ? 53.305 53.352 -116.120 1.00 35.34 363 SER A O 1
ATOM 2860 N N . SER A 1 364 ? 53.364 54.293 -114.076 1.00 37.38 364 SER A N 1
ATOM 2861 C CA . SER A 1 364 ? 53.038 53.085 -113.301 1.00 37.38 364 SER A CA 1
ATOM 2862 C C . SER A 1 364 ? 52.136 53.391 -112.102 1.00 37.38 364 SER A C 1
ATOM 2864 O O . SER A 1 364 ? 52.322 54.432 -111.476 1.00 37.38 364 SER A O 1
ATOM 2866 N N . ALA A 1 365 ? 51.342 52.379 -111.728 1.00 33.53 365 ALA A N 1
ATOM 2867 C CA . ALA A 1 365 ? 50.811 52.050 -110.395 1.00 33.53 365 ALA A CA 1
ATOM 2868 C C . ALA A 1 365 ? 49.339 52.398 -110.103 1.00 33.53 365 ALA A C 1
ATOM 2870 O O . ALA A 1 365 ? 48.993 53.570 -110.012 1.00 33.53 365 ALA A O 1
ATOM 2871 N N . LEU A 1 366 ? 48.530 51.344 -109.882 1.00 42.34 366 LEU A N 1
ATOM 2872 C CA . LEU A 1 366 ? 47.490 51.173 -108.843 1.00 42.34 366 LEU A CA 1
ATOM 2873 C C . LEU A 1 366 ? 46.758 49.830 -109.076 1.00 42.34 366 LEU A C 1
ATOM 2875 O O . LEU A 1 366 ? 46.110 49.705 -110.104 1.00 42.34 366 LEU A O 1
ATOM 2879 N N . ASP A 1 367 ? 46.906 48.845 -108.170 1.00 39.34 367 ASP A N 1
ATOM 2880 C CA . ASP A 1 367 ? 45.889 47.813 -107.827 1.00 39.34 367 ASP A CA 1
ATOM 2881 C C . ASP A 1 367 ? 46.455 46.718 -106.890 1.00 39.34 367 ASP A C 1
ATOM 2883 O O . ASP A 1 367 ? 47.291 45.925 -107.320 1.00 39.34 367 ASP A O 1
ATOM 2887 N N . GLN A 1 368 ? 45.995 46.664 -105.621 1.00 44.97 368 GLN A N 1
ATOM 2888 C CA . GLN A 1 368 ? 46.010 45.492 -104.702 1.00 44.97 368 GLN A CA 1
ATOM 2889 C C . GLN A 1 368 ? 45.438 45.849 -103.297 1.00 44.97 368 GLN A C 1
ATOM 2891 O O . GLN A 1 368 ? 46.157 46.441 -102.498 1.00 44.97 368 GLN A O 1
ATOM 2896 N N . SER A 1 369 ? 44.178 45.487 -102.964 1.00 49.69 369 SER A N 1
ATOM 2897 C CA . SER A 1 369 ? 43.659 45.309 -101.571 1.00 49.69 369 SER A CA 1
ATOM 2898 C C . SER A 1 369 ? 42.168 44.874 -101.523 1.00 49.69 369 SER A C 1
ATOM 2900 O O . SER A 1 369 ? 41.285 45.719 -101.388 1.00 49.69 369 SER A O 1
ATOM 2902 N N . ALA A 1 370 ? 41.843 43.571 -101.634 1.00 40.94 370 ALA A N 1
ATOM 2903 C CA . ALA A 1 370 ? 40.435 43.110 -101.565 1.00 40.94 370 ALA A CA 1
ATOM 2904 C C . ALA A 1 370 ? 40.177 41.645 -101.107 1.00 40.94 370 ALA A C 1
ATOM 2906 O O . ALA A 1 370 ? 39.183 41.053 -101.522 1.00 40.94 370 ALA A O 1
ATOM 2907 N N . ALA A 1 371 ? 41.001 41.022 -100.250 1.00 44.62 371 ALA A N 1
ATOM 2908 C CA . ALA A 1 371 ? 40.777 39.614 -99.858 1.00 44.62 371 ALA A CA 1
ATOM 2909 C C . ALA A 1 371 ? 41.049 39.300 -98.368 1.00 44.62 371 ALA A C 1
ATOM 2911 O O . ALA A 1 371 ? 42.093 38.753 -98.030 1.00 44.62 371 ALA A O 1
ATOM 2912 N N . ALA A 1 372 ? 40.097 39.606 -97.471 1.00 49.09 372 ALA A N 1
ATOM 2913 C CA . ALA A 1 372 ? 40.041 39.082 -96.091 1.00 49.09 372 ALA A CA 1
ATOM 2914 C C . ALA A 1 372 ? 38.624 39.239 -95.481 1.00 49.09 372 ALA A C 1
ATOM 2916 O O . ALA A 1 372 ? 38.317 40.274 -94.900 1.00 49.09 372 ALA A O 1
ATOM 2917 N N . ALA A 1 373 ? 37.741 38.236 -95.612 1.00 52.41 373 ALA A N 1
ATOM 2918 C CA . ALA A 1 373 ? 36.357 38.300 -95.097 1.00 52.41 373 ALA A CA 1
ATOM 2919 C C . ALA A 1 373 ? 35.777 37.044 -94.377 1.00 52.41 373 ALA A C 1
ATOM 2921 O O . ALA A 1 373 ? 34.829 37.228 -93.618 1.00 52.41 373 ALA A O 1
ATOM 2922 N N . PRO A 1 374 ? 36.287 35.793 -94.488 1.00 52.97 374 PRO A N 1
ATOM 2923 C CA . PRO A 1 374 ? 35.595 34.644 -93.870 1.00 52.97 374 PRO A CA 1
ATOM 2924 C C . PRO A 1 374 ? 36.017 34.270 -92.427 1.00 52.97 374 PRO A C 1
ATOM 2926 O O . PRO A 1 374 ? 35.328 33.482 -91.788 1.00 52.97 374 PRO A O 1
ATOM 2929 N N . ALA A 1 375 ? 37.092 34.832 -91.858 1.00 55.75 375 ALA A N 1
ATOM 2930 C CA . ALA A 1 375 ? 37.602 34.432 -90.529 1.00 55.75 375 ALA A CA 1
ATOM 2931 C C . ALA A 1 375 ? 36.928 35.131 -89.322 1.00 55.75 375 ALA A C 1
ATOM 2933 O O . ALA A 1 375 ? 37.103 34.711 -88.179 1.00 55.75 375 ALA A O 1
ATOM 2934 N N . ALA A 1 376 ? 36.151 36.197 -89.548 1.00 55.50 376 ALA A N 1
ATOM 2935 C CA . ALA A 1 376 ? 35.510 36.975 -88.479 1.00 55.50 376 ALA A CA 1
ATOM 2936 C C . ALA A 1 376 ? 34.127 36.433 -88.048 1.00 55.50 376 ALA A C 1
ATOM 2938 O O . ALA A 1 376 ? 33.635 36.796 -86.977 1.00 55.50 376 ALA A O 1
ATOM 2939 N N . SER A 1 377 ? 33.500 35.562 -88.851 1.00 61.38 377 SER A N 1
ATOM 2940 C CA . SER A 1 377 ? 32.161 35.013 -88.567 1.00 61.38 377 SER A CA 1
ATOM 2941 C C . SER A 1 377 ? 32.202 33.883 -87.534 1.00 61.38 377 SER A C 1
ATOM 2943 O O . SER A 1 377 ? 31.460 33.918 -86.559 1.00 61.38 377 SER A O 1
ATOM 2945 N N . THR A 1 378 ? 33.124 32.929 -87.677 1.00 66.56 378 THR A N 1
ATOM 2946 C CA . THR A 1 378 ? 33.222 31.745 -86.799 1.00 66.56 378 THR A CA 1
ATOM 2947 C C . THR A 1 378 ? 33.568 32.109 -85.354 1.00 66.56 378 THR A C 1
ATOM 2949 O O . THR A 1 378 ? 32.989 31.576 -84.410 1.00 66.56 378 THR A O 1
ATOM 2952 N N . ARG A 1 379 ? 34.441 33.106 -85.162 1.00 69.88 379 ARG A N 1
ATOM 2953 C CA . ARG A 1 379 ? 34.817 33.607 -83.833 1.00 69.88 379 ARG A CA 1
ATOM 2954 C C . ARG A 1 379 ? 33.654 34.285 -83.095 1.00 69.88 379 ARG A C 1
ATOM 2956 O O . ARG A 1 379 ? 33.597 34.230 -81.870 1.00 69.88 379 ARG A O 1
ATOM 2963 N N . ASN A 1 380 ? 32.727 34.922 -83.812 1.00 72.44 380 ASN A N 1
ATOM 2964 C CA . ASN A 1 380 ? 31.552 35.550 -83.198 1.00 72.44 380 ASN A CA 1
ATOM 2965 C C . ASN A 1 380 ? 30.520 34.518 -82.716 1.00 72.44 380 ASN A C 1
ATOM 2967 O O . ASN A 1 380 ? 29.880 34.741 -81.686 1.00 72.44 380 ASN A O 1
ATOM 2971 N N . ASP A 1 381 ? 30.392 33.384 -83.404 1.00 75.44 381 ASP A N 1
ATOM 2972 C CA . ASP A 1 381 ? 29.456 32.320 -83.023 1.00 75.44 381 ASP A CA 1
ATOM 2973 C C . ASP A 1 381 ? 29.933 31.539 -81.787 1.00 75.44 381 ASP A C 1
ATOM 2975 O O . ASP A 1 381 ? 29.137 31.242 -80.894 1.00 75.44 381 ASP A O 1
ATOM 2979 N N . GLU A 1 382 ? 31.243 31.312 -81.646 1.00 82.88 382 GLU A N 1
ATOM 2980 C CA . GLU A 1 382 ? 31.819 30.730 -80.425 1.00 82.88 382 GLU A CA 1
ATOM 2981 C C . GLU A 1 382 ? 31.601 31.633 -79.202 1.00 82.88 382 GLU A C 1
ATOM 2983 O O . GLU A 1 382 ? 31.175 31.165 -78.144 1.00 82.88 382 GLU A O 1
ATOM 2988 N N . ILE A 1 383 ? 31.815 32.948 -79.346 1.00 77.62 383 ILE A N 1
ATOM 2989 C CA . ILE A 1 383 ? 31.583 33.926 -78.271 1.00 77.62 383 ILE A CA 1
ATOM 2990 C C . ILE A 1 383 ? 30.107 33.933 -77.834 1.00 77.62 383 ILE A C 1
ATOM 2992 O O . ILE A 1 383 ? 29.826 34.068 -76.641 1.00 77.62 383 ILE A O 1
ATOM 2996 N N . ARG A 1 384 ? 29.156 33.757 -78.764 1.00 83.88 384 ARG A N 1
ATOM 2997 C CA . ARG A 1 384 ? 27.726 33.618 -78.432 1.00 83.88 384 ARG A CA 1
ATOM 2998 C C . ARG A 1 384 ? 27.448 32.341 -77.642 1.00 83.88 384 ARG A C 1
ATOM 3000 O O . ARG A 1 384 ? 26.832 32.422 -76.584 1.00 83.88 384 ARG A O 1
ATOM 3007 N N . ALA A 1 385 ? 27.986 31.200 -78.071 1.00 86.31 385 ALA A N 1
ATOM 3008 C CA . ALA A 1 385 ? 27.808 29.934 -77.360 1.00 86.31 385 ALA A CA 1
ATOM 3009 C C . ALA A 1 385 ? 28.359 29.977 -75.919 1.00 86.31 385 ALA A C 1
ATOM 3011 O O . ALA A 1 385 ? 27.752 29.414 -75.006 1.00 86.31 385 ALA A O 1
ATOM 3012 N N . TYR A 1 386 ? 29.480 30.672 -75.684 1.00 83.38 386 TYR A N 1
ATOM 3013 C CA . TYR A 1 386 ? 30.003 30.884 -74.329 1.00 83.38 386 TYR A CA 1
ATOM 3014 C C . TYR A 1 386 ? 29.104 31.788 -73.477 1.00 83.38 386 TYR A C 1
ATOM 3016 O O . TYR A 1 386 ? 28.883 31.480 -72.306 1.00 83.38 386 TYR A O 1
ATOM 3024 N N . ARG A 1 387 ? 28.546 32.863 -74.051 1.00 88.81 387 ARG A N 1
ATOM 3025 C CA . ARG A 1 387 ? 27.597 33.743 -73.345 1.00 88.81 387 ARG A CA 1
ATOM 3026 C C . ARG A 1 387 ? 26.309 33.015 -72.974 1.00 88.81 387 ARG A C 1
ATOM 3028 O O . ARG A 1 387 ? 25.848 33.157 -71.847 1.00 88.81 387 ARG A O 1
ATOM 3035 N N . ASP A 1 388 ? 25.790 32.171 -73.860 1.00 89.50 388 ASP A N 1
ATOM 3036 C CA . ASP A 1 388 ? 24.588 31.381 -73.585 1.00 89.50 388 ASP A CA 1
ATOM 3037 C C . ASP A 1 388 ? 24.829 30.335 -72.486 1.00 89.50 388 ASP A C 1
ATOM 3039 O O . ASP A 1 388 ? 23.966 30.109 -71.637 1.00 89.50 388 ASP A O 1
ATOM 3043 N N . ARG A 1 389 ? 26.016 29.712 -72.451 1.00 90.31 389 ARG A N 1
ATOM 3044 C CA . ARG A 1 389 ? 26.407 28.802 -71.358 1.00 90.31 389 ARG A CA 1
ATOM 3045 C C . ARG A 1 389 ? 26.557 29.541 -70.026 1.00 90.31 389 ARG A C 1
ATOM 3047 O O . ARG A 1 389 ? 26.095 29.026 -69.010 1.00 90.31 389 ARG A O 1
ATOM 3054 N N . ALA A 1 390 ? 27.146 30.738 -70.031 1.00 83.75 390 ALA A N 1
ATOM 3055 C CA . ALA A 1 390 ? 27.262 31.577 -68.838 1.00 83.75 390 ALA A CA 1
ATOM 3056 C C . ALA A 1 390 ? 25.882 32.007 -68.308 1.00 83.75 390 ALA A C 1
ATOM 3058 O O . ALA A 1 390 ? 25.608 31.840 -67.122 1.00 83.75 390 ALA A O 1
ATOM 3059 N N . ALA A 1 391 ? 24.974 32.436 -69.190 1.00 91.12 391 ALA A N 1
ATOM 3060 C CA . ALA A 1 391 ? 23.610 32.815 -68.819 1.00 91.12 391 ALA A CA 1
ATOM 3061 C C . ALA A 1 391 ? 22.812 31.644 -68.212 1.00 91.12 391 ALA A C 1
ATOM 3063 O O . ALA A 1 391 ? 22.086 31.823 -67.235 1.00 91.12 391 ALA A O 1
ATOM 3064 N N . ARG A 1 392 ? 22.976 30.420 -68.739 1.00 91.81 392 ARG A N 1
ATOM 3065 C CA . ARG A 1 392 ? 22.351 29.212 -68.163 1.00 91.81 392 ARG A CA 1
ATOM 3066 C C . ARG A 1 392 ? 22.899 28.885 -66.773 1.00 91.81 392 ARG A C 1
ATOM 3068 O O . ARG A 1 392 ? 22.123 28.554 -65.883 1.00 91.81 392 ARG A O 1
ATOM 3075 N N . ALA A 1 393 ? 24.211 29.010 -66.571 1.00 88.00 393 ALA A N 1
ATOM 3076 C CA . ALA A 1 393 ? 24.826 28.792 -65.264 1.00 88.00 393 ALA A CA 1
ATOM 3077 C C . ALA A 1 393 ? 24.358 29.828 -64.223 1.00 88.00 393 ALA A C 1
ATOM 3079 O O . ALA A 1 393 ? 24.093 29.474 -63.075 1.00 88.00 393 ALA A O 1
ATOM 3080 N N . GLU A 1 394 ? 24.198 31.093 -64.620 1.00 91.69 394 GLU A N 1
ATOM 3081 C CA . GLU A 1 394 ? 23.646 32.143 -63.755 1.00 91.69 394 GLU A CA 1
ATOM 3082 C C . GLU A 1 394 ? 22.175 31.893 -63.397 1.00 91.69 394 GLU A C 1
ATOM 3084 O O . GLU A 1 394 ? 21.790 32.083 -62.240 1.00 91.69 394 GLU A O 1
ATOM 3089 N N . ALA A 1 395 ? 21.368 31.411 -64.349 1.00 93.06 395 ALA A N 1
ATOM 3090 C CA . ALA A 1 395 ? 19.972 31.053 -64.109 1.00 93.06 395 ALA A CA 1
ATOM 3091 C C . ALA A 1 395 ? 19.831 29.893 -63.107 1.00 93.06 395 ALA A C 1
ATOM 3093 O O . ALA A 1 395 ? 19.029 29.986 -62.177 1.00 93.06 395 ALA A O 1
ATOM 3094 N N . GLU A 1 396 ? 20.648 28.842 -63.238 1.00 93.94 396 GLU A N 1
ATOM 3095 C CA . GLU A 1 396 ? 20.684 27.731 -62.275 1.00 93.94 396 GLU A CA 1
ATOM 3096 C C . GLU A 1 396 ? 21.169 28.188 -60.894 1.00 93.94 396 GLU A C 1
ATOM 3098 O O . GLU A 1 396 ? 20.584 27.830 -59.872 1.00 93.94 396 GLU A O 1
ATOM 3103 N N . ARG A 1 397 ? 22.180 29.067 -60.836 1.00 88.12 397 ARG A N 1
ATOM 3104 C CA . ARG A 1 397 ? 22.641 29.645 -59.565 1.00 88.12 397 ARG A CA 1
ATOM 3105 C C . ARG A 1 397 ? 21.533 30.439 -58.873 1.00 88.12 397 ARG A C 1
ATOM 3107 O O . ARG A 1 397 ? 21.385 30.348 -57.657 1.00 88.12 397 ARG A O 1
ATOM 3114 N N . LEU A 1 398 ? 20.755 31.211 -59.633 1.00 95.25 398 LEU A N 1
ATOM 3115 C CA . LEU A 1 398 ? 19.634 31.985 -59.101 1.00 95.25 398 LEU A CA 1
ATOM 3116 C C . LEU A 1 398 ? 18.479 31.080 -58.648 1.00 95.25 398 LEU A C 1
ATOM 3118 O O . LEU A 1 398 ? 17.840 31.367 -57.637 1.00 95.25 398 LEU A O 1
ATOM 3122 N N . ARG A 1 399 ? 18.225 29.976 -59.359 1.00 96.31 399 ARG A N 1
ATOM 3123 C CA . ARG A 1 399 ? 17.250 28.959 -58.951 1.00 96.31 399 ARG A CA 1
ATOM 3124 C C . ARG A 1 399 ? 17.645 28.314 -57.622 1.00 96.31 399 ARG A C 1
ATOM 3126 O O . ARG A 1 399 ? 16.846 28.332 -56.692 1.00 96.31 399 ARG A O 1
ATOM 3133 N N . LEU A 1 400 ? 18.881 27.831 -57.513 1.00 94.94 400 LEU A N 1
ATOM 3134 C CA . LEU A 1 400 ? 19.402 27.226 -56.285 1.00 94.94 400 LEU A CA 1
ATOM 3135 C C . LEU A 1 400 ? 19.413 28.219 -55.116 1.00 94.94 400 LEU A C 1
ATOM 3137 O O . LEU A 1 400 ? 19.094 27.846 -53.993 1.00 94.94 400 LEU A O 1
ATOM 3141 N N . ALA A 1 401 ? 19.729 29.494 -55.366 1.00 94.88 401 ALA A N 1
ATOM 3142 C CA . ALA A 1 401 ? 19.658 30.531 -54.338 1.00 94.88 401 ALA A CA 1
ATOM 3143 C C . ALA A 1 401 ? 18.231 30.704 -53.789 1.00 94.88 401 ALA A C 1
ATOM 3145 O O . ALA A 1 401 ? 18.052 30.749 -52.575 1.00 94.88 401 ALA A O 1
ATOM 3146 N N . ARG A 1 402 ? 17.214 30.715 -54.663 1.00 96.31 402 ARG A N 1
ATOM 3147 C CA . ARG A 1 402 ? 15.802 30.775 -54.247 1.00 96.31 402 ARG A CA 1
ATOM 3148 C C . ARG A 1 402 ? 15.367 29.526 -53.486 1.00 96.31 402 ARG A C 1
ATOM 3150 O O . ARG A 1 402 ? 14.653 29.642 -52.498 1.00 96.31 402 ARG A O 1
ATOM 3157 N N . GLU A 1 403 ? 15.800 28.345 -53.921 1.00 95.56 403 GLU A N 1
ATOM 3158 C CA . GLU A 1 403 ? 15.518 27.088 -53.215 1.00 95.56 403 GLU A CA 1
ATOM 3159 C C . GLU A 1 403 ? 16.159 27.088 -51.813 1.00 95.56 403 GLU A C 1
ATOM 3161 O O . GLU A 1 403 ? 15.503 26.731 -50.836 1.00 95.56 403 GLU A O 1
ATOM 3166 N N . LEU A 1 404 ? 17.391 27.593 -51.672 1.00 91.56 404 LEU A N 1
ATOM 3167 C CA . LEU A 1 404 ? 18.048 27.762 -50.370 1.00 91.56 404 LEU A CA 1
ATOM 3168 C C . LEU A 1 404 ? 17.345 28.788 -49.475 1.00 91.56 404 LEU A C 1
ATOM 3170 O O . LEU A 1 404 ? 17.236 28.566 -48.270 1.00 91.56 404 LEU A O 1
ATOM 3174 N N . GLU A 1 405 ? 16.877 29.906 -50.031 1.00 95.25 405 GLU A N 1
ATOM 3175 C CA . GLU A 1 405 ? 16.090 30.895 -49.288 1.00 95.25 405 GLU A CA 1
ATOM 3176 C C . GLU A 1 405 ? 14.751 30.313 -48.821 1.00 95.25 405 GLU A C 1
ATOM 3178 O O . GLU A 1 405 ? 14.388 30.495 -47.660 1.00 95.25 405 GLU A O 1
ATOM 3183 N N . ALA A 1 406 ? 14.068 29.537 -49.667 1.00 94.81 406 ALA A N 1
ATOM 3184 C CA . ALA A 1 406 ? 12.839 28.840 -49.297 1.00 94.81 406 ALA A CA 1
ATOM 3185 C C . ALA A 1 406 ? 13.078 27.808 -48.180 1.00 94.81 406 ALA A C 1
ATOM 3187 O O . ALA A 1 406 ? 12.346 27.793 -47.191 1.00 94.81 406 ALA A O 1
ATOM 3188 N N . CYS A 1 407 ? 14.138 26.998 -48.274 1.00 94.19 407 CYS A N 1
ATOM 3189 C CA . CYS A 1 407 ? 14.507 26.061 -47.210 1.00 94.19 407 CYS A CA 1
ATOM 3190 C C . CYS A 1 407 ? 14.883 26.780 -45.906 1.00 94.19 407 CYS A C 1
ATOM 3192 O O . CYS A 1 407 ? 14.526 26.320 -44.823 1.00 94.19 407 CYS A O 1
ATOM 3194 N N . ARG A 1 408 ? 15.577 27.923 -45.980 1.00 94.00 408 ARG A N 1
ATOM 3195 C CA . ARG A 1 408 ? 15.890 28.742 -44.797 1.00 94.00 408 ARG A CA 1
ATOM 3196 C C . ARG A 1 408 ? 14.637 29.329 -44.159 1.00 94.00 408 ARG A C 1
ATOM 3198 O O . ARG A 1 408 ? 14.547 29.326 -42.935 1.00 94.00 408 ARG A O 1
ATOM 3205 N N . ALA A 1 409 ? 13.679 29.788 -44.960 1.00 94.50 409 ALA A N 1
ATOM 3206 C CA . ALA A 1 409 ? 12.397 30.275 -44.463 1.00 94.50 409 ALA A CA 1
ATOM 3207 C C . ALA A 1 409 ? 11.609 29.159 -43.756 1.00 94.50 409 ALA A C 1
ATOM 3209 O O . ALA A 1 409 ? 11.138 29.367 -42.644 1.00 94.50 409 ALA A O 1
ATOM 3210 N N . GLN A 1 410 ? 11.563 27.952 -44.331 1.00 94.75 410 GLN A N 1
ATOM 3211 C CA . GLN A 1 410 ? 10.935 26.785 -43.695 1.00 94.75 410 GLN A CA 1
ATOM 3212 C C . GLN A 1 410 ? 11.627 26.385 -42.386 1.00 94.75 410 GLN A C 1
ATOM 3214 O O . GLN A 1 410 ? 10.962 26.052 -41.407 1.00 94.75 410 GLN A O 1
ATOM 3219 N N . LEU A 1 411 ? 12.962 26.444 -42.335 1.00 93.00 411 LEU A N 1
ATOM 3220 C CA . LEU A 1 411 ? 13.703 26.195 -41.099 1.00 93.00 411 LEU A CA 1
ATOM 3221 C C . LEU A 1 411 ? 13.388 27.249 -40.032 1.00 93.00 411 LEU A C 1
ATOM 3223 O O . LEU A 1 411 ? 13.172 26.877 -38.882 1.00 93.00 411 LEU A O 1
ATOM 3227 N N . ALA A 1 412 ? 13.306 28.530 -40.400 1.00 94.06 412 ALA A N 1
ATOM 3228 C CA . ALA A 1 412 ? 12.923 29.600 -39.480 1.00 94.06 412 ALA A CA 1
ATOM 3229 C C . ALA A 1 412 ? 11.492 29.413 -38.949 1.00 94.06 412 ALA A C 1
ATOM 3231 O O . ALA A 1 412 ? 11.283 29.467 -37.740 1.00 94.06 412 ALA A O 1
ATOM 3232 N N . GLU A 1 413 ? 10.535 29.091 -39.822 1.00 95.12 413 GLU A N 1
ATOM 3233 C CA . GLU A 1 413 ? 9.149 28.799 -39.436 1.00 95.12 413 GLU A CA 1
ATOM 3234 C C . GLU A 1 413 ? 9.070 27.583 -38.500 1.00 95.12 413 GLU A C 1
ATOM 3236 O O . GLU A 1 413 ? 8.400 27.624 -37.468 1.00 95.12 413 GLU A O 1
ATOM 3241 N N . SER A 1 414 ? 9.820 26.515 -38.793 1.00 92.44 414 SER A N 1
ATOM 3242 C CA . SER A 1 414 ? 9.886 25.344 -37.913 1.00 92.44 414 SER A CA 1
ATOM 3243 C C . SER A 1 414 ? 10.537 25.662 -36.561 1.00 92.44 414 SER A C 1
ATOM 3245 O O . SER A 1 414 ? 10.083 25.166 -35.532 1.00 92.44 414 SER A O 1
ATOM 3247 N N . ALA A 1 415 ? 11.553 26.530 -36.530 1.00 94.12 415 ALA A N 1
ATOM 3248 C CA . ALA A 1 415 ? 12.195 26.970 -35.296 1.00 94.12 415 ALA A CA 1
ATOM 3249 C C . ALA A 1 415 ? 11.242 27.819 -34.441 1.00 94.12 415 ALA A C 1
ATOM 3251 O O . ALA A 1 415 ? 11.180 27.637 -33.225 1.00 94.12 415 ALA A O 1
ATOM 3252 N N . GLU A 1 416 ? 10.450 28.696 -35.062 1.00 95.25 416 GLU A N 1
ATOM 3253 C CA . GLU A 1 416 ? 9.399 29.455 -34.380 1.00 95.25 416 GLU A CA 1
ATOM 3254 C C . GLU A 1 416 ? 8.276 28.549 -33.865 1.00 95.25 416 GLU A C 1
ATOM 3256 O O . GLU A 1 416 ? 7.824 28.729 -32.731 1.00 95.25 416 GLU A O 1
ATOM 3261 N N . ALA A 1 417 ? 7.867 27.539 -34.638 1.00 93.94 417 ALA A N 1
ATOM 3262 C CA . ALA A 1 417 ? 6.890 26.542 -34.209 1.00 93.94 417 ALA A CA 1
ATOM 3263 C C . ALA A 1 417 ? 7.399 25.724 -33.011 1.00 93.94 417 ALA A C 1
ATOM 3265 O O . ALA A 1 417 ? 6.655 25.501 -32.057 1.00 93.94 417 ALA A O 1
ATOM 3266 N N . VAL A 1 418 ? 8.680 25.341 -33.006 1.00 94.69 418 VAL A N 1
ATOM 3267 C CA . VAL A 1 418 ? 9.321 24.666 -31.866 1.00 94.69 418 VAL A CA 1
ATOM 3268 C C . VAL A 1 418 ? 9.421 25.596 -30.657 1.00 94.69 418 VAL A C 1
ATOM 3270 O O . VAL A 1 418 ? 9.118 25.176 -29.544 1.00 94.69 418 VAL A O 1
ATOM 3273 N N . ALA A 1 419 ? 9.771 26.871 -30.842 1.00 93.44 419 ALA A N 1
ATOM 3274 C CA . ALA A 1 419 ? 9.782 27.846 -29.751 1.00 93.44 419 ALA A CA 1
ATOM 3275 C C . ALA A 1 419 ? 8.372 28.084 -29.179 1.00 93.44 419 ALA A C 1
ATOM 3277 O O . ALA A 1 419 ? 8.202 28.208 -27.966 1.00 93.44 419 ALA A O 1
ATOM 3278 N N . ALA A 1 420 ? 7.343 28.109 -30.030 1.00 94.12 420 ALA A N 1
ATOM 3279 C CA . ALA A 1 420 ? 5.949 28.185 -29.608 1.00 94.12 420 ALA A CA 1
ATOM 3280 C C . ALA A 1 420 ? 5.512 26.921 -28.852 1.00 94.12 420 ALA A C 1
ATOM 3282 O O . ALA A 1 420 ? 4.894 27.043 -27.795 1.00 94.12 420 ALA A O 1
ATOM 3283 N N . ALA A 1 421 ? 5.892 25.733 -29.329 1.00 93.38 421 ALA A N 1
ATOM 3284 C CA . ALA A 1 421 ? 5.666 24.472 -28.628 1.00 93.38 421 ALA A CA 1
ATOM 3285 C C . ALA A 1 421 ? 6.382 24.443 -27.267 1.00 93.38 421 ALA A C 1
ATOM 3287 O O . ALA A 1 421 ? 5.788 24.027 -26.280 1.00 93.38 421 ALA A O 1
ATOM 3288 N N . GLY A 1 422 ? 7.607 24.970 -27.182 1.00 92.81 422 GLY A N 1
ATOM 3289 C CA . GLY A 1 422 ? 8.343 25.120 -25.926 1.00 92.81 422 GLY A CA 1
ATOM 3290 C C . GLY A 1 422 ? 7.653 26.061 -24.933 1.00 92.81 422 GLY A C 1
ATOM 3291 O O . GLY A 1 422 ? 7.577 25.750 -23.749 1.00 92.81 422 GLY A O 1
ATOM 3292 N N . ARG A 1 423 ? 7.073 27.177 -25.402 1.00 94.00 423 ARG A N 1
ATOM 3293 C CA . ARG A 1 423 ? 6.254 28.064 -24.551 1.00 94.00 423 ARG A CA 1
ATOM 3294 C C . ARG A 1 423 ? 4.983 27.378 -24.048 1.00 94.00 423 ARG A C 1
ATOM 3296 O O . ARG A 1 423 ? 4.618 27.572 -22.894 1.00 94.00 423 ARG A O 1
ATOM 3303 N N . LEU A 1 424 ? 4.319 26.590 -24.895 1.00 92.12 424 LEU A N 1
ATOM 3304 C CA . LEU A 1 424 ? 3.139 25.816 -24.498 1.00 92.12 424 LEU A CA 1
ATOM 3305 C C . LEU A 1 424 ? 3.493 24.701 -23.509 1.00 92.12 424 LEU A C 1
ATOM 3307 O O . LEU A 1 424 ? 2.735 24.486 -22.572 1.00 92.12 424 LEU A O 1
ATOM 3311 N N . ALA A 1 425 ? 4.641 24.042 -23.677 1.00 92.56 425 ALA A N 1
ATOM 3312 C CA . ALA A 1 425 ? 5.144 23.058 -22.724 1.00 92.56 425 ALA A CA 1
ATOM 3313 C C . ALA A 1 425 ? 5.417 23.699 -21.355 1.00 92.56 425 ALA A C 1
ATOM 3315 O O . ALA A 1 425 ? 4.903 23.219 -20.355 1.00 92.56 425 ALA A O 1
ATOM 3316 N N . ALA A 1 426 ? 6.096 24.851 -21.316 1.00 92.88 426 ALA A N 1
ATOM 3317 C CA . ALA A 1 426 ? 6.311 25.585 -20.068 1.00 92.88 426 ALA A CA 1
ATOM 3318 C C . ALA A 1 426 ? 4.992 26.037 -19.407 1.00 92.88 426 ALA A C 1
ATOM 3320 O O . ALA A 1 426 ? 4.869 26.007 -18.186 1.00 92.88 426 ALA A O 1
ATOM 3321 N N . ALA A 1 427 ? 3.989 26.437 -20.198 1.00 93.25 427 ALA A N 1
ATOM 3322 C CA . ALA A 1 427 ? 2.659 26.751 -19.675 1.00 93.25 427 ALA A CA 1
ATOM 3323 C C . ALA A 1 427 ? 1.938 25.501 -19.131 1.00 93.25 427 ALA A C 1
ATOM 3325 O O . ALA A 1 427 ? 1.268 25.574 -18.102 1.00 93.25 427 ALA A O 1
ATOM 3326 N N . ALA A 1 428 ? 2.096 24.346 -19.783 1.00 92.25 428 ALA A N 1
ATOM 3327 C CA . ALA A 1 428 ? 1.567 23.077 -19.291 1.00 92.25 428 ALA A CA 1
ATOM 3328 C C . ALA A 1 428 ? 2.218 22.675 -17.960 1.00 92.25 428 ALA A C 1
ATOM 3330 O O . ALA A 1 428 ? 1.489 22.341 -17.032 1.00 92.25 428 ALA A O 1
ATOM 3331 N N . ASP A 1 429 ? 3.539 22.830 -17.825 1.00 94.62 429 ASP A N 1
ATOM 3332 C CA . ASP A 1 429 ? 4.253 22.578 -16.567 1.00 94.62 429 ASP A CA 1
ATOM 3333 C C . ASP A 1 429 ? 3.707 23.464 -15.433 1.00 94.62 429 ASP A C 1
ATOM 3335 O O . ASP A 1 429 ? 3.412 22.975 -14.343 1.00 94.62 429 ASP A O 1
ATOM 3339 N N . THR A 1 430 ? 3.463 24.757 -15.695 1.00 94.75 430 THR A N 1
ATOM 3340 C CA . THR A 1 430 ? 2.847 25.639 -14.686 1.00 94.75 430 THR A CA 1
ATOM 3341 C C . THR A 1 430 ? 1.425 25.219 -14.311 1.00 94.75 430 THR A C 1
ATOM 3343 O O . THR A 1 430 ? 1.049 25.314 -13.143 1.00 94.75 430 THR A O 1
ATOM 3346 N N . HIS A 1 431 ? 0.635 24.721 -15.266 1.00 94.19 431 HIS A N 1
ATOM 3347 C CA . HIS A 1 431 ? -0.711 24.223 -14.987 1.00 94.19 431 HIS A CA 1
ATOM 3348 C C . HIS A 1 431 ? -0.702 22.891 -14.233 1.00 94.19 431 HIS A C 1
ATOM 3350 O O . HIS A 1 431 ? -1.576 22.665 -13.395 1.00 94.19 431 HIS A O 1
ATOM 3356 N N . ASP A 1 432 ? 0.274 22.020 -14.482 1.00 93.00 432 ASP A N 1
ATOM 3357 C CA . ASP A 1 432 ? 0.455 20.787 -13.717 1.00 93.00 432 ASP A CA 1
ATOM 3358 C C . ASP A 1 432 ? 0.897 21.087 -12.275 1.00 93.00 432 ASP A C 1
ATOM 3360 O O . ASP A 1 432 ? 0.369 20.478 -11.341 1.00 93.00 432 ASP A O 1
ATOM 3364 N N . ASP A 1 433 ? 1.751 22.095 -12.064 1.00 94.62 433 ASP A N 1
ATOM 3365 C CA . ASP A 1 433 ? 2.099 22.604 -10.731 1.00 94.62 433 ASP A CA 1
ATOM 3366 C C . ASP A 1 433 ? 0.882 23.202 -10.000 1.00 94.62 433 ASP A C 1
ATOM 3368 O O . ASP A 1 433 ? 0.657 22.933 -8.815 1.00 94.62 433 ASP A O 1
ATOM 3372 N N . GLU A 1 434 ? 0.065 24.008 -10.686 1.00 93.44 434 GLU A N 1
ATOM 3373 C CA . GLU A 1 434 ? -1.198 24.535 -10.148 1.00 93.44 434 GLU A CA 1
ATOM 3374 C C . GLU A 1 434 ? -2.171 23.404 -9.796 1.00 93.44 434 GLU A C 1
ATOM 3376 O O . GLU A 1 434 ? -2.782 23.410 -8.725 1.00 93.44 434 GLU A O 1
ATOM 3381 N N . ARG A 1 435 ? -2.280 22.388 -10.655 1.00 89.25 435 ARG A N 1
ATOM 3382 C CA . ARG A 1 435 ? -3.117 21.210 -10.417 1.00 89.25 435 ARG A CA 1
ATOM 3383 C C . ARG A 1 435 ? -2.622 20.396 -9.226 1.00 89.25 435 ARG A C 1
ATOM 3385 O O . ARG A 1 435 ? -3.446 19.934 -8.438 1.00 89.25 435 ARG A O 1
ATOM 3392 N N . ALA A 1 436 ? -1.312 20.227 -9.072 1.00 93.88 436 ALA A N 1
ATOM 3393 C CA . ALA A 1 436 ? -0.722 19.549 -7.924 1.00 93.88 436 ALA A CA 1
ATOM 3394 C C . ALA A 1 436 ? -1.028 20.294 -6.615 1.00 93.88 436 ALA A C 1
ATOM 3396 O O . ALA A 1 436 ? -1.421 19.660 -5.634 1.00 93.88 436 ALA A O 1
ATOM 3397 N N . LYS A 1 437 ? -0.944 21.633 -6.617 1.00 94.69 437 LYS A N 1
ATOM 3398 C CA . LYS A 1 437 ? -1.338 22.472 -5.471 1.00 94.69 437 LYS A CA 1
ATOM 3399 C C . LYS A 1 437 ? -2.823 22.327 -5.141 1.00 94.69 437 LYS A C 1
ATOM 3401 O O . LYS A 1 437 ? -3.155 22.007 -4.007 1.00 94.69 437 LYS A O 1
ATOM 3406 N N . LEU A 1 438 ? -3.709 22.448 -6.132 1.00 93.88 438 LEU A N 1
ATOM 3407 C CA . LEU A 1 438 ? -5.154 22.284 -5.924 1.00 93.88 438 LEU A CA 1
ATOM 3408 C C . LEU A 1 438 ? -5.522 20.883 -5.412 1.00 93.88 438 LEU A C 1
ATOM 3410 O O . LEU A 1 438 ? -6.446 20.739 -4.613 1.00 93.88 438 LEU A O 1
ATOM 3414 N N . LEU A 1 439 ? -4.812 19.840 -5.851 1.00 93.94 439 LEU A N 1
ATOM 3415 C CA . LEU A 1 439 ? -4.996 18.483 -5.331 1.00 93.94 439 LEU A CA 1
ATOM 3416 C C . LEU A 1 439 ? -4.532 18.352 -3.875 1.00 93.94 439 LEU A C 1
ATOM 3418 O O . LEU A 1 439 ? -5.203 17.669 -3.100 1.00 93.94 439 LEU A O 1
ATOM 3422 N N . ALA A 1 440 ? -3.428 19.001 -3.500 1.00 94.69 440 ALA A N 1
ATOM 3423 C CA . ALA A 1 440 ? -2.958 19.045 -2.118 1.00 94.69 440 ALA A CA 1
ATOM 3424 C C . ALA A 1 440 ? -3.947 19.800 -1.213 1.00 94.69 440 ALA A C 1
ATOM 3426 O O . ALA A 1 440 ? -4.330 19.278 -0.167 1.00 94.69 440 ALA A O 1
ATOM 3427 N N . ASP A 1 441 ? -4.444 20.957 -1.655 1.00 93.00 441 ASP A N 1
ATOM 3428 C CA . ASP A 1 441 ? -5.447 21.742 -0.927 1.00 93.00 441 ASP A CA 1
ATOM 3429 C C . ASP A 1 441 ? -6.764 20.964 -0.771 1.00 93.00 441 ASP A C 1
ATOM 3431 O O . ASP A 1 441 ? -7.363 20.938 0.304 1.00 93.00 441 ASP A O 1
ATOM 3435 N N . ALA A 1 442 ? -7.201 20.249 -1.814 1.00 88.75 442 ALA A N 1
ATOM 3436 C CA . ALA A 1 442 ? -8.381 19.389 -1.747 1.00 88.75 442 ALA A CA 1
ATOM 3437 C C . ALA A 1 442 ? -8.193 18.190 -0.801 1.00 88.75 442 ALA A C 1
ATOM 3439 O O . ALA A 1 442 ? -9.161 17.732 -0.190 1.00 88.75 442 ALA A O 1
ATOM 3440 N N . ALA A 1 443 ? -6.973 17.658 -0.682 1.00 92.12 443 ALA A N 1
ATOM 3441 C CA . ALA A 1 443 ? -6.658 16.607 0.281 1.00 92.12 443 ALA A CA 1
ATOM 3442 C C . ALA A 1 443 ? -6.689 17.144 1.720 1.00 92.12 443 ALA A C 1
ATOM 3444 O O . ALA A 1 443 ? -7.345 16.536 2.565 1.00 92.12 443 ALA A O 1
ATOM 3445 N N . ALA A 1 444 ? -6.084 18.309 1.969 1.00 93.12 444 ALA A N 1
ATOM 3446 C CA . ALA A 1 444 ? -6.108 18.972 3.272 1.00 93.12 444 ALA A CA 1
ATOM 3447 C C . ALA A 1 444 ? -7.543 19.317 3.711 1.00 93.12 444 ALA A C 1
ATOM 3449 O O . ALA A 1 444 ? -7.950 18.982 4.821 1.00 93.12 444 ALA A O 1
ATOM 3450 N N . ALA A 1 445 ? -8.358 19.877 2.811 1.00 91.06 445 ALA A N 1
ATOM 3451 C CA . ALA A 1 445 ? -9.762 20.178 3.092 1.00 91.06 445 ALA A CA 1
ATOM 3452 C C . ALA A 1 445 ? -10.597 18.916 3.385 1.00 91.06 445 ALA A C 1
ATOM 3454 O O . ALA A 1 445 ? -11.533 18.958 4.182 1.00 91.06 445 ALA A O 1
ATOM 3455 N N . ARG A 1 446 ? -10.277 17.773 2.758 1.00 89.88 446 ARG A N 1
ATOM 3456 C CA . ARG A 1 446 ? -10.929 16.487 3.064 1.00 89.88 446 ARG A CA 1
ATOM 3457 C C . ARG A 1 446 ? -10.527 15.943 4.429 1.00 89.88 446 ARG A C 1
ATOM 3459 O O . ARG A 1 446 ? -11.379 15.369 5.098 1.00 89.88 446 ARG A O 1
ATOM 3466 N N . GLU A 1 447 ? -9.269 16.101 4.825 1.00 92.00 447 GLU A N 1
ATOM 3467 C CA . GLU A 1 447 ? -8.793 15.708 6.153 1.00 92.00 447 GLU A CA 1
ATOM 3468 C C . GLU A 1 447 ? -9.447 16.564 7.244 1.00 92.00 447 GLU A C 1
ATOM 3470 O O . GLU A 1 447 ? -9.985 16.020 8.206 1.00 92.00 447 GLU A O 1
ATOM 3475 N N . GLU A 1 448 ? -9.516 17.882 7.045 1.00 89.88 448 GLU A N 1
ATOM 3476 C CA . GLU A 1 448 ? -10.213 18.800 7.950 1.00 89.88 448 GLU A CA 1
ATOM 3477 C C . GLU A 1 448 ? -11.717 18.490 8.025 1.00 89.88 448 GLU A C 1
ATOM 3479 O O . GLU A 1 448 ? -12.285 18.410 9.113 1.00 89.88 448 GLU A O 1
ATOM 3484 N N . ALA A 1 449 ? -12.365 18.214 6.887 1.00 84.38 449 ALA A N 1
ATOM 3485 C CA . ALA A 1 449 ? -13.765 17.794 6.862 1.00 84.38 449 ALA A CA 1
ATOM 3486 C C . ALA A 1 449 ? -13.990 16.437 7.554 1.00 84.38 449 ALA A C 1
ATOM 3488 O O . ALA A 1 449 ? -15.023 16.245 8.195 1.00 84.38 449 ALA A O 1
ATOM 3489 N N . ALA A 1 450 ? -13.044 15.499 7.450 1.00 89.81 450 ALA A N 1
ATOM 3490 C CA . ALA A 1 450 ? -13.102 14.223 8.158 1.00 89.81 450 ALA A CA 1
ATOM 3491 C C . ALA A 1 450 ? -12.922 14.409 9.673 1.00 89.81 450 ALA A C 1
ATOM 3493 O O . ALA A 1 450 ? -13.679 13.825 10.447 1.00 89.81 450 ALA A O 1
ATOM 3494 N N . ALA A 1 451 ? -11.991 15.268 10.097 1.00 90.00 451 ALA A N 1
ATOM 3495 C CA . ALA A 1 451 ? -11.795 15.624 11.500 1.00 90.00 451 ALA A CA 1
ATOM 3496 C C . ALA A 1 451 ? -13.041 16.310 12.090 1.00 90.00 451 ALA A C 1
ATOM 3498 O O . ALA A 1 451 ? -13.530 15.901 13.142 1.00 90.00 451 ALA A O 1
ATOM 3499 N N . ALA A 1 452 ? -13.621 17.277 11.372 1.00 85.06 452 ALA A N 1
ATOM 3500 C CA . ALA A 1 452 ? -14.866 17.933 11.765 1.00 85.06 452 ALA A CA 1
ATOM 3501 C C . ALA A 1 452 ? -16.056 16.955 11.791 1.00 85.06 452 ALA A C 1
ATOM 3503 O O . ALA A 1 452 ? -16.917 17.040 12.666 1.00 85.06 452 ALA A O 1
ATOM 3504 N N . ALA A 1 453 ? -16.116 15.992 10.865 1.00 82.62 453 ALA A N 1
ATOM 3505 C CA . ALA A 1 453 ? -17.147 14.956 10.869 1.00 82.62 453 ALA A CA 1
ATOM 3506 C C . ALA A 1 453 ? -17.024 14.015 12.079 1.00 82.62 453 ALA A C 1
ATOM 3508 O O . ALA A 1 453 ? -18.049 13.652 12.661 1.00 82.62 453 ALA A O 1
ATOM 3509 N N . GLU A 1 454 ? -15.805 13.650 12.484 1.00 84.31 454 GLU A N 1
ATOM 3510 C CA . GLU A 1 454 ? -15.550 12.884 13.711 1.00 84.31 454 GLU A CA 1
ATOM 3511 C C . GLU A 1 454 ? -15.895 13.692 14.971 1.00 84.31 454 GLU A C 1
ATOM 3513 O O . GLU A 1 454 ? -16.529 13.159 15.881 1.00 84.31 454 GLU A O 1
ATOM 3518 N N . GLU A 1 455 ? -15.599 14.993 15.009 1.00 82.81 455 GLU A N 1
ATOM 3519 C CA . GLU A 1 455 ? -16.004 15.870 16.116 1.00 82.81 455 GLU A CA 1
ATOM 3520 C C . GLU A 1 455 ? -17.533 15.994 16.212 1.00 82.81 455 GLU A C 1
ATOM 3522 O O . GLU A 1 455 ? -18.115 15.817 17.283 1.00 82.81 455 GLU A O 1
ATOM 3527 N N . ILE A 1 456 ? -18.227 16.178 15.083 1.00 76.50 456 ILE A N 1
ATOM 3528 C CA . ILE A 1 456 ? -19.696 16.157 15.027 1.00 76.50 456 ILE A CA 1
ATOM 3529 C C . ILE A 1 456 ? -20.238 14.790 15.463 1.00 76.50 456 ILE A C 1
ATOM 3531 O O . ILE A 1 456 ? -21.272 14.718 16.130 1.00 76.50 456 ILE A O 1
ATOM 3535 N N . ARG A 1 457 ? -19.570 13.689 15.105 1.00 76.25 457 ARG A N 1
ATOM 3536 C CA . ARG A 1 457 ? -19.958 12.336 15.522 1.00 76.25 457 ARG A CA 1
ATOM 3537 C C . ARG A 1 457 ? -19.776 12.139 17.026 1.00 76.25 457 ARG A C 1
ATOM 3539 O O . ARG A 1 457 ? -20.661 11.562 17.657 1.00 76.25 457 ARG A O 1
ATOM 3546 N N . ALA A 1 458 ? -18.698 12.664 17.604 1.00 76.12 458 ALA A N 1
ATOM 3547 C CA . ALA A 1 458 ? -18.453 12.668 19.042 1.00 76.12 458 ALA A CA 1
ATOM 3548 C C . ALA A 1 458 ? -19.496 13.517 19.789 1.00 76.12 458 ALA A C 1
ATOM 3550 O O . ALA A 1 458 ? -20.065 13.059 20.780 1.00 76.12 458 ALA A O 1
ATOM 3551 N N . LEU A 1 459 ? -19.838 14.699 19.266 1.00 72.25 459 LEU A N 1
ATOM 3552 C CA . LEU A 1 459 ? -20.883 15.567 19.819 1.00 72.25 459 LEU A CA 1
ATOM 3553 C C . LEU A 1 459 ? -22.286 14.951 19.699 1.00 72.25 459 LEU A C 1
ATOM 3555 O O . LEU A 1 459 ? -23.087 15.089 20.617 1.00 72.25 459 LEU A O 1
ATOM 3559 N N . LYS A 1 460 ? -22.584 14.213 18.620 1.00 64.50 460 LYS A N 1
ATOM 3560 C CA . LYS A 1 460 ? -23.838 13.447 18.474 1.00 64.50 460 LYS A CA 1
ATOM 3561 C C . LYS A 1 460 ? -23.892 12.195 19.359 1.00 64.50 460 LYS A C 1
ATOM 3563 O O . LYS A 1 460 ? -24.986 11.734 19.678 1.00 64.50 460 LYS A O 1
ATOM 3568 N N . ALA A 1 461 ? -22.744 11.635 19.745 1.00 57.62 461 ALA A N 1
ATOM 3569 C CA . ALA A 1 461 ? -22.649 10.539 20.712 1.00 57.62 461 ALA A CA 1
ATOM 3570 C C . ALA A 1 461 ? -22.739 11.028 22.171 1.00 57.62 461 ALA A C 1
ATOM 3572 O O . ALA A 1 461 ? -23.121 10.258 23.056 1.00 57.62 461 ALA A O 1
ATOM 3573 N N . GLY A 1 462 ? -22.454 12.311 22.419 1.00 54.16 462 GLY A N 1
ATOM 3574 C CA . GLY A 1 462 ? -22.836 13.015 23.636 1.00 54.16 462 GLY A CA 1
ATOM 3575 C C . GLY A 1 462 ? -24.356 13.105 23.707 1.00 54.16 462 GLY A C 1
ATOM 3576 O O . GLY A 1 462 ? -24.983 13.864 22.977 1.00 54.16 462 GLY A O 1
ATOM 3577 N N . SER A 1 463 ? -24.965 12.278 24.554 1.00 55.28 463 SER A N 1
ATOM 3578 C CA . SER A 1 463 ? -26.411 12.234 24.748 1.00 55.28 463 SER A CA 1
ATOM 3579 C C . SER A 1 463 ? -26.980 13.643 24.908 1.00 55.28 463 SER A C 1
ATOM 3581 O O . SER A 1 463 ? -26.621 14.330 25.865 1.00 55.28 463 SER A O 1
ATOM 3583 N N . VAL A 1 464 ? -27.904 14.041 24.029 1.00 59.88 464 VAL A N 1
ATOM 3584 C CA . VAL A 1 464 ? -28.809 15.161 24.307 1.00 59.88 464 VAL A CA 1
ATOM 3585 C C . VAL A 1 464 ? -29.368 14.914 25.701 1.00 59.88 464 VAL A C 1
ATOM 3587 O O . VAL A 1 464 ? -29.973 13.866 25.950 1.00 59.88 464 VAL A O 1
ATOM 3590 N N . GLU A 1 465 ? -29.058 15.810 26.635 1.00 62.75 465 GLU A N 1
ATOM 3591 C CA . GLU A 1 465 ? -29.285 15.575 28.050 1.00 62.75 465 GLU A CA 1
ATOM 3592 C C . GLU A 1 465 ? -30.758 15.189 28.268 1.00 62.75 465 GLU A C 1
ATOM 3594 O O . GLU A 1 465 ? -31.672 15.988 28.055 1.00 62.75 465 GLU A O 1
ATOM 3599 N N . LYS A 1 466 ? -31.012 13.945 28.706 1.00 63.81 466 LYS A N 1
ATOM 3600 C CA . LYS A 1 466 ? -32.336 13.484 29.160 1.00 63.81 466 LYS A CA 1
ATOM 3601 C C . LYS A 1 466 ? -33.074 14.517 30.035 1.00 63.81 466 LYS A C 1
ATOM 3603 O O . LYS A 1 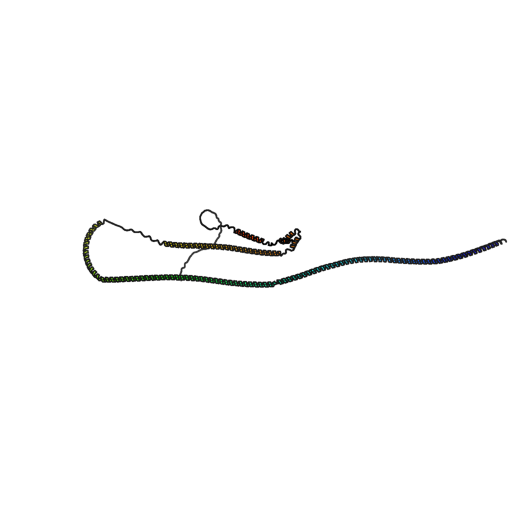466 ? -34.292 14.613 29.873 1.00 63.81 466 LYS A O 1
ATOM 3608 N N . PRO A 1 467 ? -32.422 15.297 30.931 1.00 64.81 467 PRO A N 1
ATOM 3609 C CA . PRO A 1 467 ? -33.104 16.369 31.656 1.00 64.81 467 PRO A CA 1
ATOM 3610 C C . PRO A 1 467 ? -33.570 17.538 30.774 1.00 64.81 467 PRO A C 1
ATOM 3612 O O . PRO A 1 467 ? -34.624 18.095 31.067 1.00 64.81 467 PRO A O 1
ATOM 3615 N N . LEU A 1 468 ? -32.874 17.880 29.686 1.00 68.56 468 LEU A N 1
ATOM 3616 C CA . LEU A 1 468 ? -33.266 18.959 28.773 1.00 68.56 468 LEU A CA 1
ATOM 3617 C C . LEU A 1 468 ? -34.484 18.563 27.929 1.00 68.56 468 LEU A C 1
ATOM 3619 O O . LEU A 1 468 ? -35.449 19.319 27.872 1.00 68.56 468 LEU A O 1
ATOM 3623 N N . ILE A 1 469 ? -34.502 17.344 27.371 1.00 70.56 469 ILE A N 1
ATOM 3624 C CA . ILE A 1 469 ? -35.685 16.801 26.670 1.00 70.56 469 ILE A CA 1
ATOM 3625 C C . ILE A 1 469 ? -36.867 16.701 27.640 1.00 70.56 469 ILE A C 1
ATOM 3627 O O . ILE A 1 469 ? -37.985 17.090 27.308 1.00 70.56 469 ILE A O 1
ATOM 3631 N N . ARG A 1 470 ? -36.624 16.230 28.871 1.00 71.12 470 ARG A N 1
ATOM 3632 C CA . ARG A 1 470 ? -37.653 16.168 29.914 1.00 71.12 470 ARG A CA 1
ATOM 3633 C C . ARG A 1 470 ? -38.181 17.558 30.265 1.00 71.12 470 ARG A C 1
ATOM 3635 O O . ARG A 1 470 ? -39.389 17.699 30.378 1.00 71.12 470 ARG A O 1
ATOM 3642 N N . SER A 1 471 ? -37.314 18.562 30.399 1.00 70.81 471 SER A N 1
ATOM 3643 C CA . SER A 1 471 ? -37.677 19.960 30.676 1.00 70.81 471 SER A CA 1
ATOM 3644 C C . SER A 1 471 ? -38.494 20.578 29.537 1.00 70.81 471 SER A C 1
ATOM 3646 O O . SER A 1 471 ? -39.524 21.203 29.782 1.00 70.81 471 SER A O 1
ATOM 3648 N N . LEU A 1 472 ? -38.102 20.319 28.288 1.00 74.94 472 LEU A N 1
ATOM 3649 C CA . LEU A 1 472 ? -38.787 20.813 27.096 1.00 74.94 472 LEU A CA 1
ATOM 3650 C C . LEU A 1 472 ? -40.197 20.206 26.968 1.00 74.94 472 LEU A C 1
ATOM 3652 O O . LEU A 1 472 ? -41.181 20.929 26.812 1.00 74.94 472 LEU A O 1
ATOM 3656 N N . VAL A 1 473 ? -40.317 18.887 27.157 1.00 74.31 473 VAL A N 1
ATOM 3657 C CA . VAL A 1 473 ? -41.611 18.186 27.195 1.00 74.31 473 VAL A CA 1
ATOM 3658 C C . VAL A 1 473 ? -42.467 18.668 28.373 1.00 74.31 473 VAL A C 1
ATOM 3660 O O . VAL A 1 473 ? -43.673 18.857 28.216 1.00 74.31 473 VAL A O 1
ATOM 3663 N N . LEU A 1 474 ? -41.866 18.928 29.540 1.00 77.75 474 LEU A N 1
ATOM 3664 C CA . LEU A 1 474 ? -42.583 19.440 30.710 1.00 77.75 474 LEU A CA 1
ATOM 3665 C C . LEU A 1 474 ? -43.136 20.854 30.466 1.00 77.75 474 LEU A C 1
ATOM 3667 O O . LEU A 1 474 ? -44.284 21.112 30.827 1.00 77.75 474 LEU A O 1
ATOM 3671 N N . ALA A 1 475 ? -42.368 21.733 29.814 1.00 72.56 475 ALA A N 1
ATOM 3672 C CA . ALA A 1 475 ? -42.822 23.058 29.381 1.00 72.56 475 ALA A CA 1
ATOM 3673 C C . ALA A 1 475 ? -43.981 22.953 28.367 1.00 72.56 475 ALA A C 1
ATOM 3675 O O . ALA A 1 475 ? -44.963 23.687 28.469 1.00 72.56 475 ALA A O 1
ATOM 3676 N N . CYS A 1 476 ? -43.909 21.953 27.481 1.00 72.94 476 CYS A N 1
ATOM 3677 C CA . CYS A 1 476 ? -44.974 21.448 26.602 1.00 72.94 476 CYS A CA 1
ATOM 3678 C C . CYS A 1 476 ? -46.319 21.242 27.307 1.00 72.94 476 CYS A C 1
ATOM 3680 O O . CYS A 1 476 ? -47.374 21.743 26.908 1.00 72.94 476 CYS A O 1
ATOM 3682 N N . VAL A 1 477 ? -46.255 20.470 28.387 1.00 77.56 477 VAL A N 1
ATOM 3683 C CA . VAL A 1 477 ? -47.420 20.014 29.149 1.00 77.56 477 VAL A CA 1
ATOM 3684 C C . VAL A 1 477 ? -47.982 21.112 30.060 1.00 77.56 477 VAL A C 1
ATOM 3686 O O . VAL A 1 477 ? -49.194 21.159 30.264 1.00 77.56 477 VAL A O 1
ATOM 3689 N N . HIS A 1 478 ? -47.137 22.019 30.563 1.00 74.50 478 HIS A N 1
ATOM 3690 C CA . HIS A 1 478 ? -47.544 23.112 31.459 1.00 74.50 478 HIS A CA 1
ATOM 3691 C C . HIS A 1 478 ? -47.977 24.397 30.729 1.00 74.50 478 HIS A C 1
ATOM 3693 O O . HIS A 1 478 ? -48.451 25.334 31.373 1.00 74.50 478 HIS A O 1
ATOM 3699 N N . ALA A 1 479 ? -47.851 24.464 29.400 1.00 72.88 479 ALA A N 1
ATOM 3700 C CA . ALA A 1 479 ? -48.308 25.611 28.624 1.00 72.88 479 ALA A CA 1
ATOM 3701 C C . ALA A 1 479 ? -49.858 25.701 28.571 1.00 72.88 479 ALA A C 1
ATOM 3703 O O . ALA A 1 479 ? -50.539 24.676 28.455 1.00 72.88 479 ALA A O 1
ATOM 3704 N N . PRO A 1 480 ? -50.449 26.917 28.602 1.00 70.81 480 PRO A N 1
ATOM 3705 C CA . PRO A 1 480 ? -51.896 27.122 28.491 1.00 70.81 480 PRO A CA 1
ATOM 3706 C C . PRO A 1 480 ? -52.472 26.513 27.202 1.00 70.81 480 PRO A C 1
ATOM 3708 O O . PRO A 1 480 ? -51.815 26.572 26.160 1.00 70.81 480 PRO A O 1
ATOM 3711 N N . PRO A 1 481 ? -53.717 25.995 27.205 1.00 65.12 481 PRO A N 1
ATOM 3712 C CA . PRO A 1 481 ? -54.246 25.163 26.125 1.00 65.12 481 PRO A CA 1
ATOM 3713 C C . PRO A 1 481 ? -54.271 25.821 24.744 1.00 65.12 481 PRO A C 1
ATOM 3715 O O . PRO A 1 481 ? -54.152 25.112 23.750 1.00 65.12 481 PRO A O 1
ATOM 3718 N N . ALA A 1 482 ? -54.349 27.152 24.695 1.00 70.12 482 ALA A N 1
ATOM 3719 C CA . ALA A 1 482 ? -54.317 27.946 23.470 1.00 70.12 482 ALA A CA 1
ATOM 3720 C C . ALA A 1 482 ? -52.919 28.059 22.824 1.00 70.12 482 ALA A C 1
ATOM 3722 O O . ALA A 1 482 ? -52.833 28.332 21.635 1.00 70.12 482 ALA A O 1
ATOM 3723 N N . LYS A 1 483 ? -51.833 27.839 23.583 1.00 72.31 483 LYS A N 1
ATOM 3724 C CA . LYS A 1 483 ? -50.437 27.988 23.121 1.00 72.31 483 LYS A CA 1
ATOM 3725 C C . LYS A 1 483 ? -49.664 26.671 23.053 1.00 72.31 483 LYS A C 1
ATOM 3727 O O . LYS A 1 483 ? -48.511 26.656 22.639 1.00 72.31 483 LYS A O 1
ATOM 3732 N N . ARG A 1 484 ? -50.284 25.550 23.438 1.00 74.06 484 ARG A N 1
ATOM 3733 C CA . ARG A 1 484 ? -49.638 24.224 23.418 1.00 74.06 484 ARG A CA 1
ATOM 3734 C C . ARG A 1 484 ? -49.203 23.795 22.019 1.00 74.06 484 ARG A C 1
ATOM 3736 O O . ARG A 1 484 ? -48.173 23.153 21.894 1.00 74.06 484 ARG A O 1
ATOM 3743 N N . LEU A 1 485 ? -49.967 24.153 20.988 1.00 71.25 485 LEU A N 1
ATOM 3744 C CA . LEU A 1 485 ? -49.682 23.781 19.599 1.00 71.25 485 LEU A CA 1
ATOM 3745 C C . LEU A 1 485 ? -48.492 24.579 19.040 1.00 71.25 485 LEU A C 1
ATOM 3747 O O . LEU A 1 485 ? -47.612 24.010 18.408 1.00 71.25 485 LEU A O 1
ATOM 3751 N N . GLU A 1 486 ? -48.412 25.862 19.387 1.00 76.19 486 GLU A N 1
ATOM 3752 C CA . GLU A 1 486 ? -47.281 26.741 19.072 1.00 76.19 486 GLU A CA 1
ATOM 3753 C C . GLU A 1 486 ? -46.016 26.314 19.842 1.00 76.19 486 GLU A C 1
ATOM 3755 O O . GLU A 1 486 ? -44.935 26.205 19.273 1.00 76.19 486 GLU A O 1
ATOM 3760 N N . ALA A 1 487 ? -46.157 25.943 21.118 1.00 75.06 487 ALA A N 1
ATOM 3761 C CA . ALA A 1 487 ? -45.061 25.402 21.919 1.00 75.06 487 ALA A CA 1
ATOM 3762 C C . ALA A 1 487 ? -44.574 24.029 21.399 1.00 75.06 487 ALA A C 1
ATOM 3764 O O . ALA A 1 487 ? -43.374 23.766 21.379 1.00 75.06 487 ALA A O 1
ATOM 3765 N N . LEU A 1 488 ? -45.482 23.177 20.905 1.00 74.31 488 LEU A N 1
ATOM 3766 C CA . LEU A 1 488 ? -45.156 21.906 20.247 1.00 74.31 488 LEU A CA 1
ATOM 3767 C C . LEU A 1 488 ? -44.417 22.120 18.916 1.00 74.31 488 LEU A C 1
ATOM 3769 O O . LEU A 1 488 ? -43.457 21.407 18.638 1.00 74.31 488 LEU A O 1
ATOM 3773 N N . GLN A 1 489 ? -44.825 23.115 18.122 1.00 72.62 489 GLN A N 1
ATOM 3774 C CA . GLN A 1 489 ? -44.137 23.502 16.886 1.00 72.62 489 GLN A CA 1
ATOM 3775 C C . GLN A 1 489 ? -42.721 24.010 17.173 1.00 72.62 489 GLN A C 1
ATOM 3777 O O . GLN A 1 489 ? -41.773 23.576 16.524 1.00 72.62 489 GLN A O 1
ATOM 3782 N N . VAL A 1 490 ? -42.550 24.845 18.203 1.00 75.81 490 VAL A N 1
ATOM 3783 C CA . VAL A 1 490 ? -41.226 25.313 18.643 1.00 75.81 490 VAL A CA 1
ATOM 3784 C C . VAL A 1 490 ? -40.363 24.148 19.144 1.00 75.81 490 VAL A C 1
ATOM 3786 O O . VAL A 1 490 ? -39.192 24.067 18.786 1.00 75.81 490 VAL A O 1
ATOM 3789 N N . MET A 1 491 ? -40.923 23.197 19.904 1.00 72.31 491 MET A N 1
ATOM 3790 C CA . MET A 1 491 ? -40.192 21.986 20.310 1.00 72.31 491 MET A CA 1
ATOM 3791 C C . MET A 1 491 ? -39.751 21.127 19.131 1.00 72.31 491 MET A C 1
ATOM 3793 O O . MET A 1 491 ? -38.622 20.647 19.119 1.00 72.31 491 MET A O 1
ATOM 3797 N N . ALA A 1 492 ? -40.633 20.913 18.160 1.00 71.94 492 ALA A N 1
ATOM 3798 C CA . ALA A 1 492 ? -40.335 20.116 16.981 1.00 71.94 492 ALA A CA 1
ATOM 3799 C C . ALA A 1 492 ? -39.256 20.777 16.114 1.00 71.94 492 ALA A C 1
ATOM 3801 O O . ALA A 1 492 ? -38.340 20.091 15.666 1.00 71.94 492 ALA A O 1
ATOM 3802 N N . HIS A 1 493 ? -39.281 22.107 15.997 1.00 74.31 493 HIS A N 1
ATOM 3803 C CA . HIS A 1 493 ? -38.230 22.869 15.328 1.00 74.31 493 HIS A CA 1
ATOM 3804 C C . HIS A 1 493 ? -36.885 22.775 16.073 1.00 74.31 493 HIS A C 1
ATOM 3806 O O . HIS A 1 493 ? -35.853 22.521 15.457 1.00 74.31 493 HIS A O 1
ATOM 3812 N N . CYS A 1 494 ? -36.890 22.876 17.409 1.00 76.19 494 CYS A N 1
ATOM 3813 C CA . CYS A 1 494 ? -35.695 22.685 18.243 1.00 76.19 494 CYS A CA 1
ATOM 3814 C C . CYS A 1 494 ? -35.133 21.252 18.192 1.00 76.19 494 CYS A C 1
ATOM 3816 O O . CYS A 1 494 ? -33.935 21.056 18.383 1.00 76.19 494 CYS A O 1
ATOM 3818 N N . LEU A 1 495 ? -35.980 20.249 17.941 1.00 72.44 495 LEU A N 1
ATOM 3819 C CA . LEU A 1 495 ? -35.591 18.843 17.781 1.00 72.44 495 LEU A CA 1
ATOM 3820 C C . LEU A 1 495 ? -35.271 18.472 16.320 1.00 72.44 495 LEU A C 1
ATOM 3822 O O . LEU A 1 495 ? -34.940 17.318 16.050 1.00 72.44 495 LEU A O 1
ATOM 3826 N N . GLY A 1 496 ? -35.353 19.429 15.387 1.00 67.69 496 GLY A N 1
ATOM 3827 C CA . GLY A 1 496 ? -35.083 19.219 13.962 1.00 67.69 496 GLY A CA 1
ATOM 3828 C C . GLY A 1 496 ? -36.095 18.310 13.257 1.00 67.69 496 GLY A C 1
ATOM 3829 O O . GLY A 1 496 ? -35.786 17.760 12.201 1.00 67.69 496 GLY A O 1
ATOM 3830 N N . VAL A 1 497 ? -37.282 18.120 13.840 1.00 69.50 497 VAL A N 1
ATOM 3831 C CA . VAL A 1 497 ? -38.372 17.348 13.236 1.00 69.50 497 VAL A CA 1
ATOM 3832 C C . VAL A 1 497 ? -38.958 18.178 12.099 1.00 69.50 497 VAL A C 1
ATOM 3834 O O . VAL A 1 497 ? -39.355 19.325 12.300 1.00 69.50 497 VAL A O 1
ATOM 3837 N N . SER A 1 498 ? -38.971 17.613 10.894 1.00 62.97 498 SER A N 1
ATOM 3838 C CA . SER A 1 498 ? -39.427 18.312 9.695 1.00 62.97 498 SER A CA 1
ATOM 3839 C C . SER A 1 498 ? -40.938 18.587 9.741 1.00 62.97 498 SER A C 1
ATOM 3841 O O . SER A 1 498 ? -41.703 17.803 10.307 1.00 62.97 498 SER A O 1
ATOM 3843 N N . ASP A 1 499 ? -41.400 19.672 9.106 1.00 62.56 499 ASP A N 1
ATOM 3844 C CA . ASP A 1 499 ? -42.834 20.021 9.045 1.00 62.56 499 ASP A CA 1
ATOM 3845 C C . ASP A 1 499 ? -43.700 18.906 8.418 1.00 62.56 499 ASP A C 1
ATOM 3847 O O . ASP A 1 499 ? -44.894 18.796 8.706 1.00 62.56 499 ASP A O 1
ATOM 3851 N N . ALA A 1 500 ? -43.091 18.030 7.610 1.00 60.62 500 ALA A N 1
ATOM 3852 C CA . ALA A 1 500 ? -43.736 16.850 7.035 1.00 60.62 500 ALA A CA 1
ATOM 3853 C C . ALA A 1 500 ? -44.112 15.797 8.098 1.00 60.62 500 ALA A C 1
ATOM 3855 O O . ALA A 1 500 ? -45.186 15.196 8.021 1.00 60.62 500 ALA A O 1
ATOM 3856 N N . ASP A 1 501 ? -43.277 15.616 9.123 1.00 60.84 501 ASP A N 1
ATOM 3857 C CA . ASP A 1 501 ? -43.524 14.658 10.205 1.00 60.84 501 ASP A CA 1
ATOM 3858 C C . ASP A 1 501 ? -44.571 15.195 11.199 1.00 60.84 501 ASP A C 1
ATOM 3860 O O . ASP A 1 501 ? -45.424 14.441 11.673 1.00 60.84 501 ASP A O 1
ATOM 3864 N N . LEU A 1 502 ? -44.589 16.514 11.441 1.00 61.28 502 LEU A N 1
ATOM 3865 C CA . LEU A 1 502 ? -45.620 17.210 12.230 1.00 61.28 502 LEU A CA 1
ATOM 3866 C C . LEU A 1 502 ? -47.013 17.137 11.586 1.00 61.28 502 LEU A C 1
ATOM 3868 O O . LEU A 1 502 ? -48.011 16.937 12.284 1.00 61.28 502 LEU A O 1
ATOM 3872 N N . ALA A 1 503 ? -47.089 17.264 10.257 1.00 58.25 503 ALA A N 1
ATOM 3873 C CA . ALA A 1 503 ? -48.341 17.129 9.517 1.00 58.25 503 ALA A CA 1
ATOM 3874 C C . ALA A 1 503 ? -48.930 15.712 9.650 1.00 58.25 503 ALA A C 1
ATOM 3876 O O . ALA A 1 503 ? -50.138 15.565 9.841 1.00 58.25 503 ALA A O 1
ATOM 3877 N N . SER A 1 504 ? -48.080 14.676 9.650 1.00 55.62 504 SER A N 1
ATOM 3878 C CA . SER A 1 504 ? -48.505 13.272 9.770 1.00 55.62 504 SER A CA 1
ATOM 3879 C C . SER A 1 504 ? -49.106 12.905 11.138 1.00 55.62 504 SER A C 1
ATOM 3881 O O . SER A 1 504 ? -49.949 12.014 11.225 1.00 55.62 504 SER A O 1
ATOM 3883 N N . ALA A 1 505 ? -48.735 13.623 12.204 1.00 48.56 505 ALA A N 1
ATOM 3884 C CA . ALA A 1 505 ? -49.208 13.368 13.567 1.00 48.56 505 ALA A CA 1
ATOM 3885 C C . ALA A 1 505 ? -50.513 14.111 13.930 1.00 48.56 505 ALA A C 1
ATOM 3887 O O . ALA A 1 505 ? -51.099 13.844 14.978 1.00 48.56 505 ALA A O 1
ATOM 3888 N N . SER A 1 506 ? -50.987 15.033 13.080 1.00 45.56 506 SER A N 1
ATOM 3889 C CA . SER A 1 506 ? -52.155 15.892 13.359 1.00 45.56 506 SER A CA 1
ATOM 3890 C C . SER A 1 506 ? -53.484 15.419 12.742 1.00 45.56 506 SER A C 1
ATOM 3892 O O . SER A 1 506 ? -54.492 16.111 12.860 1.00 45.56 506 SER A O 1
ATOM 3894 N N . GLY A 1 507 ? -53.535 14.231 12.129 1.00 40.44 507 GLY A N 1
ATOM 3895 C CA . GLY A 1 507 ? -54.699 13.764 11.363 1.00 40.44 507 GLY A CA 1
ATOM 3896 C C . GLY A 1 507 ? -55.330 12.474 11.882 1.00 40.44 507 GLY A C 1
ATOM 3897 O O . GLY A 1 507 ? -55.145 11.411 11.294 1.00 40.44 507 GLY A O 1
ATOM 3898 N N . GLY A 1 508 ? -56.109 12.557 12.961 1.00 38.62 508 GLY A N 1
ATOM 3899 C CA . GLY A 1 508 ? -56.999 11.480 13.390 1.00 38.62 508 GLY A CA 1
ATOM 3900 C C . GLY A 1 508 ? -58.364 11.555 12.700 1.00 38.62 508 GLY A C 1
ATOM 3901 O O . GLY A 1 508 ? -59.156 12.432 13.021 1.00 38.62 508 GLY A O 1
ATOM 3902 N N . GLY A 1 509 ? -58.659 10.575 11.839 1.00 34.16 509 GLY A N 1
ATOM 3903 C CA . GLY A 1 509 ? -60.022 10.092 11.581 1.00 34.16 509 GLY A CA 1
ATOM 3904 C C . GLY A 1 509 ? -60.778 10.627 10.353 1.00 34.16 509 GLY A C 1
ATOM 3905 O O . GLY A 1 509 ? -60.943 11.824 10.167 1.00 34.16 509 GLY A O 1
ATOM 3906 N N . VAL A 1 510 ? -61.384 9.662 9.644 1.00 32.31 510 VAL A N 1
ATOM 3907 C CA . VAL A 1 510 ? -62.551 9.749 8.735 1.00 32.31 510 VAL A CA 1
ATOM 3908 C C . VAL A 1 510 ? -62.286 9.894 7.221 1.00 32.31 510 VAL A C 1
ATOM 3910 O O . VAL A 1 510 ? -62.172 10.975 6.667 1.00 32.31 510 VAL A O 1
ATOM 3913 N N . VAL A 1 511 ? -62.264 8.716 6.577 1.00 35.91 511 VAL A N 1
ATOM 3914 C CA . VAL A 1 511 ? -63.102 8.256 5.442 1.00 35.91 511 VAL A CA 1
ATOM 3915 C C . VAL A 1 511 ? -63.321 9.191 4.235 1.00 35.91 511 VAL A C 1
ATOM 3917 O O . VAL A 1 511 ? -64.092 10.139 4.304 1.00 35.91 511 VAL A O 1
ATOM 3920 N N . GLY A 1 512 ? -62.854 8.721 3.066 1.00 29.31 512 GLY A N 1
ATOM 3921 C CA . GLY A 1 512 ? -63.706 8.615 1.868 1.00 29.31 512 GLY A CA 1
ATOM 3922 C C . GLY A 1 512 ? -63.274 9.383 0.611 1.00 29.31 512 GLY A C 1
ATOM 3923 O O . GLY A 1 512 ? -63.578 10.561 0.479 1.00 29.31 512 GLY A O 1
ATOM 3924 N N . GLY A 1 513 ? -62.698 8.680 -0.375 1.00 29.09 513 GLY A N 1
ATOM 3925 C CA . GLY A 1 513 ? -62.650 9.128 -1.780 1.00 29.09 513 GLY A CA 1
ATOM 3926 C C . GLY A 1 513 ? -61.342 8.786 -2.512 1.00 29.09 513 GLY A C 1
ATOM 3927 O O . GLY A 1 513 ? -60.281 9.160 -2.021 1.00 29.09 513 GLY A O 1
ATOM 3928 N N . PRO A 1 514 ? -61.367 8.076 -3.660 1.00 41.75 514 PRO A N 1
ATOM 3929 C CA . PRO A 1 514 ? -60.178 7.466 -4.244 1.00 41.75 514 PRO A CA 1
ATOM 3930 C C . PRO A 1 514 ? -59.440 8.445 -5.161 1.00 41.75 514 PRO A C 1
ATOM 3932 O O . PRO A 1 514 ? -59.998 8.930 -6.142 1.00 41.75 514 PRO A O 1
ATOM 3935 N N . SER A 1 515 ? -58.157 8.672 -4.897 1.00 32.25 515 SER A N 1
ATOM 3936 C CA . SER A 1 515 ? -57.238 9.173 -5.916 1.00 32.25 515 SER A CA 1
ATOM 3937 C C . SER A 1 515 ? -55.952 8.370 -5.829 1.00 32.25 515 SER A C 1
ATOM 3939 O O . SER A 1 515 ? -55.192 8.454 -4.863 1.00 32.25 515 SER A O 1
ATOM 3941 N N . ALA A 1 516 ? -55.790 7.483 -6.803 1.00 37.97 516 ALA A N 1
ATOM 3942 C CA . ALA A 1 516 ? -54.669 6.578 -6.889 1.00 37.97 516 ALA A CA 1
ATOM 3943 C C . ALA A 1 516 ? -53.466 7.297 -7.520 1.00 37.97 516 ALA A C 1
ATOM 3945 O O . ALA A 1 516 ? -53.558 7.846 -8.612 1.00 37.97 516 ALA A O 1
ATOM 3946 N N . VAL A 1 517 ? -52.344 7.205 -6.804 1.00 40.72 517 VAL A N 1
ATOM 3947 C CA . VAL A 1 517 ? -50.952 7.154 -7.279 1.00 40.72 517 VAL A CA 1
ATOM 3948 C C . VAL A 1 517 ? -50.419 8.310 -8.140 1.00 40.72 517 VAL A C 1
ATOM 3950 O O . VAL A 1 517 ? -50.359 8.243 -9.361 1.00 40.72 517 VAL A O 1
ATOM 3953 N N . SER A 1 518 ? -49.823 9.299 -7.470 1.00 33.56 518 SER A N 1
ATOM 3954 C CA . SER A 1 518 ? -48.649 10.003 -8.004 1.00 33.56 518 SER A CA 1
ATOM 3955 C C . SER A 1 518 ? -47.624 10.200 -6.893 1.00 33.56 518 SER A C 1
ATOM 3957 O O . SER A 1 518 ? -47.500 11.271 -6.304 1.00 33.56 518 SER A O 1
ATOM 3959 N N . GLY A 1 519 ? -46.906 9.122 -6.588 1.00 37.97 519 GLY A N 1
ATOM 3960 C CA . GLY A 1 519 ? -45.647 9.186 -5.865 1.00 37.97 519 GLY A CA 1
ATOM 3961 C C . GLY A 1 519 ? -44.500 9.145 -6.864 1.00 37.97 519 GLY A C 1
ATOM 3962 O O . GLY A 1 519 ? -44.200 8.069 -7.361 1.00 37.97 519 GLY A O 1
ATOM 3963 N N . VAL A 1 520 ? -43.865 10.290 -7.124 1.00 35.78 520 VAL A N 1
ATOM 3964 C CA . VAL A 1 520 ? -42.433 10.375 -7.449 1.00 35.78 520 VAL A CA 1
ATOM 3965 C C . VAL A 1 520 ? -41.891 11.681 -6.863 1.00 35.78 520 VAL A C 1
ATOM 3967 O O . VAL A 1 520 ? -42.203 12.781 -7.305 1.00 35.78 520 VAL A O 1
ATOM 3970 N N . SER A 1 521 ? -41.133 11.487 -5.791 1.00 34.19 521 SER A N 1
ATOM 3971 C CA . SER A 1 521 ? -39.946 12.193 -5.314 1.00 34.19 521 SER A CA 1
ATOM 3972 C C . SER A 1 521 ? -39.578 13.549 -5.932 1.00 34.19 521 SER A C 1
ATOM 3974 O O . SER A 1 521 ? -39.247 13.671 -7.109 1.00 34.19 521 SER A O 1
ATOM 3976 N N . ALA A 1 522 ? -39.428 14.534 -5.045 1.00 39.31 522 ALA A N 1
ATOM 3977 C CA . ALA A 1 522 ? -38.814 15.846 -5.253 1.00 39.31 522 ALA A CA 1
ATOM 3978 C C . ALA A 1 522 ? -37.287 15.806 -5.538 1.00 39.31 522 ALA A C 1
ATOM 3980 O O . ALA A 1 522 ? -36.551 16.697 -5.123 1.00 39.31 522 ALA A O 1
ATOM 3981 N N . ALA A 1 523 ? -36.801 14.787 -6.253 1.00 42.03 523 ALA A N 1
ATOM 3982 C CA . ALA A 1 523 ? -35.404 14.654 -6.678 1.00 42.03 523 ALA A CA 1
ATOM 3983 C C . ALA A 1 523 ? -35.184 15.052 -8.156 1.00 42.03 523 ALA A C 1
ATOM 3985 O O . ALA A 1 523 ? -34.070 15.406 -8.536 1.00 42.03 523 ALA A O 1
ATOM 3986 N N . ASP A 1 524 ? -36.241 15.098 -8.978 1.00 38.69 524 ASP A N 1
ATOM 3987 C CA . ASP A 1 524 ? -36.130 15.387 -10.421 1.00 38.69 524 ASP A CA 1
ATOM 3988 C C . ASP A 1 524 ? -36.256 16.877 -10.798 1.00 38.69 524 ASP A C 1
ATOM 3990 O O . ASP A 1 524 ? -35.920 17.273 -11.919 1.00 38.69 524 ASP A O 1
ATOM 3994 N N . ALA A 1 525 ? -36.650 17.749 -9.863 1.00 44.09 525 ALA A N 1
ATOM 3995 C CA . ALA A 1 525 ? -36.729 19.193 -10.111 1.00 44.09 525 ALA A CA 1
ATOM 3996 C C . ALA A 1 525 ? -35.342 19.876 -10.165 1.00 44.09 525 ALA A C 1
ATOM 3998 O O . ALA A 1 525 ? -35.174 20.873 -10.869 1.00 44.09 525 ALA A O 1
ATOM 3999 N N . ALA A 1 526 ? -34.324 19.316 -9.498 1.00 45.47 526 ALA A N 1
ATOM 4000 C CA . ALA A 1 526 ? -32.954 19.845 -9.516 1.00 45.47 526 ALA A CA 1
ATOM 4001 C C . ALA A 1 526 ? -32.167 19.422 -10.776 1.00 45.47 526 ALA A C 1
ATOM 4003 O O . ALA A 1 526 ? -31.388 20.203 -11.325 1.00 45.47 526 ALA A O 1
ATOM 4004 N N . ALA A 1 527 ? -32.428 18.222 -11.309 1.00 48.09 527 ALA A N 1
ATOM 4005 C CA . ALA A 1 527 ? -31.782 17.726 -12.528 1.00 48.09 527 ALA A CA 1
ATOM 4006 C C . ALA A 1 527 ? -32.317 18.397 -13.812 1.00 48.09 527 ALA A C 1
ATOM 4008 O O . ALA A 1 527 ? -31.586 18.531 -14.797 1.00 48.09 527 ALA A O 1
ATOM 4009 N N . ALA A 1 528 ? -33.571 18.864 -13.809 1.00 50.44 528 ALA A N 1
ATOM 4010 C CA . ALA A 1 528 ? -34.157 19.608 -14.926 1.00 50.44 528 ALA A CA 1
ATOM 4011 C C . ALA A 1 528 ? -33.648 21.063 -15.019 1.00 50.44 528 ALA A C 1
ATOM 4013 O O . ALA A 1 528 ? -33.567 21.612 -16.120 1.00 50.44 528 ALA A O 1
ATOM 4014 N N . ALA A 1 529 ? -33.252 21.672 -13.894 1.00 52.59 529 ALA A N 1
ATOM 4015 C CA . ALA A 1 529 ? -32.643 23.003 -13.862 1.00 52.59 529 ALA A CA 1
ATOM 4016 C C . ALA A 1 529 ? -31.186 22.987 -14.365 1.00 52.59 529 ALA A C 1
ATOM 4018 O O . ALA A 1 529 ? -30.805 23.845 -15.159 1.00 52.59 529 ALA A O 1
ATOM 4019 N N . ALA A 1 530 ? -30.398 21.962 -14.014 1.00 55.84 530 ALA A N 1
ATOM 4020 C CA . ALA A 1 530 ? -29.016 21.810 -14.486 1.00 55.84 530 ALA A CA 1
ATOM 4021 C C . ALA A 1 530 ? -28.921 21.515 -15.998 1.00 55.84 530 ALA A C 1
ATOM 4023 O O . ALA A 1 530 ? -28.045 22.039 -16.685 1.00 55.84 530 ALA A O 1
ATOM 4024 N N . LYS A 1 531 ? -29.866 20.738 -16.549 1.00 53.03 531 LYS A N 1
ATOM 4025 C CA . LYS A 1 531 ? -29.943 20.466 -17.998 1.00 53.03 531 LYS A CA 1
ATOM 4026 C C . LYS A 1 531 ? -30.388 21.687 -18.811 1.00 53.03 531 LYS A C 1
ATOM 4028 O O . LYS A 1 531 ? -29.968 21.830 -19.955 1.00 53.03 531 LYS A O 1
ATOM 4033 N N . LYS A 1 532 ? -31.183 22.589 -18.218 1.00 56.09 532 LYS A N 1
ATOM 4034 C CA . LYS A 1 532 ? -31.478 23.904 -18.808 1.00 56.09 532 LYS A CA 1
ATOM 4035 C C . LYS A 1 532 ? -30.275 24.847 -18.707 1.00 56.09 532 LYS A C 1
ATOM 4037 O O . LYS A 1 532 ? -29.971 25.479 -19.703 1.00 56.09 532 LYS A O 1
ATOM 4042 N N . SER A 1 533 ? -29.543 24.853 -17.589 1.00 65.00 533 SER A N 1
ATOM 4043 C CA . SER A 1 533 ? -28.360 25.706 -17.372 1.00 65.00 533 SER A CA 1
ATOM 4044 C C . SER A 1 533 ? -27.191 25.389 -18.316 1.00 65.00 533 SER A C 1
ATOM 4046 O O . SER A 1 533 ? -26.618 26.302 -18.902 1.00 65.00 533 SER A O 1
ATOM 4048 N N . LEU A 1 534 ? -26.868 24.106 -18.527 1.00 70.12 534 LEU A N 1
ATOM 4049 C CA . LEU A 1 534 ? -25.799 23.703 -19.453 1.00 70.12 534 LEU A CA 1
ATOM 4050 C C . LEU A 1 534 ? -26.214 23.899 -20.921 1.00 70.12 534 LEU A C 1
ATOM 4052 O O . LEU A 1 534 ? -25.410 24.312 -21.751 1.00 70.12 534 LEU A O 1
ATOM 4056 N N . GLY A 1 535 ? -27.484 23.630 -21.245 1.00 77.69 535 GLY A N 1
ATOM 4057 C CA . GLY A 1 535 ? -28.040 23.878 -22.576 1.00 77.69 535 GLY A CA 1
ATOM 4058 C C . GLY A 1 535 ? -28.070 25.368 -22.926 1.00 77.69 535 GLY A C 1
ATOM 4059 O O . GLY A 1 535 ? -27.759 25.732 -24.056 1.00 77.69 535 GLY A O 1
ATOM 4060 N N . GLU A 1 536 ? -28.368 26.241 -21.960 1.00 76.56 536 GLU A N 1
ATOM 4061 C CA . GLU A 1 536 ? -28.310 27.696 -22.139 1.00 76.56 536 GLU A CA 1
ATOM 4062 C C . GLU A 1 536 ? -26.878 28.199 -22.326 1.00 76.56 536 GLU A C 1
ATOM 4064 O O . GLU A 1 536 ? -26.649 29.087 -23.143 1.00 76.56 536 GLU A O 1
ATOM 4069 N N . GLU A 1 537 ? -25.906 27.631 -21.608 1.00 71.38 537 GLU A N 1
ATOM 4070 C CA . GLU A 1 537 ? -24.489 27.952 -21.796 1.00 71.38 537 GLU A CA 1
ATOM 4071 C C . GLU A 1 537 ? -23.956 27.449 -23.136 1.00 71.38 537 GLU A C 1
ATOM 4073 O O . GLU A 1 537 ? -23.220 28.175 -23.800 1.00 71.38 537 GLU A O 1
ATOM 4078 N N . PHE A 1 538 ? -24.387 26.273 -23.596 1.00 73.00 538 PHE A N 1
ATOM 4079 C CA . PHE A 1 538 ? -24.027 25.753 -24.915 1.00 73.00 538 PHE A CA 1
ATOM 4080 C C . PHE A 1 538 ? -24.656 26.583 -26.043 1.00 73.00 538 PHE A C 1
ATOM 4082 O O . PHE A 1 538 ? -24.009 26.863 -27.049 1.00 73.00 538 PHE A O 1
ATOM 4089 N N . VAL A 1 539 ? -25.889 27.062 -25.858 1.00 80.81 539 VAL A N 1
ATOM 4090 C CA . VAL A 1 539 ? -26.551 27.986 -26.792 1.00 80.81 539 VAL A CA 1
ATOM 4091 C C . VAL A 1 539 ? -25.922 29.384 -26.740 1.00 80.81 539 VAL A C 1
ATOM 4093 O O . VAL A 1 539 ? -25.761 30.002 -27.788 1.00 80.81 539 VAL A O 1
ATOM 4096 N N . LYS A 1 540 ? -25.486 29.874 -25.570 1.00 75.38 540 LYS A N 1
ATOM 4097 C CA . LYS A 1 540 ? -24.715 31.128 -25.435 1.00 75.38 540 LYS A CA 1
ATOM 4098 C C . LYS A 1 540 ? -23.310 31.013 -26.024 1.00 75.38 540 LYS A C 1
ATOM 4100 O O . LYS A 1 540 ? -22.802 32.000 -26.549 1.00 75.38 540 LYS A O 1
ATOM 4105 N N . PHE A 1 541 ? -22.693 29.837 -25.960 1.00 78.69 541 PHE A N 1
ATOM 4106 C CA . PHE A 1 541 ? -21.419 29.534 -26.607 1.00 78.69 541 PHE A CA 1
ATOM 4107 C C . PHE A 1 541 ? -21.582 29.497 -28.130 1.00 78.69 541 PHE A C 1
ATOM 4109 O O . PHE A 1 541 ? -20.873 30.216 -28.829 1.00 78.69 541 PHE A O 1
ATOM 4116 N N . LEU A 1 542 ? -22.601 28.789 -28.630 1.00 75.81 542 LEU A N 1
ATOM 4117 C CA . LEU A 1 542 ? -22.954 28.780 -30.050 1.00 75.81 542 LEU A CA 1
ATOM 4118 C C . LEU A 1 542 ? -23.323 30.178 -30.555 1.00 75.81 542 LEU A C 1
ATOM 4120 O O . LEU A 1 542 ? -22.872 30.544 -31.627 1.00 75.81 542 LEU A O 1
ATOM 4124 N N . GLN A 1 543 ? -24.050 30.995 -29.783 1.00 78.38 543 GLN A N 1
ATOM 4125 C CA . GLN A 1 543 ? -24.339 32.394 -30.134 1.00 78.38 543 GLN A CA 1
ATOM 4126 C C . GLN A 1 543 ? -23.097 33.296 -30.107 1.00 78.38 543 GLN A C 1
ATOM 4128 O O . GLN A 1 543 ? -23.013 34.236 -30.899 1.00 78.38 543 GLN A O 1
ATOM 4133 N N . ARG A 1 544 ? -22.125 33.028 -29.221 1.00 70.62 544 ARG A N 1
ATOM 4134 C CA . ARG A 1 544 ? -20.828 33.728 -29.196 1.00 70.62 544 ARG A CA 1
ATOM 4135 C C . ARG A 1 544 ? -19.951 33.363 -30.389 1.00 70.62 544 ARG A C 1
ATOM 4137 O O . ARG A 1 544 ? -19.214 34.221 -30.866 1.00 70.62 544 ARG A O 1
ATOM 4144 N N . GLU A 1 545 ? -20.030 32.123 -30.861 1.00 72.25 545 GLU A N 1
ATOM 4145 C CA . GLU A 1 545 ? -19.247 31.631 -31.996 1.00 72.25 545 GLU A CA 1
ATOM 4146 C C . GLU A 1 545 ? -19.930 31.900 -33.350 1.00 72.25 545 GLU A C 1
ATOM 4148 O O . GLU A 1 545 ? -19.254 32.135 -34.349 1.00 72.25 545 GLU A O 1
ATOM 4153 N N . SER A 1 546 ? -21.266 31.955 -33.389 1.00 61.09 546 SER A N 1
ATOM 4154 C CA . SER A 1 546 ? -22.057 32.213 -34.599 1.00 61.09 546 SER A CA 1
ATOM 4155 C C . SER A 1 546 ? -22.211 33.698 -34.944 1.00 61.09 546 SER A C 1
ATOM 4157 O O . SER A 1 546 ? -22.853 34.032 -35.940 1.00 61.09 546 SER A O 1
ATOM 4159 N N . ALA A 1 547 ? -21.654 34.613 -34.145 1.00 53.91 547 ALA A N 1
ATOM 4160 C CA . ALA A 1 547 ? -21.535 36.010 -34.543 1.00 53.91 547 ALA A CA 1
ATOM 4161 C C . ALA A 1 547 ? -20.435 36.123 -35.618 1.00 53.91 547 ALA A C 1
ATOM 4163 O O . ALA A 1 547 ? -19.293 35.734 -35.359 1.00 53.91 547 ALA A O 1
ATOM 4164 N N . PRO A 1 548 ? -20.727 36.640 -36.827 1.00 49.00 548 PRO A N 1
ATOM 4165 C CA . PRO A 1 548 ? -19.743 36.689 -37.902 1.00 49.00 548 PRO A CA 1
ATOM 4166 C C . PRO A 1 548 ? -18.536 37.531 -37.467 1.00 49.00 548 PRO A C 1
ATOM 4168 O O . PRO A 1 548 ? -18.659 38.731 -37.209 1.00 49.00 548 PRO A O 1
ATOM 4171 N N . LYS A 1 549 ? -17.358 36.895 -37.382 1.00 44.88 549 LYS A N 1
ATOM 4172 C CA . LYS A 1 549 ? -16.074 37.575 -37.173 1.00 44.88 549 LYS A CA 1
ATOM 4173 C C . LYS A 1 549 ? -15.944 38.679 -38.219 1.00 44.88 549 LYS A C 1
ATOM 4175 O O . LYS A 1 549 ? -15.898 38.410 -39.417 1.00 44.88 549 LYS A O 1
ATOM 4180 N N . LYS A 1 550 ? -15.885 39.927 -37.752 1.00 47.69 550 LYS A N 1
ATOM 4181 C CA . LYS A 1 550 ? -15.548 41.095 -38.566 1.00 47.69 550 LYS A CA 1
ATOM 4182 C C . LYS A 1 550 ? -14.193 40.805 -39.217 1.00 47.69 550 LYS A C 1
ATOM 4184 O O . LYS A 1 550 ? -13.185 40.713 -38.521 1.00 47.69 550 LYS A O 1
ATOM 4189 N N . VAL A 1 551 ? -14.208 40.567 -40.526 1.00 47.53 551 VAL A N 1
ATOM 4190 C CA . VAL A 1 551 ? -13.022 40.268 -41.331 1.00 47.53 551 VAL A CA 1
ATOM 4191 C C . VAL A 1 551 ? -12.071 41.457 -41.212 1.00 47.53 551 VAL A C 1
ATOM 4193 O O . VAL A 1 551 ? -12.352 42.536 -41.731 1.00 47.53 551 VAL A O 1
ATOM 4196 N N . LEU A 1 552 ? -10.971 41.274 -40.483 1.00 43.97 552 LEU A N 1
ATOM 4197 C CA . LEU A 1 552 ? -9.804 42.138 -40.607 1.00 43.97 552 LEU A CA 1
ATOM 4198 C C . LEU A 1 552 ? -9.088 41.731 -41.904 1.00 43.97 552 LEU A C 1
ATOM 4200 O O . LEU A 1 552 ? -8.849 40.537 -42.104 1.00 43.97 552 LEU A O 1
ATOM 4204 N N . PRO A 1 553 ? -8.806 42.678 -42.810 1.00 42.47 553 PRO A N 1
ATOM 4205 C CA . PRO A 1 553 ? -8.263 42.362 -44.121 1.00 42.47 553 PRO A CA 1
ATOM 4206 C C . PRO A 1 553 ? -6.815 41.878 -43.989 1.00 42.47 553 PRO A C 1
ATOM 4208 O O . PRO A 1 553 ? -5.969 42.579 -43.433 1.00 42.47 553 PRO A O 1
ATOM 4211 N N . LEU A 1 554 ? -6.533 40.683 -44.518 1.00 39.69 554 LEU A N 1
ATOM 4212 C CA . LEU A 1 554 ? -5.164 40.258 -44.799 1.00 39.69 554 LEU A CA 1
ATOM 4213 C C . LEU A 1 554 ? -4.592 41.115 -45.944 1.00 39.69 554 LEU A C 1
ATOM 4215 O O . LEU A 1 554 ? -5.277 41.285 -46.958 1.00 39.69 554 LEU A O 1
ATOM 4219 N N . PRO A 1 555 ? -3.345 41.608 -45.839 1.00 38.88 555 PRO A N 1
ATOM 4220 C CA . PRO A 1 555 ? -2.666 42.266 -46.945 1.00 38.88 555 PRO A CA 1
ATOM 4221 C C . PRO A 1 555 ? -2.171 41.216 -47.947 1.00 38.88 555 PRO A C 1
ATOM 4223 O O . PRO A 1 555 ? -1.266 40.437 -47.652 1.00 38.88 555 PRO A O 1
ATOM 4226 N N . LEU A 1 556 ? -2.761 41.208 -49.142 1.00 38.44 556 LEU A N 1
ATOM 4227 C CA . LEU A 1 556 ? -2.134 40.649 -50.340 1.00 38.44 556 LEU A CA 1
ATOM 4228 C C . LEU A 1 556 ? -1.197 41.706 -50.951 1.00 38.44 556 LEU A C 1
ATOM 4230 O O . LEU A 1 556 ? -1.556 42.886 -50.962 1.00 38.44 556 LEU A O 1
ATOM 4234 N N . PRO A 1 557 ? -0.024 41.316 -51.479 1.00 44.38 557 PRO A N 1
ATOM 4235 C CA . PRO A 1 557 ? 0.893 42.229 -52.141 1.00 44.38 557 PRO A CA 1
ATOM 4236 C C . PRO A 1 557 ? 0.583 42.312 -53.641 1.00 44.38 557 PRO A C 1
ATOM 4238 O O . PRO A 1 557 ? 0.562 41.291 -54.323 1.00 44.38 557 PRO A O 1
ATOM 4241 N N . ALA A 1 558 ? 0.374 43.525 -54.151 1.00 30.81 558 ALA A N 1
ATOM 4242 C CA . ALA A 1 558 ? 0.629 43.945 -55.537 1.00 30.81 558 ALA A CA 1
ATOM 4243 C C . ALA A 1 558 ? 0.293 45.446 -55.680 1.00 30.81 558 ALA A C 1
ATOM 4245 O O . ALA A 1 558 ? -0.556 45.934 -54.934 1.00 30.81 558 ALA A O 1
ATOM 4246 N N . PRO A 1 559 ? 0.769 46.146 -56.720 1.00 47.38 559 PRO A N 1
ATOM 4247 C CA . PRO A 1 559 ? 2.125 46.263 -57.246 1.00 47.38 559 PRO A CA 1
ATOM 4248 C C . PRO A 1 559 ? 2.606 47.736 -57.169 1.00 47.38 559 PRO A C 1
ATOM 4250 O O . PRO A 1 559 ? 1.946 48.604 -56.604 1.00 47.38 559 PRO A O 1
ATOM 4253 N N . GLU A 1 560 ? 3.800 47.980 -57.701 1.00 39.59 560 GLU A N 1
ATOM 4254 C CA . GLU A 1 560 ? 4.448 49.281 -57.895 1.00 39.59 560 GLU A CA 1
ATOM 4255 C C . GLU A 1 560 ? 3.526 50.348 -58.520 1.00 39.59 560 GLU A C 1
ATOM 4257 O O . GLU A 1 560 ? 2.738 50.025 -59.401 1.00 39.59 560 GLU A O 1
ATOM 4262 N N . GLU A 1 561 ? 3.662 51.616 -58.100 1.00 31.73 561 GLU A N 1
ATOM 4263 C CA . GLU A 1 561 ? 4.044 52.745 -58.975 1.00 31.73 561 GLU A CA 1
ATOM 4264 C C . GLU A 1 561 ? 3.816 54.134 -58.333 1.00 31.73 561 GLU A C 1
ATOM 4266 O O . GLU A 1 561 ? 2.737 54.498 -57.879 1.00 31.73 561 GLU A O 1
ATOM 4271 N N . THR A 1 562 ? 4.866 54.955 -58.434 1.00 34.44 562 THR A N 1
ATOM 4272 C CA . THR A 1 562 ? 4.867 56.424 -58.592 1.00 34.44 562 THR A CA 1
ATOM 4273 C C . THR A 1 562 ? 4.486 57.365 -57.429 1.00 34.44 562 THR A C 1
ATOM 4275 O O . THR A 1 562 ? 3.334 57.631 -57.124 1.00 34.44 562 THR A O 1
ATOM 4278 N N . ALA A 1 563 ? 5.547 58.027 -56.949 1.00 28.61 563 ALA A N 1
ATOM 4279 C CA . ALA A 1 563 ? 5.742 59.484 -56.968 1.00 28.61 563 ALA A CA 1
ATOM 4280 C C . ALA A 1 563 ? 5.061 60.407 -55.930 1.00 28.61 563 ALA A C 1
ATOM 4282 O O . ALA A 1 563 ? 3.846 60.486 -55.816 1.00 28.61 563 ALA A O 1
ATOM 4283 N N . ALA A 1 564 ? 5.934 61.271 -55.378 1.00 30.59 564 ALA A N 1
ATOM 4284 C CA . ALA A 1 564 ? 5.698 62.647 -54.914 1.00 30.59 564 ALA A CA 1
ATOM 4285 C C . ALA A 1 564 ? 4.856 62.824 -53.630 1.00 30.59 564 ALA A C 1
ATOM 4287 O O . ALA A 1 564 ? 3.870 62.152 -53.405 1.00 30.59 564 ALA A O 1
ATOM 4288 N N . ALA A 1 565 ? 5.118 63.761 -52.724 1.00 29.45 565 ALA A N 1
ATOM 4289 C CA . ALA A 1 565 ? 6.183 64.729 -52.517 1.00 29.45 565 ALA A CA 1
ATOM 4290 C C . ALA A 1 565 ? 5.979 65.330 -51.110 1.00 29.45 565 ALA A C 1
ATOM 4292 O O . ALA A 1 565 ? 4.863 65.369 -50.606 1.00 29.45 565 ALA A O 1
ATOM 4293 N N . ALA A 1 566 ? 7.060 65.895 -50.566 1.00 31.59 566 ALA A N 1
ATOM 4294 C CA . ALA A 1 566 ? 7.070 67.046 -49.657 1.00 31.59 566 ALA A CA 1
ATOM 4295 C C . ALA A 1 566 ? 6.421 66.901 -48.258 1.00 31.59 566 ALA A C 1
ATOM 4297 O O . ALA A 1 566 ? 5.213 66.969 -48.091 1.00 31.59 566 ALA A O 1
ATOM 4298 N N . ALA A 1 567 ? 7.246 66.947 -47.207 1.00 31.45 567 ALA A N 1
ATOM 4299 C CA . ALA A 1 567 ? 7.677 68.201 -46.566 1.00 31.45 567 ALA A CA 1
ATOM 4300 C C . ALA A 1 567 ? 7.993 67.994 -45.069 1.00 31.45 567 ALA A C 1
ATOM 4302 O O . ALA A 1 567 ? 7.129 67.557 -44.328 1.00 31.45 567 ALA A O 1
ATOM 4303 N N . ARG A 1 568 ? 9.205 68.437 -44.668 1.00 34.16 568 ARG A N 1
ATOM 4304 C CA . ARG A 1 568 ? 9.524 69.315 -43.507 1.00 34.16 568 ARG A CA 1
ATOM 4305 C C . ARG A 1 568 ? 9.036 68.863 -42.110 1.00 34.16 568 ARG A C 1
ATOM 4307 O O . ARG A 1 568 ? 7.893 68.518 -41.921 1.00 34.16 568 ARG A O 1
ATOM 4314 N N . SER A 1 569 ? 9.747 69.008 -40.995 1.00 34.19 569 SER A N 1
ATOM 4315 C CA . SER A 1 569 ? 11.042 69.572 -40.602 1.00 34.19 569 SER A CA 1
ATOM 4316 C C . SER A 1 569 ? 11.128 69.375 -39.076 1.00 34.19 569 SER A C 1
ATOM 4318 O O . SER A 1 569 ? 10.131 69.617 -38.410 1.00 34.19 569 SER A O 1
ATOM 4320 N N . ARG A 1 570 ? 12.336 69.099 -38.557 1.00 36.78 570 ARG A N 1
ATOM 4321 C CA . ARG A 1 570 ? 12.920 69.593 -37.278 1.00 36.78 570 ARG A CA 1
ATOM 4322 C C . ARG A 1 570 ? 12.123 69.322 -35.973 1.00 36.78 570 ARG A C 1
ATOM 4324 O O . ARG A 1 570 ? 11.038 69.837 -35.768 1.00 36.78 570 ARG A O 1
ATOM 4331 N N . SER A 1 571 ? 12.706 68.712 -34.937 1.00 33.97 571 SER A N 1
ATOM 4332 C CA . SER A 1 571 ? 13.678 69.384 -34.060 1.00 33.97 571 SER A CA 1
ATOM 4333 C C . SER A 1 571 ? 14.000 68.549 -32.800 1.00 33.97 571 SER A C 1
ATOM 4335 O O . SER A 1 571 ? 13.136 67.852 -32.286 1.00 33.97 571 SER A O 1
ATOM 4337 N N . ARG A 1 572 ? 15.228 68.769 -32.294 1.00 31.28 572 ARG A N 1
ATOM 4338 C CA . ARG A 1 572 ? 15.697 68.766 -30.886 1.00 31.28 572 ARG A CA 1
ATOM 4339 C C . ARG A 1 572 ? 15.937 67.451 -30.108 1.00 31.28 572 ARG A C 1
ATOM 4341 O O . ARG A 1 572 ? 15.038 66.888 -29.501 1.00 31.28 572 ARG A O 1
ATOM 4348 N N . SER A 1 573 ? 17.230 67.122 -29.982 1.00 36.59 573 SER A N 1
ATOM 4349 C CA . SER A 1 573 ? 17.930 66.577 -28.786 1.00 36.59 573 SER A CA 1
ATOM 4350 C C . SER A 1 573 ? 17.934 67.611 -27.623 1.00 36.59 573 SER A C 1
ATOM 4352 O O . SER A 1 573 ? 17.568 68.758 -27.922 1.00 36.59 573 SER A O 1
ATOM 4354 N N . PRO A 1 574 ? 18.352 67.331 -26.349 1.00 48.38 574 PRO A N 1
ATOM 4355 C CA . PRO A 1 574 ? 19.701 66.825 -25.948 1.00 48.38 574 PRO A CA 1
ATOM 4356 C C . PRO A 1 574 ? 19.769 65.937 -24.649 1.00 48.38 574 PRO A C 1
ATOM 4358 O O . PRO A 1 574 ? 18.837 65.913 -23.860 1.00 48.38 574 PRO A O 1
ATOM 4361 N N . SER A 1 575 ? 20.739 65.014 -24.508 1.00 34.03 575 SER A N 1
ATOM 4362 C CA . SER A 1 575 ? 22.030 65.050 -23.748 1.00 34.03 575 SER A CA 1
ATOM 4363 C C . SER A 1 575 ? 22.015 64.782 -22.226 1.00 34.03 575 SER A C 1
ATOM 4365 O O . SER A 1 575 ? 21.286 65.430 -21.484 1.00 34.03 575 SER A O 1
ATOM 4367 N N . GLY A 1 576 ? 22.970 63.940 -21.781 1.00 28.78 576 GLY A N 1
ATOM 4368 C CA . GLY A 1 576 ? 23.500 63.831 -20.403 1.00 28.78 576 GLY A CA 1
ATOM 4369 C C . GLY A 1 576 ? 23.829 62.384 -19.962 1.00 28.78 576 GLY A C 1
ATOM 4370 O O . GLY A 1 576 ? 22.946 61.549 -20.072 1.00 28.78 576 GLY A O 1
ATOM 4371 N N . VAL A 1 577 ? 24.943 62.001 -19.315 1.00 37.47 577 VAL A N 1
ATOM 4372 C CA . VAL A 1 577 ? 26.416 62.103 -19.502 1.00 37.47 577 VAL A CA 1
ATOM 4373 C C . VAL A 1 577 ? 27.072 61.354 -18.291 1.00 37.47 577 VAL A C 1
ATOM 4375 O O . VAL A 1 577 ? 26.488 61.375 -17.212 1.00 37.47 577 VAL A O 1
ATOM 4378 N N . PHE A 1 578 ? 28.292 60.794 -18.466 1.00 32.56 578 PHE A N 1
ATOM 4379 C CA . PHE A 1 578 ? 29.251 60.175 -17.493 1.00 32.56 578 PHE A CA 1
ATOM 4380 C C . PHE A 1 578 ? 28.913 58.749 -16.969 1.00 32.56 578 PHE A C 1
ATOM 4382 O O . PHE A 1 578 ? 27.757 58.457 -16.711 1.00 32.56 578 PHE A O 1
ATOM 4389 N N . GLN A 1 579 ? 29.844 57.785 -16.811 1.00 33.28 579 GLN A N 1
ATOM 4390 C CA . GLN A 1 579 ? 31.242 57.867 -16.345 1.00 33.28 579 GLN A CA 1
ATOM 4391 C C . GLN A 1 579 ? 32.072 56.597 -16.697 1.00 33.28 579 GLN A C 1
ATOM 4393 O O . GLN A 1 579 ? 31.534 55.495 -16.710 1.00 33.28 579 GLN A O 1
ATOM 4398 N N . ASP A 1 580 ? 33.376 56.775 -16.944 1.00 37.72 580 ASP A N 1
ATOM 4399 C CA . ASP A 1 580 ? 34.448 55.757 -17.107 1.00 37.72 580 ASP A CA 1
ATOM 4400 C C . ASP A 1 580 ? 35.152 55.519 -15.740 1.00 37.72 580 ASP A C 1
ATOM 4402 O O . ASP A 1 580 ? 35.040 56.424 -14.897 1.00 37.72 580 ASP A O 1
ATOM 4406 N N . PRO A 1 581 ? 35.894 54.407 -15.465 1.00 55.75 581 PRO A N 1
ATOM 4407 C CA . PRO A 1 581 ? 37.347 54.402 -15.768 1.00 55.75 581 PRO A CA 1
ATOM 4408 C C . PRO A 1 581 ? 38.112 53.039 -15.926 1.00 55.75 581 PRO A C 1
ATOM 4410 O O . PRO A 1 581 ? 37.896 52.080 -15.195 1.00 55.75 581 PRO A O 1
ATOM 4413 N N . GLN A 1 582 ? 39.155 53.091 -16.777 1.00 33.72 582 GLN A N 1
ATOM 4414 C CA . GLN A 1 582 ? 40.570 52.621 -16.661 1.00 33.72 582 GLN A CA 1
ATOM 4415 C C . GLN A 1 582 ? 41.075 51.142 -16.698 1.00 33.72 582 GLN A C 1
ATOM 4417 O O . GLN A 1 582 ? 40.598 50.235 -16.029 1.00 33.72 582 GLN A O 1
ATOM 4422 N N . LEU A 1 583 ? 42.187 51.016 -17.459 1.00 37.66 583 LEU A N 1
ATOM 4423 C CA . LEU A 1 583 ? 43.161 49.927 -17.738 1.00 37.66 583 LEU A CA 1
ATOM 4424 C C . LEU A 1 583 ? 44.280 49.771 -16.668 1.00 37.66 583 LEU A C 1
ATOM 4426 O O . LEU A 1 583 ? 44.384 50.613 -15.776 1.00 37.66 583 LEU A O 1
ATOM 4430 N N . PRO A 1 584 ? 45.210 48.790 -16.820 1.00 51.53 584 PRO A N 1
ATOM 4431 C CA . PRO A 1 584 ? 46.558 49.150 -17.315 1.00 51.53 584 PRO A CA 1
ATOM 4432 C C . PRO A 1 584 ? 47.236 48.157 -18.309 1.00 51.53 584 PRO A C 1
ATOM 4434 O O . PRO A 1 584 ? 46.712 47.104 -18.648 1.00 51.53 584 PRO A O 1
ATOM 4437 N N . GLN A 1 585 ? 48.405 48.604 -18.795 1.00 37.62 585 GLN A N 1
ATOM 4438 C CA . GLN A 1 585 ? 49.278 48.234 -19.938 1.00 37.62 585 GLN A CA 1
ATOM 4439 C C . GLN A 1 585 ? 50.079 46.909 -19.732 1.00 37.62 585 GLN A C 1
ATOM 4441 O O . GLN A 1 585 ? 50.091 46.397 -18.623 1.00 37.62 585 GLN A O 1
ATOM 4446 N N . SER A 1 586 ? 50.806 46.276 -20.678 1.00 33.38 586 SER A N 1
ATOM 4447 C CA . SER A 1 586 ? 51.889 46.784 -21.549 1.00 33.38 586 SER A CA 1
ATOM 4448 C C . SER A 1 586 ? 52.520 45.667 -22.432 1.00 33.38 586 SER A C 1
ATOM 4450 O O . SER A 1 586 ? 52.446 44.490 -22.090 1.00 33.38 586 SER A O 1
ATOM 4452 N N . THR A 1 587 ? 53.265 46.100 -23.465 1.00 33.88 587 THR A N 1
ATOM 4453 C CA . THR A 1 587 ? 54.384 45.472 -24.227 1.00 33.88 587 THR A CA 1
ATOM 4454 C C . THR A 1 587 ? 54.133 44.840 -25.618 1.00 33.88 587 THR A C 1
ATOM 4456 O O . THR A 1 587 ? 53.555 43.773 -25.774 1.00 33.88 587 THR A O 1
ATOM 4459 N N . GLN A 1 588 ? 54.665 45.525 -26.642 1.00 37.88 588 GLN A N 1
ATOM 4460 C CA . GLN A 1 588 ? 55.238 44.994 -27.901 1.00 37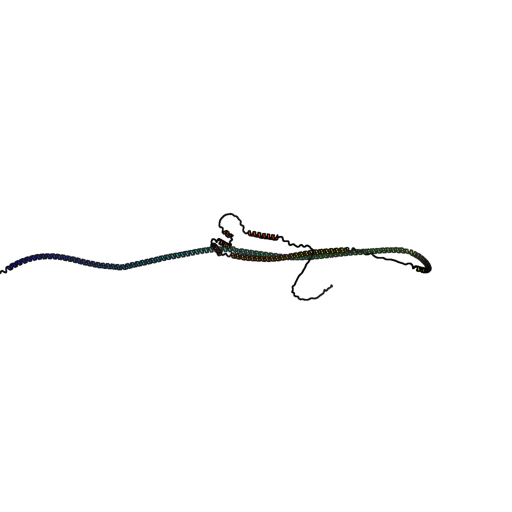.88 588 GLN A CA 1
ATOM 4461 C C . GLN A 1 588 ? 56.798 44.969 -27.759 1.00 37.88 588 GLN A C 1
ATOM 4463 O O . GLN A 1 588 ? 57.226 45.356 -26.666 1.00 37.88 588 GLN A O 1
ATOM 4468 N N . PRO A 1 589 ? 57.689 44.676 -28.762 1.00 56.88 589 PRO A N 1
ATOM 4469 C CA . PRO A 1 589 ? 57.520 44.414 -30.218 1.00 56.88 589 PRO A CA 1
ATOM 4470 C C . PRO A 1 589 ? 58.480 43.365 -30.881 1.00 56.88 589 PRO A C 1
ATOM 4472 O O . PRO A 1 589 ? 59.332 42.781 -30.224 1.00 56.88 589 PRO A O 1
ATOM 4475 N N . HIS A 1 590 ? 58.357 43.231 -32.223 1.00 32.97 590 HIS A N 1
ATOM 4476 C CA . HIS A 1 590 ? 59.370 42.893 -33.269 1.00 32.97 590 HIS A CA 1
ATOM 4477 C C . HIS A 1 590 ? 59.217 41.605 -34.126 1.00 32.97 590 HIS A C 1
ATOM 4479 O O . HIS A 1 590 ? 59.517 40.500 -33.703 1.00 32.97 590 HIS A O 1
ATOM 4485 N N . SER A 1 591 ? 58.794 41.815 -35.386 1.00 34.84 591 SER A N 1
ATOM 4486 C CA . SER A 1 591 ? 59.512 41.620 -36.673 1.00 34.84 591 SER A CA 1
ATOM 4487 C C . SER A 1 591 ? 60.379 40.372 -37.019 1.00 34.84 591 SER A C 1
ATOM 4489 O O . SER A 1 591 ? 61.454 40.198 -36.460 1.00 34.84 591 SER A O 1
ATOM 4491 N N . VAL A 1 592 ? 59.981 39.739 -38.155 1.00 38.12 592 VAL A N 1
ATOM 4492 C CA . VAL A 1 592 ? 60.697 38.985 -39.251 1.00 38.12 592 VAL A CA 1
ATOM 4493 C C . VAL A 1 592 ? 61.450 37.661 -38.944 1.00 38.12 592 VAL A C 1
ATOM 4495 O O . VAL A 1 592 ? 61.793 37.434 -37.793 1.00 38.12 592 VAL A O 1
ATOM 4498 N N . PRO A 1 593 ? 61.873 36.824 -39.938 1.00 46.22 593 PRO A N 1
ATOM 4499 C CA . PRO A 1 593 ? 61.371 36.488 -41.290 1.00 46.22 593 PRO A CA 1
ATOM 4500 C C . PRO A 1 593 ? 61.232 34.962 -41.567 1.00 46.22 593 PRO A C 1
ATOM 4502 O O . PRO A 1 593 ? 61.698 34.100 -40.830 1.00 46.22 593 PRO A O 1
ATOM 4505 N N . ILE A 1 594 ? 60.657 34.668 -42.736 1.00 41.22 594 ILE A N 1
ATOM 4506 C CA . ILE A 1 594 ? 60.667 33.401 -43.486 1.00 41.22 594 ILE A CA 1
ATOM 4507 C C . ILE A 1 594 ? 62.105 32.982 -43.862 1.00 41.22 594 ILE A C 1
ATOM 4509 O O . ILE A 1 594 ? 62.850 33.790 -44.417 1.00 41.22 594 ILE A O 1
ATOM 4513 N N . GLN A 1 595 ? 62.459 31.707 -43.657 1.00 39.81 595 GLN A N 1
ATOM 4514 C CA . GLN A 1 595 ? 63.604 31.054 -44.302 1.00 39.81 595 GLN A CA 1
ATOM 4515 C C . GLN A 1 595 ? 63.161 29.801 -45.065 1.00 39.81 595 GLN A C 1
ATOM 4517 O O . GLN A 1 595 ? 62.595 28.863 -44.509 1.00 39.81 595 GLN A O 1
ATOM 4522 N N . LEU A 1 596 ? 63.453 29.838 -46.365 1.00 40.38 596 LEU A N 1
ATOM 4523 C CA . LEU A 1 596 ? 63.582 28.706 -47.273 1.00 40.38 596 LEU A CA 1
ATOM 4524 C C . LEU A 1 596 ? 64.690 27.770 -46.780 1.00 40.38 596 LEU A C 1
ATOM 4526 O O . LEU A 1 596 ? 65.790 28.242 -46.502 1.00 40.38 596 LEU A O 1
ATOM 4530 N N . LEU A 1 597 ? 64.451 26.459 -46.805 1.00 43.06 597 LEU A N 1
ATOM 4531 C CA . LEU A 1 597 ? 65.528 25.483 -46.929 1.00 43.06 597 LEU A CA 1
ATOM 4532 C C . LEU A 1 597 ? 65.168 24.442 -47.984 1.00 43.06 597 LEU A C 1
ATOM 4534 O O . LEU A 1 597 ? 64.071 23.890 -48.032 1.00 43.06 597 LEU A O 1
ATOM 4538 N N . ASN A 1 598 ? 66.135 24.318 -48.877 1.00 36.94 598 ASN A N 1
ATOM 4539 C CA . ASN A 1 598 ? 66.146 23.625 -50.142 1.00 36.94 598 ASN A CA 1
ATOM 4540 C C . ASN A 1 598 ? 66.533 22.154 -49.933 1.00 36.94 598 ASN A C 1
ATOM 4542 O O . ASN A 1 598 ? 67.084 21.784 -48.897 1.00 36.94 598 ASN A O 1
ATOM 4546 N N . LEU A 1 599 ? 66.265 21.349 -50.956 1.00 45.72 599 LEU A N 1
ATOM 4547 C CA . LEU A 1 599 ? 66.649 19.948 -51.069 1.00 45.72 599 LEU A CA 1
ATOM 4548 C C . LEU A 1 599 ? 68.152 19.718 -50.829 1.00 45.72 599 LEU A C 1
ATOM 4550 O O . LEU A 1 599 ? 68.967 20.495 -51.318 1.00 45.72 599 LEU A O 1
ATOM 4554 N N . SER A 1 600 ? 68.500 18.572 -50.235 1.00 41.91 600 SER A N 1
ATOM 4555 C CA . SER A 1 600 ? 69.372 17.574 -50.879 1.00 41.91 600 SER A CA 1
ATOM 4556 C C . SER A 1 600 ? 69.386 16.267 -50.071 1.00 41.91 600 SER A C 1
ATOM 4558 O O . SER A 1 600 ? 69.689 16.278 -48.883 1.00 41.91 600 SER A O 1
ATOM 4560 N N . LEU A 1 601 ? 69.076 15.149 -50.738 1.00 46.56 601 LEU A N 1
ATOM 4561 C CA . LEU A 1 601 ? 69.581 13.804 -50.404 1.00 46.56 601 LEU A CA 1
ATOM 4562 C C . LEU A 1 601 ? 71.112 13.759 -50.635 1.00 46.56 601 LEU A C 1
ATOM 4564 O O . LEU A 1 601 ? 71.616 14.663 -51.319 1.00 46.56 601 LEU A O 1
ATOM 4568 N N . PRO A 1 602 ? 71.858 12.718 -50.208 1.00 55.22 602 PRO A N 1
ATOM 4569 C CA . PRO A 1 602 ? 71.451 11.436 -49.610 1.00 55.22 602 PRO A CA 1
ATOM 4570 C C . PRO A 1 602 ? 71.756 11.266 -48.115 1.00 55.22 602 PRO A C 1
ATOM 4572 O O . PRO A 1 602 ? 72.630 11.988 -47.585 1.00 55.22 602 PRO A O 1
#

Foldseek 3Di:
DPPPPVVVVVVVVVVVVVVVVVVVVVVVVVVVVVVVVVVVVVVVVVVVVVVVVVVVVVVVVVVVVVVVVVVVVVVVVVVVVVVVCVVVVVVVVVVVVVVVVVVVVVVVVVVVVVVVVVVVVVVVVVVVVVVVVVVVVVVVVVVVVVVVVVVVVVVVVVVVVVVVVVVVVVVVVVCVVVVVVVVVVVVVVVVVVVVVVVVVVVVVVVVVVVVVVVVVVVVVVVVVVVVVVVVVVVVVVVVVVVVVVVVVVVVVVVVVVVVVVVVVVVVVVVVVVVVVVVVVVVVVVVVVVVVVVVVVVVVVVCVVVVVVVVVVVVVVVVVVVVVVVVVVVVVVVVVVVVVVVVVVVVVCVVVVPDDDDYDDDDDDDDDDDDDDDDPPVVVVVVVVVVVVVVVVVVVVVVVVVVVVVVVVVVVVVVVVVVVVVVVVVVVVVVVVVVVVVVVVVVVVVVVVVVVVVVVVVVVVVPDPPPVVLVVLVVCLVPDDPVCSVVSVVVVCVVVVNDVVVVVVVPDDDDDDDDDDDDDDDPPVVVVVVVVVVVVVVVVVVVVVVPPDPPDDDDDDDDDDDDDDDDDDDDDDDDDDDDDDDDDDDDDDDDDDDDDDDDDDDD

Organism: NCBI:txid282301

Secondary structure (DSSP, 8-state):
-THHHHHHHHHHHHHHHHHHHHHHHHHHHHHHHHHHHHHHHHHHHHHHHHHHHHHHHHHHHHHHHHHHHHHHHHHHHHHHHHHHHHHHHHHHHHHHHHHHHHHHHHHHHHHHHHHHHHHHHHHHHHHHHHHHHHHHHHHHHHHHHHHHHHHHHHHHHHHHHHHHHHHHHHHHHTTHHHHHHHHHHHHHHHHHHHHHHHHHHHHHHHHHHHHHHHHHHHHHHHHHHHHHHHHHHHHHHHHHHHHHHHHHHHHHHHHHHHHHHHHHHHHHHHHHHHHHHHHHHHHHHHHHHHHHHHHHHHHHTTHHHHHHHHHHHHHHHHHHHHHHHHHHHHHHHHHHHHHHHHHHHHHHTTTTTS-------------------SHHHHHHHHHHHHHHHHHHHHHHHHHHHHHHHHHHHHHHHHHHHHHHHHHHHHHHHHHHHHHHHHHHHHHHHHHHHHHHHHHHHHHHHS---HHHHHHHHHHHHHS-TTTHHHHHHHHHHHTT--HHHHHHHS---------------TTHHHHHHHHHHHHHHHHHHHHHHSSPP--PPP------------------------------------------------

Sequence (602 aa):
MKELQVAEEQAQTHKSQIDSLTEQLAGKEAEMTALQQSDTEAVSQLEQRIGELNKELKSYSAQSESLTSQLAVKDAEIASLRQSLNDNAAPAAAAAAEQSRLLAAREQQILELKTQQLSLQEREAELTAQAEQQQQELRNQYQTLVQNYTVAYQQNGQLRQRLSELEQRLQQQSGLAELAERSELLRAESAQLKSLMREAEAEKAAQRTQLQQRAVEVANLQAELDELRKQLQQRQQQHQQQREATANDSGSSERLRQEVERLRRHLMEVEESYTAELLAAESAQQELKSRLQQLEATAGSADSTGQQVHTLQMYLSAVRDERDRALAQVKSLARELDDSRRSAANLQMVLDKFQNPGAAASSSALDQSAAAAPAASTRNDEIRAYRDRAARAEAERLRLARELEACRAQLAESAEAVAAAGRLAAAADTHDDERAKLLADAAAAREEAAAAAEEIRALKAGSVEKPLIRSLVLACVHAPPAKRLEALQVMAHCLGVSDADLASASGGGVVGGPSAVSGVSAADAAAAAAKKSLGEEFVKFLQRESAPKKVLPLPLPAPEETAAAAARSRSRSPSGVFQDPQLPQSTQPHSVPIQLLNLSLP